Protein AF-0000000087521387 (afdb_homodimer)

Secondary structure (DSSP, 8-state):
--------------HHHHHHHHHHHHHH-HHHHHHHHHHHHHHHHHHHHHHHHHHHHHTSGGGG-TTS--TTSHHHHHHHTTTTHHHHHHHHHHHHHHHHHHHHHHTTHHHHHHHSS-HHHHHHHHHHHHHHHHHHHHHHHHHHHHHHHHHHHHHTT----TTSHHHHHHHHHHHHHHHHHHHHHHHHHHHH--HHHHHHHHHIIIIIHHHHHHHHHHH-GGGGGTGGGSHHHHHHHHH-TTTS--SS-HHHHHHHHHHHHHHHHHHHHHHHHHS--/--------------HHHHHHHHHHHHHH-HHHHHHHHHHHHHHHHHHHHHHHHHHHHHTSGGGG-TTS--TTSHHHHHHHTTTTHHHHHHHHHHHHHHHHHHHHHHTTHHHHHHHSS-HHHHHHHHHHHHHHHHHHHHHHHHHHHHHHHHHHHHHTT----TTSHHHHHHHHHHHHHHHHHHHHHHHHHHHH--HHHHHHHHHIIIIIHHHHHHHHHHH-GGGGGTGGGSHHHHHHHHH-TTTS--SS-HHHHHHHHHHHHHHHHHHHHHHHHHS--

Foldseek 3Di:
DPPPPPPPCLPQQPLVNLLVVLLCVQVVDPLNVVLLVVLLCLLLVQLQVQLLVCLVCCPPPVCPDPPPPNCQAQLNNLCSSLVSLLVSLLSLLLSLLCSQLVCLVVVVVVVSCVSNVALVSNLVSSLVNSLVSLLCSLLSSLVSSLVVCVVVCVVSVGDYDCPDPSNVQLRVLSSLLSSLSSLQSNLLSLVVSHSVRSSVVSCCLSPVVLVVLVVVVVPDVVSVVVNCLRSNLLSSCRNRCVVRPDPDDNVVSVVSSVCSNVVSSVVSSVCSVVDDD/DPPPPPPPCLPQQDLVNLLVVLLCVQVVDPLNVVLLVVLLCLLLVQLQVQLLVCLVCLPPPVCPDPPPPNCQAQLNNLCSSLVSLLVSLLSLLLSLLCSQLVCLVVVVVVVSCVSNVALVSNLVSSLVSSLVSLLCSLLSSLVSSLVVCVVVCVVSVGDYDCPDPSNVQLSVLSSLLSSLSSLQSNLLSLVVSHSVRSSVVSCCLSPVVLVVLVVVVVPDVVSVVVNCLRSNLLSSCRNRCVVRPDPDDNVVSVVSSVCSNVVSSVVSSVCSVVDDD

pLDDT: mean 85.07, std 14.29, range [33.06, 98.31]

Nearest PDB structures (foldseek):
  6oih-assembly1_D  TM=4.321E-01  e=1.575E-01  Aquifex aeolicus VF5
  8frp-assembly1_F  TM=4.699E-01  e=2.379E-01  Acinetobacter baylyi ADP1
  6oih-assembly2_C  TM=4.244E-01  e=2.018E-01  Aquifex aeolicus VF5
  7k2t-assembly1_B  TM=4.703E-01  e=4.997E-01  Aquifex aeolicus VF5
  8ufg-assembly1_G  TM=3.739E-01  e=7.546E-01  Acinetobacter baylyi ADP1

Solvent-accessible surface area (backbone atoms only — not comparable to full-atom values): 27954 Å² total; per-residue (Å²): 136,83,80,75,72,72,73,72,79,69,60,81,68,47,64,66,54,49,30,51,51,50,50,50,58,49,70,66,33,66,67,48,53,48,43,54,51,47,28,33,48,43,20,26,49,35,13,41,47,48,45,51,47,47,46,70,42,58,80,38,74,75,55,66,44,90,88,54,74,62,67,62,35,51,57,46,42,26,41,32,49,49,58,12,50,78,58,27,37,53,45,49,15,39,50,27,9,38,70,41,3,46,29,50,50,60,54,46,40,58,60,56,46,65,63,40,80,44,62,61,50,54,51,50,28,48,50,50,49,50,41,53,52,35,44,51,46,32,48,49,23,44,53,49,24,48,63,64,32,45,64,55,27,57,75,54,73,35,51,77,54,79,83,35,66,48,30,45,38,23,42,54,34,40,21,48,34,44,35,29,39,24,33,37,19,32,17,34,2,54,65,60,44,28,46,69,62,22,41,51,50,49,47,38,57,63,50,49,46,52,53,52,47,53,51,45,30,75,69,33,70,74,44,51,70,53,50,58,72,36,68,57,47,21,28,41,26,62,18,28,42,87,83,32,72,66,94,64,52,71,70,57,33,48,50,52,41,48,46,51,27,47,50,45,36,51,51,24,48,54,47,55,69,68,46,83,129,135,81,81,74,73,72,73,74,78,69,62,80,70,48,63,64,53,50,30,52,53,51,50,50,57,47,69,65,33,64,68,47,53,49,46,53,50,46,28,33,48,43,20,26,49,36,14,41,49,49,47,52,46,46,47,68,42,58,79,38,72,74,55,65,45,89,88,54,73,65,69,62,34,50,58,44,42,27,39,33,49,51,58,12,49,78,58,26,38,53,45,49,16,38,51,25,10,37,69,42,4,45,30,50,48,59,55,46,41,59,62,56,45,65,63,40,79,44,62,60,52,55,52,50,26,48,51,50,49,51,41,52,53,35,45,50,48,34,48,49,22,45,52,51,25,47,63,65,32,45,65,55,28,57,74,54,72,35,50,79,53,81,82,35,65,49,31,44,37,24,42,53,34,39,22,48,34,43,35,29,42,25,32,37,20,32,17,34,2,54,66,60,45,26,45,66,62,22,42,50,50,48,48,38,58,63,49,50,46,51,53,53,47,54,52,44,30,75,70,34,70,74,44,51,71,52,49,58,72,35,68,58,48,20,27,41,25,61,18,28,44,87,84,31,72,66,93,64,52,70,70,57,33,49,50,52,39,48,46,52,27,46,50,45,35,52,52,23,46,54,48,55,69,68,46,83,130

Radius of gyration: 25.5 Å; Cα contacts (8 Å, |Δi|>4): 808; chains: 2; bounding box: 60×92×63 Å

Organism: NCBI:txid162496

Sequence (554 aa):
MSKHAVPVLGGNVSLWGVLRGEAIKFFALTSTRILVAVSILVMVGFAALVLWSVGMVAGTPAAGTPGMPDMASEGFVAEMIGSGLSFAQLIIGALAVLLMSGEFTTGSAVSTFLASPQRLRVLTAKALLMTGVTVVVGLASFALSYLVCKPLAQMYSMPLNFTSEPFQRAMWFGTLYLVMVTMIGLALGTMLRNSAGGITVLVALFFVVPIATSIIASLVDWFQKVAPFLPDQAGMSLALPLSYPSDWETWQQLLVVGGWMLIPLVLAGILLKARDIMSKHAVPVLGGNVSLWGVLRGEAIKFFALTSTRILVAVSILVMVGFAALVLWSVGMVAGTPAAGTPGMPDMASEGFVAEMIGSGLSFAQLIIGALAVLLMSGEFTTGSAVSTFLASPQRLRVLTAKALLMTGVTVVVGLASFALSYLVCKPLAQMYSMPLNFTSEPFQRAMWFGTLYLVMVTMIGLALGTMLRNSAGGITVLVALFFVVPIATSIIASLVDWFQKVAPFLPDQAGMSLALPLSYPSDWETWQQLLVVGGWMLIPLVLAGILLKARDI

Structure (mmCIF, N/CA/C/O backbone):
data_AF-0000000087521387-model_v1
#
loop_
_entity.id
_entity.type
_entity.pdbx_description
1 polymer 'ABC-2 family transporter protein'
#
loop_
_atom_site.group_PDB
_atom_site.id
_atom_site.type_symbol
_atom_site.label_atom_id
_atom_site.label_alt_id
_atom_site.label_comp_id
_atom_site.label_asym_id
_atom_site.label_entity_id
_atom_site.label_seq_id
_atom_site.pdbx_PDB_ins_code
_atom_site.Cartn_x
_atom_site.Cartn_y
_atom_site.Cartn_z
_atom_site.occupancy
_atom_site.B_iso_or_equiv
_atom_site.auth_seq_id
_atom_site.auth_comp_id
_atom_site.auth_asym_id
_atom_site.auth_atom_id
_atom_site.pdbx_PDB_model_num
ATOM 1 N N . MET A 1 1 ? 22.938 58.219 13.836 1 33.06 1 MET A N 1
ATOM 2 C CA . MET A 1 1 ? 22.422 56.906 14.211 1 33.06 1 MET A CA 1
ATOM 3 C C . MET A 1 1 ? 22.703 55.875 13.125 1 33.06 1 MET A C 1
ATOM 5 O O . MET A 1 1 ? 22.047 55.875 12.078 1 33.06 1 MET A O 1
ATOM 9 N N . SER A 1 2 ? 23.953 55.344 12.914 1 37.84 2 SER A N 1
ATOM 10 C CA . SER A 1 2 ? 24.516 54.5 11.883 1 37.84 2 SER A CA 1
ATOM 11 C C . SER A 1 2 ? 23.859 53.125 11.898 1 37.84 2 SER A C 1
ATOM 13 O O . SER A 1 2 ? 23.781 52.469 12.945 1 37.84 2 SER A O 1
ATOM 15 N N . LYS A 1 3 ? 22.875 52.844 11.086 1 43.69 3 LYS A N 1
ATOM 16 C CA . LYS A 1 3 ? 22.172 51.594 10.82 1 43.69 3 LYS A CA 1
ATOM 17 C C . LYS A 1 3 ? 23.156 50.438 10.609 1 43.69 3 LYS A C 1
ATOM 19 O O . LYS A 1 3 ? 23.906 50.438 9.633 1 43.69 3 LYS A O 1
ATOM 24 N N . HIS A 1 4 ? 23.844 49.906 11.617 1 43 4 HIS A N 1
ATOM 25 C CA . HIS A 1 4 ? 24.641 48.719 11.477 1 43 4 HIS A CA 1
ATOM 26 C C . HIS A 1 4 ? 23.828 47.594 10.836 1 43 4 HIS A C 1
ATOM 28 O O . HIS A 1 4 ? 22.812 47.156 11.391 1 43 4 HIS A O 1
ATOM 34 N N . ALA A 1 5 ? 23.812 47.594 9.531 1 45.34 5 ALA A N 1
ATOM 35 C CA . ALA A 1 5 ? 23.234 46.469 8.797 1 45.34 5 ALA A CA 1
ATOM 36 C C . ALA A 1 5 ? 23.703 45.125 9.375 1 45.34 5 ALA A C 1
ATOM 38 O O . ALA A 1 5 ? 24.906 44.875 9.516 1 45.34 5 ALA A O 1
ATOM 39 N N . VAL A 1 6 ? 23 44.531 10.289 1 45.44 6 VAL A N 1
ATOM 40 C CA . VAL A 1 6 ? 23.297 43.156 10.711 1 45.44 6 VAL A CA 1
ATOM 41 C C . VAL A 1 6 ? 23.578 42.281 9.484 1 45.44 6 VAL A C 1
ATOM 43 O O . VAL A 1 6 ? 22.812 42.312 8.523 1 45.44 6 VAL A O 1
ATOM 46 N N . PRO A 1 7 ? 24.812 41.969 9.148 1 40.81 7 PRO A N 1
ATOM 47 C CA . PRO A 1 7 ? 25.062 41.094 8.008 1 40.81 7 PRO A CA 1
ATOM 48 C C . PRO A 1 7 ? 24.109 39.906 7.961 1 40.81 7 PRO A C 1
ATOM 50 O O . PRO A 1 7 ? 23.828 39.281 8.992 1 40.81 7 PRO A O 1
ATOM 53 N N . VAL A 1 8 ? 23 40 7.336 1 42.59 8 VAL A N 1
ATOM 54 C CA . VAL A 1 8 ? 22.25 38.781 7.02 1 42.59 8 VAL A CA 1
ATOM 55 C C . VAL A 1 8 ? 23.234 37.625 6.785 1 42.59 8 VAL A C 1
ATOM 57 O O . VAL A 1 8 ? 24.125 37.719 5.949 1 42.59 8 VAL A O 1
ATOM 60 N N . LEU A 1 9 ? 23.859 37.094 7.758 1 39.31 9 LEU A N 1
ATOM 61 C CA . LEU A 1 9 ? 24.656 35.906 7.582 1 39.31 9 LEU A CA 1
ATOM 62 C C . LEU A 1 9 ? 24.031 34.969 6.543 1 39.31 9 LEU A C 1
ATOM 64 O O . LEU A 1 9 ? 23.109 34.219 6.855 1 39.31 9 LEU A O 1
ATOM 68 N N . GLY A 1 10 ? 23.438 35.438 5.539 1 44.22 10 GLY A N 1
ATOM 69 C CA . GLY A 1 10 ? 23.109 34.656 4.359 1 44.22 10 GLY A CA 1
ATOM 70 C C . GLY A 1 10 ? 24.188 33.656 3.998 1 44.22 10 GLY A C 1
ATOM 71 O O . GLY A 1 10 ? 24.875 33.781 2.984 1 44.22 10 GLY A O 1
ATOM 72 N N . GLY A 1 11 ? 25.062 33.219 4.852 1 47.41 11 GLY A N 1
ATOM 73 C CA . GLY A 1 11 ? 26.219 32.406 4.543 1 47.41 11 GLY A CA 1
ATOM 74 C C . GLY A 1 11 ? 25.891 31.234 3.631 1 47.41 11 GLY A C 1
ATOM 75 O O . GLY A 1 11 ? 24.781 30.688 3.682 1 47.41 11 GLY A O 1
ATOM 76 N N . ASN A 1 12 ? 26.312 31.156 2.371 1 54.62 12 ASN A N 1
ATOM 77 C CA . ASN A 1 12 ? 26.375 30.109 1.358 1 54.62 12 ASN A CA 1
ATOM 78 C C . ASN A 1 12 ? 26.531 28.734 1.989 1 54.62 12 ASN A C 1
ATOM 80 O O . ASN A 1 12 ? 27.641 28.328 2.354 1 54.62 12 ASN A O 1
ATOM 84 N N . VAL A 1 13 ? 25.578 28.312 2.748 1 68 13 VAL A N 1
ATOM 85 C CA . VAL A 1 13 ? 25.734 26.969 3.309 1 68 13 VAL A CA 1
ATOM 86 C C . VAL A 1 13 ? 26.047 25.984 2.195 1 68 13 VAL A C 1
ATOM 88 O O . VAL A 1 13 ? 25.422 26.016 1.132 1 68 13 VAL A O 1
ATOM 91 N N . SER A 1 14 ? 27.234 25.422 2.197 1 82.19 14 SER A N 1
ATOM 92 C CA . SER A 1 14 ? 27.688 24.391 1.27 1 82.19 14 SER A CA 1
ATOM 93 C C . SER A 1 14 ? 26.734 23.188 1.251 1 82.19 14 SER A C 1
ATOM 95 O O . SER A 1 14 ? 25.906 23.047 2.146 1 82.19 14 SER A O 1
ATOM 97 N N . LEU A 1 15 ? 26.703 22.531 0.144 1 86.19 15 LEU A N 1
ATOM 98 C CA . LEU A 1 15 ? 25.906 21.312 -0.002 1 86.19 15 LEU A CA 1
ATOM 99 C C . LEU A 1 15 ? 26.141 20.375 1.176 1 86.19 15 LEU A C 1
ATOM 101 O O . LEU A 1 15 ? 25.203 19.734 1.652 1 86.19 15 LEU A O 1
ATOM 105 N N . TRP A 1 16 ? 27.344 20.406 1.638 1 87.62 16 TRP A N 1
ATOM 106 C CA . TRP A 1 16 ? 27.672 19.531 2.75 1 87.62 16 TRP A CA 1
ATOM 107 C C . TRP A 1 16 ? 27.031 20 4.043 1 87.62 16 TRP A C 1
ATOM 109 O O . TRP A 1 16 ? 26.594 19.188 4.863 1 87.62 16 TRP A O 1
ATOM 119 N N . GLY A 1 17 ? 26.969 21.312 4.191 1 84.75 17 GLY A N 1
ATOM 120 C CA . GLY A 1 17 ? 26.297 21.859 5.359 1 84.75 17 GLY A CA 1
ATOM 121 C C . GLY A 1 17 ? 24.812 21.562 5.379 1 84.75 17 GLY A C 1
ATOM 122 O O . GLY A 1 17 ? 24.266 21.156 6.414 1 84.75 17 GLY A O 1
ATOM 123 N N . VAL A 1 18 ? 24.281 21.688 4.215 1 85.69 18 VAL A N 1
ATOM 124 C CA . VAL A 1 18 ? 22.844 21.406 4.094 1 85.69 18 VAL A CA 1
ATOM 125 C C . VAL A 1 18 ? 22.594 19.922 4.324 1 85.69 18 VAL A C 1
ATOM 127 O O . VAL A 1 18 ? 21.641 19.547 5.02 1 85.69 18 VAL A O 1
ATOM 130 N N . LEU A 1 19 ? 23.453 19.172 3.801 1 90.62 19 LEU A N 1
ATOM 131 C CA . LEU A 1 19 ? 23.312 17.719 3.955 1 90.62 19 LEU A CA 1
ATOM 132 C C . LEU A 1 19 ? 23.406 17.312 5.426 1 90.62 19 LEU A C 1
ATOM 134 O O . LEU A 1 19 ? 22.625 16.5 5.898 1 90.62 19 LEU A O 1
ATOM 138 N N . ARG A 1 20 ? 24.281 17.859 6.109 1 89.94 20 ARG A N 1
ATOM 139 C CA . ARG A 1 20 ? 24.453 17.562 7.523 1 89.94 20 ARG A CA 1
ATOM 140 C C . ARG A 1 20 ? 23.219 17.969 8.328 1 89.94 20 ARG A C 1
ATOM 142 O O . ARG A 1 20 ? 22.781 17.25 9.219 1 89.94 20 ARG A O 1
ATOM 149 N N . GLY A 1 21 ? 22.75 19.156 7.953 1 86.75 21 GLY A N 1
ATOM 150 C CA . GLY A 1 21 ? 21.547 19.625 8.617 1 86.75 21 GLY A CA 1
ATOM 151 C C . GLY A 1 21 ? 20.344 18.734 8.383 1 86.75 21 GLY A C 1
ATOM 152 O O . GLY A 1 21 ? 19.625 18.406 9.328 1 86.75 21 GLY A O 1
ATOM 153 N N . GLU A 1 22 ? 20.234 18.328 7.195 1 88.5 22 GLU A N 1
ATOM 154 C CA . GLU A 1 22 ? 19.125 17.453 6.844 1 88.5 22 GLU A CA 1
ATOM 155 C C . GLU A 1 22 ? 19.281 16.078 7.492 1 88.5 22 GLU A C 1
ATOM 157 O O . GLU A 1 22 ? 18.281 15.469 7.914 1 88.5 22 GLU A O 1
ATOM 162 N N . ALA A 1 23 ? 20.484 15.602 7.539 1 91.5 23 ALA A N 1
ATOM 163 C CA . ALA A 1 23 ? 20.734 14.297 8.141 1 91.5 23 ALA A CA 1
ATOM 164 C C . ALA A 1 23 ? 20.406 14.305 9.633 1 91.5 23 ALA A C 1
ATOM 166 O O . ALA A 1 23 ? 19.812 13.352 10.148 1 91.5 23 ALA A O 1
ATOM 167 N N . ILE A 1 24 ? 20.656 15.359 10.258 1 88.06 24 ILE A N 1
ATOM 168 C CA . ILE A 1 24 ? 20.375 15.492 11.688 1 88.06 24 ILE A CA 1
ATOM 169 C C . ILE A 1 24 ? 18.875 15.516 11.922 1 88.06 24 ILE A C 1
ATOM 171 O O . ILE A 1 24 ? 18.359 14.797 12.789 1 88.06 24 ILE A O 1
ATOM 175 N N . LYS A 1 25 ? 18.266 16.25 11.125 1 83.81 25 LYS A N 1
ATOM 176 C CA . LYS A 1 25 ? 16.812 16.328 11.227 1 83.81 25 LYS A CA 1
ATOM 177 C C . LYS A 1 25 ? 16.156 14.977 10.945 1 83.81 25 LYS A C 1
ATOM 179 O O . LYS A 1 25 ? 15.211 14.586 11.633 1 83.81 25 LYS A O 1
ATOM 184 N N . PHE A 1 26 ? 16.703 14.414 10.055 1 87.56 26 PHE A N 1
ATOM 185 C CA . PHE A 1 26 ? 16.172 13.133 9.594 1 87.56 26 PHE A CA 1
ATOM 186 C C . PHE A 1 26 ? 16.297 12.078 10.688 1 87.56 26 PHE A C 1
ATOM 188 O O . PHE A 1 26 ? 15.328 11.391 11.008 1 87.56 26 PHE A O 1
ATOM 195 N N . PHE A 1 27 ? 17.359 11.945 11.32 1 88.94 27 PHE A N 1
ATOM 196 C CA . PHE A 1 27 ? 17.625 10.875 12.273 1 88.94 27 PHE A CA 1
ATOM 197 C C . PHE A 1 27 ? 17.141 11.258 13.672 1 88.94 27 PHE A C 1
ATOM 199 O O . PHE A 1 27 ? 17.109 10.422 14.578 1 88.94 27 PHE A O 1
ATOM 206 N N . ALA A 1 28 ? 16.688 12.469 13.773 1 82.06 28 ALA A N 1
ATOM 207 C CA . ALA A 1 28 ? 16.188 12.93 15.062 1 82.06 28 ALA A CA 1
ATOM 208 C C . ALA A 1 28 ? 14.742 12.477 15.289 1 82.06 28 ALA A C 1
ATOM 210 O O . ALA A 1 28 ? 14.273 12.43 16.438 1 82.06 28 ALA A O 1
ATOM 211 N N . LEU A 1 29 ? 14.203 12.156 14.25 1 76.12 29 LEU A N 1
ATOM 212 C CA . LEU A 1 29 ? 12.797 11.773 14.359 1 76.12 29 LEU A CA 1
ATOM 213 C C . LEU A 1 29 ? 12.664 10.289 14.695 1 76.12 29 LEU A C 1
ATOM 215 O O . LEU A 1 29 ? 13.258 9.445 14.023 1 76.12 29 LEU A O 1
ATOM 219 N N . THR A 1 30 ? 12 10.039 15.719 1 79.31 30 THR A N 1
ATOM 220 C CA . THR A 1 30 ? 11.734 8.664 16.125 1 79.31 30 THR A CA 1
ATOM 221 C C . THR A 1 30 ? 10.992 7.906 15.031 1 79.31 30 THR A C 1
ATOM 223 O O . THR A 1 30 ? 11.25 6.723 14.805 1 79.31 30 THR A O 1
ATOM 226 N N . SER A 1 31 ? 10.141 8.625 14.359 1 74.12 31 SER A N 1
ATOM 227 C CA . SER A 1 31 ? 9.375 7.996 13.289 1 74.12 31 SER A CA 1
ATOM 228 C C . SER A 1 31 ? 10.289 7.477 12.18 1 74.12 31 SER A C 1
ATOM 230 O O . SER A 1 31 ? 10.055 6.398 11.633 1 74.12 31 SER A O 1
ATOM 232 N N . THR A 1 32 ? 11.297 8.172 11.891 1 83.81 32 THR A N 1
ATOM 233 C CA . THR A 1 32 ? 12.266 7.773 10.875 1 83.81 32 THR A CA 1
ATOM 234 C C . THR A 1 32 ? 13 6.508 11.305 1 83.81 32 THR A C 1
ATOM 236 O O . THR A 1 32 ? 13.109 5.555 10.531 1 83.81 32 THR A O 1
ATOM 239 N N . ARG A 1 33 ? 13.406 6.48 12.492 1 87.81 33 ARG A N 1
ATOM 240 C CA . ARG A 1 33 ? 14.141 5.328 12.992 1 87.81 33 ARG A CA 1
ATOM 241 C C . ARG A 1 33 ? 13.266 4.078 13 1 87.81 33 ARG A C 1
ATOM 243 O O . ARG A 1 33 ? 13.734 2.986 12.664 1 87.81 33 ARG A O 1
ATOM 250 N N . ILE A 1 34 ? 12.102 4.262 13.273 1 83.12 34 ILE A N 1
ATOM 251 C CA . ILE A 1 34 ? 11.172 3.143 13.328 1 83.12 34 ILE A CA 1
ATOM 252 C C . ILE A 1 34 ? 10.914 2.619 11.922 1 83.12 34 ILE A C 1
ATOM 254 O O . ILE A 1 34 ? 10.93 1.408 11.688 1 83.12 34 ILE A O 1
ATOM 258 N N . LEU A 1 35 ? 10.727 3.5 11 1 84.81 35 LEU A N 1
ATOM 259 C CA . LEU A 1 35 ? 10.43 3.088 9.633 1 84.81 35 LEU A CA 1
ATOM 260 C C . LEU A 1 35 ? 11.633 2.387 9.008 1 84.81 35 LEU A C 1
ATOM 262 O O . LEU A 1 35 ? 11.469 1.417 8.266 1 84.81 35 LEU A O 1
ATOM 266 N N . VAL A 1 36 ? 12.781 2.904 9.352 1 91.56 36 VAL A N 1
ATOM 267 C CA . VAL A 1 36 ? 14 2.266 8.859 1 91.56 36 VAL A CA 1
ATOM 268 C C . VAL A 1 36 ? 14.109 0.859 9.445 1 91.56 36 VAL A C 1
ATOM 270 O O . VAL A 1 36 ? 14.336 -0.106 8.711 1 91.56 36 VAL A O 1
ATOM 273 N N . ALA A 1 37 ? 13.883 0.745 10.703 1 92.44 37 ALA A N 1
ATOM 274 C CA . ALA A 1 37 ? 13.969 -0.548 11.383 1 92.44 37 ALA A CA 1
ATOM 275 C C . ALA A 1 37 ? 12.914 -1.514 10.852 1 92.44 37 ALA A C 1
ATOM 277 O O . ALA A 1 37 ? 13.195 -2.695 10.633 1 92.44 37 ALA A O 1
ATOM 278 N N . VAL A 1 38 ? 11.805 -0.988 10.609 1 89.19 38 VAL A N 1
ATOM 279 C CA . VAL A 1 38 ? 10.703 -1.822 10.141 1 89.19 38 VAL A CA 1
ATOM 280 C C . VAL A 1 38 ? 10.992 -2.307 8.719 1 89.19 38 VAL A C 1
ATOM 282 O O . VAL A 1 38 ? 10.648 -3.434 8.359 1 89.19 38 VAL A O 1
ATOM 285 N N . SER A 1 39 ? 11.555 -1.464 7.93 1 92.88 39 SER A N 1
ATOM 286 C CA . SER A 1 39 ? 11.914 -1.877 6.578 1 92.88 39 SER A CA 1
ATOM 287 C C . SER A 1 39 ? 12.891 -3.041 6.598 1 92.88 39 SER A C 1
ATOM 289 O O . SER A 1 39 ? 12.734 -4.012 5.855 1 92.88 39 SER A O 1
ATOM 291 N N . ILE A 1 40 ? 13.852 -2.963 7.473 1 96 40 ILE A N 1
ATOM 292 C CA . ILE A 1 40 ? 14.844 -4.023 7.598 1 96 40 ILE A CA 1
ATOM 293 C C . ILE A 1 40 ? 14.18 -5.297 8.109 1 96 40 ILE A C 1
ATOM 295 O O . ILE A 1 40 ? 14.398 -6.383 7.57 1 96 40 ILE A O 1
ATOM 299 N N . LEU A 1 41 ? 13.344 -5.137 9.055 1 94.5 41 LEU A N 1
ATOM 300 C CA . LEU A 1 41 ? 12.656 -6.273 9.656 1 94.5 41 LEU A CA 1
ATOM 301 C C . LEU A 1 41 ? 11.773 -6.98 8.633 1 94.5 41 LEU A C 1
ATOM 303 O O . LEU A 1 41 ? 11.719 -8.211 8.594 1 94.5 41 LEU A O 1
ATOM 307 N N . VAL A 1 42 ? 11.172 -6.223 7.836 1 92.56 42 VAL A N 1
ATOM 308 C CA . VAL A 1 42 ? 10.266 -6.785 6.84 1 92.56 42 VAL A CA 1
ATOM 309 C C . VAL A 1 42 ? 11.07 -7.539 5.781 1 92.56 42 VAL A C 1
ATOM 311 O O . VAL A 1 42 ? 10.68 -8.633 5.367 1 92.56 42 VAL A O 1
ATOM 314 N N . MET A 1 43 ? 12.133 -7.008 5.367 1 95.56 43 MET A N 1
ATOM 315 C CA . MET A 1 43 ? 12.977 -7.664 4.371 1 95.56 43 MET A CA 1
ATOM 316 C C . MET A 1 43 ? 13.539 -8.977 4.914 1 95.56 43 MET A C 1
ATOM 318 O O . MET A 1 43 ? 13.43 -10.016 4.27 1 95.56 43 MET A O 1
ATOM 322 N N . VAL A 1 44 ? 14.039 -8.914 6.07 1 96.62 44 VAL A N 1
ATOM 323 C CA . VAL A 1 44 ? 14.648 -10.094 6.684 1 96.62 44 VAL A CA 1
ATOM 324 C C . VAL A 1 44 ? 13.562 -11.109 7.027 1 96.62 44 VAL A C 1
ATOM 326 O O . VAL A 1 44 ? 13.727 -12.305 6.77 1 96.62 44 VAL A O 1
ATOM 329 N N . GLY A 1 45 ? 12.531 -10.672 7.59 1 94.94 45 GLY A N 1
ATOM 330 C CA . GLY A 1 45 ? 11.438 -11.547 7.984 1 94.94 45 GLY A CA 1
ATOM 331 C C . GLY A 1 45 ? 10.812 -12.289 6.82 1 94.94 45 GLY A C 1
ATOM 332 O O . GLY A 1 45 ? 10.57 -13.492 6.906 1 94.94 45 GLY A O 1
ATOM 333 N N . PHE A 1 46 ? 10.594 -11.625 5.738 1 93.81 46 PHE A N 1
ATOM 334 C CA . PHE A 1 46 ? 9.969 -12.266 4.586 1 93.81 46 PHE A CA 1
ATOM 335 C C . PHE A 1 46 ? 10.945 -13.211 3.896 1 93.81 46 PHE A C 1
ATOM 337 O O . PHE A 1 46 ? 10.547 -14.25 3.363 1 93.81 46 PHE A O 1
ATOM 344 N N . ALA A 1 47 ? 12.203 -12.781 3.861 1 95.31 47 ALA A N 1
ATOM 345 C CA . ALA A 1 47 ? 13.203 -13.711 3.334 1 95.31 47 ALA A CA 1
ATOM 346 C C . ALA A 1 47 ? 13.172 -15.031 4.09 1 95.31 47 ALA A C 1
ATOM 348 O O . ALA A 1 47 ? 13.117 -16.109 3.479 1 95.31 47 ALA A O 1
ATOM 349 N N . ALA A 1 48 ? 13.125 -14.953 5.375 1 94.06 48 ALA A N 1
ATOM 350 C CA . ALA A 1 48 ? 13.109 -16.141 6.219 1 94.06 48 ALA A CA 1
ATOM 351 C C . ALA A 1 48 ? 11.805 -16.906 6.055 1 94.06 48 ALA A C 1
ATOM 353 O O . ALA A 1 48 ? 11.805 -18.141 5.965 1 94.06 48 ALA A O 1
ATOM 354 N N . LEU A 1 49 ? 10.805 -16.203 6 1 91.06 49 LEU A N 1
ATOM 355 C CA . LEU A 1 49 ? 9.484 -16.828 5.914 1 91.06 49 LEU A CA 1
ATOM 356 C C . LEU A 1 49 ? 9.32 -17.578 4.598 1 91.06 49 LEU A C 1
ATOM 358 O O . LEU A 1 49 ? 8.828 -18.703 4.582 1 91.06 49 LEU A O 1
ATOM 362 N N . VAL A 1 50 ? 9.672 -16.953 3.551 1 89.62 50 VAL A N 1
ATOM 363 C CA . VAL A 1 50 ? 9.516 -17.562 2.234 1 89.62 50 VAL A CA 1
ATOM 364 C C . VAL A 1 50 ? 10.438 -18.766 2.113 1 89.62 50 VAL A C 1
ATOM 366 O O . VAL A 1 50 ? 10.023 -19.828 1.634 1 89.62 50 VAL A O 1
ATOM 369 N N . LEU A 1 51 ? 11.648 -18.594 2.559 1 90.5 51 LEU A N 1
ATOM 370 C CA . LEU A 1 51 ? 12.57 -19.719 2.514 1 90.5 51 LEU A CA 1
ATOM 371 C C . LEU A 1 51 ? 12.062 -20.875 3.365 1 90.5 51 LEU A C 1
ATOM 373 O O . LEU A 1 51 ? 12.133 -22.031 2.953 1 90.5 51 LEU A O 1
ATOM 377 N N . TRP A 1 52 ? 11.594 -20.547 4.512 1 88.5 52 TRP A N 1
ATOM 378 C CA . TRP A 1 52 ? 11.023 -21.562 5.395 1 88.5 52 TRP A CA 1
ATOM 379 C C . TRP A 1 52 ? 9.844 -22.25 4.734 1 88.5 52 TRP A C 1
ATOM 381 O O . TRP A 1 52 ? 9.719 -23.484 4.797 1 88.5 52 TRP A O 1
ATOM 391 N N . SER A 1 53 ? 9.039 -21.547 4.102 1 85.25 53 SER A N 1
ATOM 392 C CA . SER A 1 53 ? 7.848 -22.078 3.455 1 85.25 53 SER A CA 1
ATOM 393 C C . SER A 1 53 ? 8.211 -23.016 2.309 1 85.25 53 SER A C 1
ATOM 395 O O . SER A 1 53 ? 7.66 -24.109 2.193 1 85.25 53 SER A O 1
ATOM 397 N N . VAL A 1 54 ? 9.094 -22.609 1.528 1 82.5 54 VAL A N 1
ATOM 398 C CA . VAL A 1 54 ? 9.508 -23.406 0.376 1 82.5 54 VAL A CA 1
ATOM 399 C C . VAL A 1 54 ? 10.289 -24.625 0.847 1 82.5 54 VAL A C 1
ATOM 401 O O . VAL A 1 54 ? 10.148 -25.719 0.293 1 82.5 54 VAL A O 1
ATOM 404 N N . GLY A 1 55 ? 11.125 -24.422 1.812 1 83.06 55 GLY A N 1
ATOM 405 C CA . GLY A 1 55 ? 11.891 -25.531 2.365 1 83.06 55 GLY A CA 1
ATOM 406 C C . GLY A 1 55 ? 11.008 -26.641 2.908 1 83.06 55 GLY A C 1
ATOM 407 O O . GLY A 1 55 ? 11.32 -27.812 2.738 1 83.06 55 GLY A O 1
ATOM 408 N N . MET A 1 56 ? 9.969 -26.297 3.457 1 79.44 56 MET A N 1
ATOM 409 C CA . MET A 1 56 ? 9.055 -27.281 4.043 1 79.44 56 MET A CA 1
ATOM 410 C C . MET A 1 56 ? 8.352 -28.094 2.959 1 79.44 56 MET A C 1
ATOM 412 O O . MET A 1 56 ? 8 -29.25 3.176 1 79.44 56 MET A O 1
ATOM 416 N N . VAL A 1 57 ? 8.156 -27.469 1.807 1 72.69 57 VAL A N 1
ATOM 417 C CA . VAL A 1 57 ? 7.395 -28.156 0.766 1 72.69 57 VAL A CA 1
ATOM 418 C C . VAL A 1 57 ? 8.352 -28.781 -0.244 1 72.69 57 VAL A C 1
ATOM 420 O O . VAL A 1 57 ? 7.973 -29.688 -0.997 1 72.69 57 VAL A O 1
ATOM 423 N N . ALA A 1 58 ? 9.43 -28.234 -0.54 1 66.25 58 ALA A N 1
ATOM 424 C CA . ALA A 1 58 ? 10.383 -28.734 -1.518 1 66.25 58 ALA A CA 1
ATOM 425 C C . ALA A 1 58 ? 10.562 -30.25 -1.367 1 66.25 58 ALA A C 1
ATOM 427 O O . ALA A 1 58 ? 10.734 -30.969 -2.359 1 66.25 58 ALA A O 1
ATOM 428 N N . GLY A 1 59 ? 10.562 -30.781 -0.232 1 58.03 59 GLY A N 1
ATOM 429 C CA . GLY A 1 59 ? 10.742 -32.219 -0.082 1 58.03 59 GLY A CA 1
ATOM 430 C C . GLY A 1 59 ? 9.484 -33 -0.376 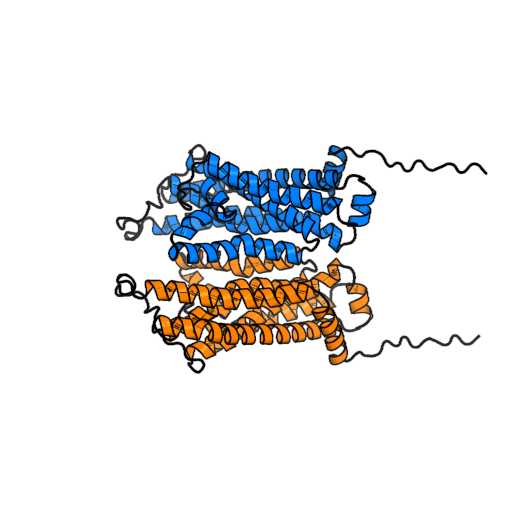1 58.03 59 GLY A C 1
ATOM 431 O O . GLY A 1 59 ? 9.5 -34.25 -0.344 1 58.03 59 GLY A O 1
ATOM 432 N N . THR A 1 60 ? 8.43 -32.25 -0.554 1 56.03 60 THR A N 1
ATOM 433 C CA . THR A 1 60 ? 7.215 -33 -0.8 1 56.03 60 THR A CA 1
ATOM 434 C C . THR A 1 60 ? 7.082 -33.344 -2.281 1 56.03 60 THR A C 1
ATOM 436 O O . THR A 1 60 ? 7.613 -32.625 -3.139 1 56.03 60 THR A O 1
ATOM 439 N N . PRO A 1 61 ? 6.617 -34.5 -2.646 1 49.84 61 PRO A N 1
ATOM 440 C CA . PRO A 1 61 ? 6.512 -35 -4.016 1 49.84 61 PRO A CA 1
ATOM 441 C C . PRO A 1 61 ? 5.961 -33.969 -4.992 1 49.84 61 PRO A C 1
ATOM 443 O O . PRO A 1 61 ? 6.277 -34 -6.184 1 49.84 61 PRO A O 1
ATOM 446 N N . ALA A 1 62 ? 5.078 -33.281 -4.715 1 48.62 62 ALA A N 1
ATOM 447 C CA . ALA A 1 62 ? 4.41 -32.344 -5.613 1 48.62 62 ALA A CA 1
ATOM 448 C C . ALA A 1 62 ? 5.387 -31.297 -6.148 1 48.62 62 ALA A C 1
ATOM 450 O O . ALA A 1 62 ? 5.152 -30.688 -7.195 1 48.62 62 ALA A O 1
ATOM 451 N N . ALA A 1 63 ? 6.449 -30.922 -5.469 1 51.06 63 ALA A N 1
ATOM 452 C CA . ALA A 1 63 ? 7.539 -30.031 -5.871 1 51.06 63 ALA A CA 1
ATOM 453 C C . ALA A 1 63 ? 8.219 -30.531 -7.137 1 51.06 63 ALA A C 1
ATOM 455 O O . ALA A 1 63 ? 8.836 -29.766 -7.871 1 51.06 63 ALA A O 1
ATOM 456 N N . GLY A 1 64 ? 8.133 -31.734 -7.344 1 45.34 64 GLY A N 1
ATOM 457 C CA . GLY A 1 64 ? 8.789 -32.438 -8.438 1 45.34 64 GLY A CA 1
ATOM 458 C C . GLY A 1 64 ? 7.926 -32.531 -9.68 1 45.34 64 GLY A C 1
ATOM 459 O O . GLY A 1 64 ? 8.141 -33.406 -10.523 1 45.34 64 GLY A O 1
ATOM 460 N N . THR A 1 65 ? 6.789 -31.906 -9.586 1 45.69 65 THR A N 1
ATOM 461 C CA . THR A 1 65 ? 6.027 -32.125 -10.82 1 45.69 65 THR A CA 1
ATOM 462 C C . THR A 1 65 ? 6.793 -31.578 -12.023 1 45.69 65 THR A C 1
ATOM 464 O O . THR A 1 65 ? 7.391 -30.5 -11.953 1 45.69 65 THR A O 1
ATOM 467 N N . PRO A 1 66 ? 6.996 -32.219 -13.07 1 45.78 66 PRO A N 1
ATOM 468 C CA . PRO A 1 66 ? 7.645 -31.844 -14.328 1 45.78 66 PRO A CA 1
ATOM 469 C C . PRO A 1 66 ? 7.125 -30.516 -14.891 1 45.78 66 PRO A C 1
ATOM 471 O O . PRO A 1 66 ? 5.914 -30.297 -14.938 1 45.78 66 PRO A O 1
ATOM 474 N N . GLY A 1 67 ? 8 -29.375 -15.039 1 49.22 67 GLY A N 1
ATOM 475 C CA . GLY A 1 67 ? 7.656 -28.062 -15.586 1 49.22 67 GLY A CA 1
ATOM 476 C C . GLY A 1 67 ? 7.719 -26.953 -14.562 1 49.22 67 GLY A C 1
ATOM 477 O O . GLY A 1 67 ? 7.645 -25.766 -14.914 1 49.22 67 GLY A O 1
ATOM 478 N N . MET A 1 68 ? 7.559 -27.391 -13.297 1 53.69 68 MET A N 1
ATOM 479 C CA . MET A 1 68 ? 7.652 -26.328 -12.289 1 53.69 68 MET A CA 1
ATOM 480 C C . MET A 1 68 ? 9.109 -25.969 -12.008 1 53.69 68 MET A C 1
ATOM 482 O O . MET A 1 68 ? 9.969 -26.844 -11.961 1 53.69 68 MET A O 1
ATOM 486 N N . PRO A 1 69 ? 9.461 -24.719 -12.156 1 59.16 69 PRO A N 1
ATOM 487 C CA . PRO A 1 69 ? 10.844 -24.312 -11.883 1 59.16 69 PRO A CA 1
ATOM 488 C C . PRO A 1 69 ? 11.375 -24.875 -10.57 1 59.16 69 PRO A C 1
ATOM 490 O O . PRO A 1 69 ? 10.602 -25.094 -9.633 1 59.16 69 PRO A O 1
ATOM 493 N N . ASP A 1 70 ? 12.523 -25.484 -10.641 1 66.81 70 ASP A N 1
ATOM 494 C CA . ASP A 1 70 ? 13.203 -26.031 -9.469 1 66.81 70 ASP A CA 1
ATOM 495 C C . ASP A 1 70 ? 13.359 -24.969 -8.383 1 66.81 70 ASP A C 1
ATOM 497 O O . ASP A 1 70 ? 14.281 -24.156 -8.43 1 66.81 70 ASP A O 1
ATOM 501 N N . MET A 1 71 ? 12.43 -24.828 -7.48 1 70.31 71 MET A N 1
ATOM 502 C CA . MET A 1 71 ? 12.414 -23.844 -6.402 1 70.31 71 MET A CA 1
ATOM 503 C C . MET A 1 71 ? 13.594 -24.047 -5.457 1 70.31 71 MET A C 1
ATOM 505 O O . MET A 1 71 ? 13.93 -23.156 -4.672 1 70.31 71 MET A O 1
ATOM 509 N N . ALA A 1 72 ? 14.305 -25.141 -5.723 1 76.44 72 ALA A N 1
ATOM 510 C CA . ALA A 1 72 ? 15.43 -25.422 -4.836 1 76.44 72 ALA A CA 1
ATOM 511 C C . ALA A 1 72 ? 16.766 -25.109 -5.52 1 76.44 72 ALA A C 1
ATOM 513 O O . ALA A 1 72 ? 17.828 -25.312 -4.934 1 76.44 72 ALA A O 1
ATOM 514 N N . SER A 1 73 ? 16.672 -24.594 -6.68 1 84.62 73 SER A N 1
ATOM 515 C CA . SER A 1 73 ? 17.891 -24.188 -7.363 1 84.62 73 SER A CA 1
ATOM 516 C C . SER A 1 73 ? 18.547 -23 -6.676 1 84.62 73 SER A C 1
ATOM 518 O O . SER A 1 73 ? 17.906 -22.266 -5.926 1 84.62 73 SER A O 1
ATOM 520 N N . GLU A 1 74 ? 19.828 -22.812 -6.891 1 88.62 74 GLU A N 1
ATOM 521 C CA . GLU A 1 74 ? 20.578 -21.734 -6.277 1 88.62 74 GLU A CA 1
ATOM 522 C C . GLU A 1 74 ? 20.016 -20.375 -6.676 1 88.62 74 GLU A C 1
ATOM 524 O O . GLU A 1 74 ? 19.938 -19.453 -5.852 1 88.62 74 GLU A O 1
ATOM 529 N N . GLY A 1 75 ? 19.578 -20.312 -7.941 1 90.06 75 GLY A N 1
ATOM 530 C CA . GLY A 1 75 ? 19.016 -19.062 -8.438 1 90.06 75 GLY A CA 1
ATOM 531 C C . GLY A 1 75 ? 17.734 -18.672 -7.73 1 90.06 75 GLY A C 1
ATOM 532 O O . GLY A 1 75 ? 17.609 -17.531 -7.273 1 90.06 75 GLY A O 1
ATOM 533 N N . PHE A 1 76 ? 16.875 -19.594 -7.535 1 88.56 76 PHE A N 1
ATOM 534 C CA . PHE A 1 76 ? 15.586 -19.281 -6.926 1 88.56 76 PHE A CA 1
ATOM 535 C C . PHE A 1 76 ? 15.734 -19.047 -5.43 1 88.56 76 PHE A C 1
ATOM 537 O O . PHE A 1 76 ? 15.078 -18.172 -4.863 1 88.56 76 PHE A O 1
ATOM 544 N N . VAL A 1 77 ? 16.625 -19.781 -4.828 1 90.62 77 VAL A N 1
ATOM 545 C CA . VAL A 1 77 ? 16.859 -19.609 -3.398 1 90.62 77 VAL A CA 1
ATOM 546 C C . VAL A 1 77 ? 17.406 -18.219 -3.129 1 90.62 77 VAL A C 1
ATOM 548 O O . VAL A 1 77 ? 16.969 -17.531 -2.195 1 90.62 77 VAL A O 1
ATOM 551 N N . ALA A 1 78 ? 18.281 -17.859 -4 1 92.56 78 ALA A N 1
ATOM 552 C CA . ALA A 1 78 ? 18.844 -16.516 -3.885 1 92.56 78 ALA A CA 1
ATOM 553 C C . ALA A 1 78 ? 17.75 -15.445 -4.047 1 92.56 78 ALA A C 1
ATOM 555 O O . ALA A 1 78 ? 17.75 -14.445 -3.334 1 92.56 78 ALA A O 1
ATOM 556 N N . GLU A 1 79 ? 16.797 -15.664 -4.898 1 92.19 79 GLU A N 1
ATOM 557 C CA . GLU A 1 79 ? 15.766 -14.672 -5.176 1 92.19 79 GLU A CA 1
ATOM 558 C C . GLU A 1 79 ? 14.719 -14.633 -4.062 1 92.19 79 GLU A C 1
ATOM 560 O O . GLU A 1 79 ? 14.039 -13.625 -3.875 1 92.19 79 GLU A O 1
ATOM 565 N N . MET A 1 80 ? 14.664 -15.734 -3.336 1 91.62 80 MET A N 1
ATOM 566 C CA . MET A 1 80 ? 13.75 -15.75 -2.195 1 91.62 80 MET A CA 1
ATOM 567 C C . MET A 1 80 ? 14.188 -14.742 -1.137 1 91.62 80 MET A C 1
ATOM 569 O O . MET A 1 80 ? 13.352 -14.195 -0.414 1 91.62 80 MET A O 1
ATOM 573 N N . ILE A 1 81 ? 15.469 -14.469 -1.107 1 93.94 81 ILE A N 1
ATOM 574 C CA . ILE A 1 81 ? 16.016 -13.523 -0.136 1 93.94 81 ILE A CA 1
ATOM 575 C C . ILE A 1 81 ? 15.508 -12.117 -0.439 1 93.94 81 ILE A C 1
ATOM 577 O O . ILE A 1 81 ? 15.414 -11.281 0.459 1 93.94 81 ILE A O 1
ATOM 581 N N . GLY A 1 82 ? 15.094 -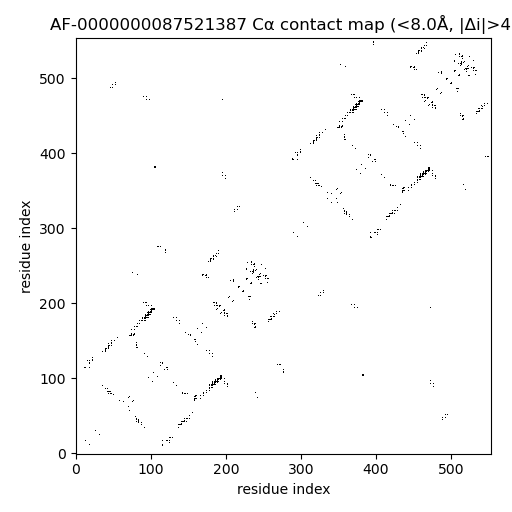11.93 -1.716 1 94.25 82 GLY A N 1
ATOM 582 C CA . GLY A 1 82 ? 14.586 -10.625 -2.129 1 94.25 82 GLY A CA 1
ATOM 583 C C . GLY A 1 82 ? 13.078 -10.516 -2.029 1 94.25 82 GLY A C 1
ATOM 584 O O . GLY A 1 82 ? 12.492 -9.531 -2.482 1 94.25 82 GLY A O 1
ATOM 585 N N . SER A 1 83 ? 12.414 -11.445 -1.375 1 91.31 83 SER A N 1
ATOM 586 C CA . SER A 1 83 ? 10.953 -11.5 -1.329 1 91.31 83 SER A CA 1
ATOM 587 C C . SER A 1 83 ? 10.383 -10.312 -0.568 1 91.31 83 SER A C 1
ATOM 589 O O . SER A 1 83 ? 9.242 -9.906 -0.809 1 91.31 83 SER A O 1
ATOM 591 N N . GLY A 1 84 ? 11.125 -9.727 0.295 1 92.5 84 GLY A N 1
ATOM 592 C CA . GLY A 1 84 ? 10.648 -8.617 1.104 1 92.5 84 GLY A CA 1
ATOM 593 C C . GLY A 1 84 ? 10.75 -7.277 0.402 1 92.5 84 GLY A C 1
ATOM 594 O O . GLY A 1 84 ? 10.266 -6.266 0.913 1 92.5 84 GLY A O 1
ATOM 595 N N . LEU A 1 85 ? 11.305 -7.262 -0.783 1 93.69 85 LEU A N 1
ATOM 596 C CA . LEU A 1 85 ? 11.547 -6.02 -1.513 1 93.69 85 LEU A CA 1
ATOM 597 C C . LEU A 1 85 ? 10.234 -5.289 -1.786 1 93.69 85 LEU A C 1
ATOM 599 O O . LEU A 1 85 ? 10.148 -4.07 -1.612 1 93.69 85 LEU A O 1
ATOM 603 N N . SER A 1 86 ? 9.203 -6.012 -2.109 1 89 86 SER A N 1
ATOM 604 C CA . SER A 1 86 ? 7.938 -5.418 -2.518 1 89 86 SER A CA 1
ATOM 605 C C . SER A 1 86 ? 7.277 -4.68 -1.361 1 89 86 SER A C 1
ATOM 607 O O . SER A 1 86 ? 6.535 -3.717 -1.576 1 89 86 SER A O 1
ATOM 609 N N . PHE A 1 87 ? 7.598 -5.043 -0.201 1 87.44 87 PHE A N 1
ATOM 610 C CA . PHE A 1 87 ? 6.977 -4.41 0.956 1 87.44 87 PHE A CA 1
ATOM 611 C C . PHE A 1 87 ? 7.863 -3.301 1.51 1 87.44 87 PHE A C 1
ATOM 613 O O . PHE A 1 87 ? 7.375 -2.236 1.89 1 87.44 87 PHE A O 1
ATOM 620 N N . ALA A 1 88 ? 9.109 -3.633 1.52 1 91.12 88 ALA A N 1
ATOM 621 C CA . ALA A 1 88 ? 10.055 -2.635 2.01 1 91.12 88 ALA A CA 1
ATOM 622 C C . ALA A 1 88 ? 10.023 -1.378 1.146 1 91.12 88 ALA A C 1
ATOM 624 O O . ALA A 1 88 ? 10.242 -0.27 1.643 1 91.12 88 ALA A O 1
ATOM 625 N N . GLN A 1 89 ? 9.688 -1.567 -0.113 1 92.31 89 GLN A N 1
ATOM 626 C CA . GLN A 1 89 ? 9.68 -0.43 -1.026 1 92.31 89 GLN A CA 1
ATOM 627 C C . GLN A 1 89 ? 8.641 0.604 -0.605 1 92.31 89 GLN A C 1
ATOM 629 O O . GLN A 1 89 ? 8.859 1.809 -0.752 1 92.31 89 GLN A O 1
ATOM 634 N N . LEU A 1 90 ? 7.582 0.153 -0.083 1 88.19 90 LEU A N 1
ATOM 635 C CA . LEU A 1 90 ? 6.531 1.074 0.327 1 88.19 90 LEU A CA 1
ATOM 636 C C . LEU A 1 90 ? 6.941 1.848 1.576 1 88.19 90 LEU A C 1
ATOM 638 O O . LEU A 1 90 ? 6.66 3.043 1.691 1 88.19 90 LEU A O 1
ATOM 642 N N . ILE A 1 91 ? 7.621 1.169 2.473 1 88.88 91 ILE A N 1
ATOM 643 C CA . ILE A 1 91 ? 8.008 1.772 3.742 1 88.88 91 ILE A CA 1
ATOM 644 C C . ILE A 1 91 ? 9.078 2.836 3.502 1 88.88 91 ILE A C 1
ATOM 646 O O . ILE A 1 91 ? 8.922 3.988 3.916 1 88.88 91 ILE A O 1
ATOM 650 N N . ILE A 1 92 ? 10.047 2.402 2.781 1 92.56 92 ILE A N 1
ATOM 651 C CA . ILE A 1 92 ? 11.156 3.326 2.564 1 92.56 92 ILE A CA 1
ATOM 652 C C . ILE A 1 92 ? 10.727 4.422 1.59 1 92.56 92 ILE A C 1
ATOM 654 O O . ILE A 1 92 ? 11.172 5.566 1.703 1 92.56 92 ILE A O 1
ATOM 658 N N . GLY A 1 93 ? 9.906 4.066 0.591 1 93.5 93 GLY A N 1
ATOM 659 C CA . GLY A 1 93 ? 9.344 5.082 -0.285 1 93.5 93 GLY A CA 1
ATOM 660 C C . GLY A 1 93 ? 8.516 6.117 0.454 1 93.5 93 GLY A C 1
ATOM 661 O O . GLY A 1 93 ? 8.602 7.309 0.159 1 93.5 93 GLY A O 1
ATOM 662 N N . ALA A 1 94 ? 7.762 5.641 1.41 1 89.31 94 ALA A N 1
ATOM 663 C CA . ALA A 1 94 ? 6.957 6.547 2.227 1 89.31 94 ALA A CA 1
ATOM 664 C C . ALA A 1 94 ? 7.848 7.48 3.047 1 89.31 94 ALA A C 1
ATOM 666 O O . ALA A 1 94 ? 7.523 8.656 3.225 1 89.31 94 ALA A O 1
ATOM 667 N N . LEU A 1 95 ? 8.875 6.949 3.518 1 90 95 LEU A N 1
ATOM 668 C CA . LEU A 1 95 ? 9.836 7.762 4.254 1 90 95 LEU A CA 1
ATOM 669 C C . LEU A 1 95 ? 10.391 8.883 3.375 1 90 95 LEU A C 1
ATOM 671 O O . LEU A 1 95 ? 10.555 10.016 3.836 1 90 95 LEU A O 1
ATOM 675 N N . ALA A 1 96 ? 10.625 8.508 2.121 1 94.12 96 ALA A N 1
ATOM 676 C CA . ALA A 1 96 ? 11.141 9.508 1.188 1 94.12 96 ALA A CA 1
ATOM 677 C C . ALA A 1 96 ? 10.094 10.578 0.895 1 94.12 96 ALA A C 1
ATOM 679 O O . ALA A 1 96 ? 10.414 11.766 0.825 1 94.12 96 ALA A O 1
ATOM 680 N N . VAL A 1 97 ? 8.898 10.188 0.754 1 90.5 97 VAL A N 1
ATOM 681 C CA . VAL A 1 97 ? 7.816 11.141 0.55 1 90.5 97 VAL A CA 1
ATOM 682 C C . VAL A 1 97 ? 7.73 12.094 1.743 1 90.5 97 VAL A C 1
ATOM 684 O O . VAL A 1 97 ? 7.621 13.312 1.569 1 90.5 97 VAL A O 1
ATOM 687 N N . LEU A 1 98 ? 7.879 11.594 2.896 1 85.31 98 LEU A N 1
ATOM 688 C CA . LEU A 1 98 ? 7.73 12.359 4.129 1 85.31 98 LEU A CA 1
ATOM 689 C C . LEU A 1 98 ? 8.883 13.336 4.309 1 85.31 98 LEU A C 1
ATOM 691 O O . LEU A 1 98 ? 8.703 14.422 4.859 1 85.31 98 LEU A O 1
ATOM 695 N N . LEU A 1 99 ? 9.961 12.898 3.855 1 88.44 99 LEU A N 1
ATOM 696 C CA . LEU A 1 99 ? 11.141 13.742 4.016 1 88.44 99 LEU A CA 1
ATOM 697 C C . LEU A 1 99 ? 10.914 15.109 3.373 1 88.44 99 LEU A C 1
ATOM 699 O O . LEU A 1 99 ? 11.336 16.125 3.918 1 88.44 99 LEU A O 1
ATOM 703 N N . MET A 1 100 ? 10.172 15.055 2.305 1 87.38 100 MET A N 1
ATOM 704 C CA . MET A 1 100 ? 9.969 16.328 1.617 1 87.38 100 MET A CA 1
ATOM 705 C C . MET A 1 100 ? 8.586 16.906 1.938 1 87.38 100 MET A C 1
ATOM 707 O O . MET A 1 100 ? 8.461 18.094 2.223 1 87.38 100 MET A O 1
ATOM 711 N N . SER A 1 101 ? 7.629 16.109 1.91 1 82.5 101 SER A N 1
ATOM 712 C CA . SER A 1 101 ? 6.27 16.609 2.084 1 82.5 101 SER A CA 1
ATOM 713 C C . SER A 1 101 ? 6.043 17.109 3.508 1 82.5 101 SER A C 1
ATOM 715 O O . SER A 1 101 ? 5.223 18 3.736 1 82.5 101 SER A O 1
ATOM 717 N N . GLY A 1 102 ? 6.773 16.609 4.434 1 77.81 102 GLY A N 1
ATOM 718 C CA . GLY A 1 102 ? 6.641 17.016 5.824 1 77.81 102 GLY A CA 1
ATOM 719 C C . GLY A 1 102 ? 6.965 18.484 6.043 1 77.81 102 GLY A C 1
ATOM 720 O O . GLY A 1 102 ? 6.379 19.125 6.914 1 77.81 102 GLY A O 1
ATOM 721 N N . GLU A 1 103 ? 7.809 18.984 5.238 1 79 103 GLU A N 1
ATOM 722 C CA . GLU A 1 103 ? 8.172 20.406 5.328 1 79 103 GLU A CA 1
ATOM 723 C C . GLU A 1 103 ? 7 21.297 4.93 1 79 103 GLU A C 1
ATOM 725 O O . GLU A 1 103 ? 6.816 22.375 5.496 1 79 103 GLU A O 1
ATOM 730 N N . PHE A 1 104 ? 6.305 20.797 4.051 1 74.06 104 PHE A N 1
ATOM 731 C CA . PHE A 1 104 ? 5.191 21.609 3.559 1 74.06 104 PHE A CA 1
ATOM 732 C C . PHE A 1 104 ? 3.98 21.469 4.473 1 74.06 104 PHE A C 1
ATOM 734 O O . PHE A 1 104 ? 3.254 22.438 4.695 1 74.06 104 PHE A O 1
ATOM 741 N N . THR A 1 105 ? 3.863 20.375 4.988 1 68.75 105 THR A N 1
ATOM 742 C CA . THR A 1 105 ? 2.705 20.125 5.844 1 68.75 105 THR A CA 1
ATOM 743 C C . THR A 1 105 ? 2.879 20.797 7.199 1 68.75 105 THR A C 1
ATOM 745 O O . THR A 1 105 ? 1.909 21.297 7.781 1 68.75 105 THR A O 1
ATOM 748 N N . THR A 1 106 ? 4.098 20.891 7.672 1 66.56 106 THR A N 1
ATOM 749 C CA . THR A 1 106 ? 4.375 21.516 8.953 1 66.56 106 THR A CA 1
ATOM 750 C C . THR A 1 106 ? 4.602 23.016 8.789 1 66.56 106 THR A C 1
ATOM 752 O O . THR A 1 106 ? 4.641 23.766 9.766 1 66.56 106 THR A O 1
ATOM 755 N N . GLY A 1 107 ? 4.742 23.453 7.57 1 70.69 107 GLY A N 1
ATOM 756 C CA . GLY A 1 107 ? 4.996 24.859 7.293 1 70.69 107 GLY A CA 1
ATOM 757 C C . GLY A 1 107 ? 6.461 25.234 7.41 1 70.69 107 GLY A C 1
ATOM 758 O O . GLY A 1 107 ? 6.82 26.406 7.293 1 70.69 107 GLY A O 1
ATOM 759 N N . SER A 1 108 ? 7.238 24.281 7.68 1 67.88 108 SER A N 1
ATOM 760 C CA . SER A 1 108 ? 8.656 24.562 7.879 1 67.88 108 SER A CA 1
ATOM 761 C C . SER A 1 108 ? 9.367 24.797 6.547 1 67.88 108 SER A C 1
ATOM 763 O O . SER A 1 108 ? 10.539 25.172 6.523 1 67.88 108 SER A O 1
ATOM 765 N N . ALA A 1 109 ? 8.625 24.656 5.52 1 75 109 ALA A N 1
ATOM 766 C CA . ALA A 1 109 ? 9.211 24.859 4.199 1 75 109 ALA A CA 1
ATOM 767 C C . ALA A 1 109 ? 9.727 26.281 4.039 1 75 109 ALA A C 1
ATOM 769 O O . ALA A 1 109 ? 10.742 26.5 3.371 1 75 109 ALA A O 1
ATOM 770 N N . VAL A 1 110 ? 9.047 27.172 4.648 1 70.31 110 VAL A N 1
ATOM 771 C CA . VAL A 1 110 ? 9.43 28.562 4.543 1 70.31 110 VAL A CA 1
ATOM 772 C C . VAL A 1 110 ? 10.789 28.781 5.199 1 70.31 110 VAL A C 1
ATOM 774 O O . VAL A 1 110 ? 11.68 29.406 4.613 1 70.31 110 VAL A O 1
ATOM 777 N N . SER A 1 111 ? 10.984 28.203 6.328 1 69.94 111 SER A N 1
ATOM 778 C CA . SER A 1 111 ? 12.25 28.375 7.039 1 69.94 111 SER A CA 1
ATOM 779 C C . SER A 1 111 ? 13.375 27.609 6.355 1 69.94 111 SER A C 1
ATOM 781 O O . SER A 1 111 ? 14.516 28.078 6.324 1 69.94 111 SER A O 1
ATOM 783 N N . THR A 1 112 ? 13.055 26.469 5.742 1 67.88 112 THR A N 1
ATOM 784 C CA . THR A 1 112 ? 14.047 25.641 5.078 1 67.88 112 THR A CA 1
ATOM 785 C C . THR A 1 112 ? 14.555 26.297 3.803 1 67.88 112 THR A C 1
ATOM 787 O O . THR A 1 112 ? 15.742 26.25 3.494 1 67.88 112 THR A O 1
ATOM 790 N N . PHE A 1 113 ? 13.695 27 3.186 1 71.44 113 PHE A N 1
ATOM 791 C CA . PHE A 1 113 ? 14.07 27.531 1.879 1 71.44 113 PHE A CA 1
ATOM 792 C C . PHE A 1 113 ? 14.492 28.984 1.99 1 71.44 113 PHE A C 1
ATOM 794 O O . PHE A 1 113 ? 15.086 29.531 1.062 1 71.44 113 PHE A O 1
ATOM 801 N N . LEU A 1 114 ? 14.125 29.578 3.115 1 65.75 114 LEU A N 1
ATOM 802 C CA . LEU A 1 114 ? 14.664 30.906 3.393 1 65.75 114 LEU A CA 1
ATOM 803 C C . LEU A 1 114 ? 16.141 30.828 3.781 1 65.75 114 LEU A C 1
ATOM 805 O O . LEU A 1 114 ? 16.922 31.719 3.457 1 65.75 114 LEU A O 1
ATOM 809 N N . ALA A 1 115 ? 16.516 29.844 4.445 1 60.81 115 ALA A N 1
ATOM 810 C CA . ALA A 1 115 ? 17.875 29.688 4.945 1 60.81 115 ALA A CA 1
ATOM 811 C C . ALA A 1 115 ? 18.828 29.266 3.832 1 60.81 115 ALA A C 1
ATOM 813 O O . ALA A 1 115 ? 20 29.672 3.814 1 60.81 115 ALA A O 1
ATOM 814 N N . SER A 1 116 ? 18.359 28.203 3.066 1 59.19 116 SER A N 1
ATOM 815 C CA . SER A 1 116 ? 19.234 27.734 2.006 1 59.19 116 SER A CA 1
ATOM 816 C C . SER A 1 116 ? 18.781 28.234 0.641 1 59.19 116 SER A C 1
ATOM 818 O O . SER A 1 116 ? 17.812 27.734 0.078 1 59.19 116 SER A O 1
ATOM 820 N N . PRO A 1 117 ? 19.281 29.391 0.228 1 64.19 117 PRO A N 1
ATOM 821 C CA . PRO A 1 117 ? 18.688 30.094 -0.914 1 64.19 117 PRO A CA 1
ATOM 822 C C . PRO A 1 117 ? 18.547 29.203 -2.148 1 64.19 117 PRO A C 1
ATOM 824 O O . PRO A 1 117 ? 17.891 29.594 -3.121 1 64.19 117 PRO A O 1
ATOM 827 N N . GLN A 1 118 ? 19.203 28.016 -2.041 1 77.94 118 GLN A N 1
ATOM 828 C CA . GLN A 1 118 ? 18.938 27.359 -3.322 1 77.94 118 GLN A CA 1
ATOM 829 C C . GLN A 1 118 ? 18.062 26.125 -3.148 1 77.94 118 GLN A C 1
ATOM 831 O O . GLN A 1 118 ? 18.469 25.156 -2.52 1 77.94 118 GLN A O 1
ATOM 836 N N . ARG A 1 119 ? 16.844 26.188 -3.559 1 83.38 119 ARG A N 1
ATOM 837 C CA . ARG A 1 119 ? 15.82 25.141 -3.539 1 83.38 119 ARG A CA 1
ATOM 838 C C . ARG A 1 119 ? 16.375 23.828 -4.09 1 83.38 119 ARG A C 1
ATOM 840 O O . ARG A 1 119 ? 16.125 22.75 -3.537 1 83.38 119 ARG A O 1
ATOM 847 N N . LEU A 1 120 ? 17.266 24 -4.98 1 87.44 120 LEU A N 1
ATOM 848 C CA . LEU A 1 120 ? 17.812 22.812 -5.617 1 87.44 120 LEU A CA 1
ATOM 849 C C . LEU A 1 120 ? 18.859 22.141 -4.734 1 87.44 120 LEU A C 1
ATOM 851 O O . LEU A 1 120 ? 19.047 20.922 -4.781 1 87.44 120 LEU A O 1
ATOM 855 N N . ARG A 1 121 ? 19.516 22.938 -3.941 1 87.19 121 ARG A N 1
ATOM 856 C CA . ARG A 1 121 ? 20.516 22.359 -3.033 1 87.19 121 ARG A CA 1
ATOM 857 C C . ARG A 1 121 ? 19.844 21.5 -1.962 1 87.19 121 ARG A C 1
ATOM 859 O O . ARG A 1 121 ? 20.359 20.453 -1.602 1 87.19 121 ARG A O 1
ATOM 866 N N . VAL A 1 122 ? 18.766 21.953 -1.576 1 88.5 122 VAL A N 1
ATOM 867 C CA . VAL A 1 122 ? 18.047 21.203 -0.549 1 88.5 122 VAL A CA 1
ATOM 868 C C . VAL A 1 122 ? 17.531 19.891 -1.128 1 88.5 122 VAL A C 1
ATOM 870 O O . VAL A 1 122 ? 17.656 18.844 -0.498 1 88.5 122 VAL A O 1
ATOM 873 N N . LEU A 1 123 ? 17 19.984 -2.301 1 92.25 123 LEU A N 1
ATOM 874 C CA . LEU A 1 123 ? 16.516 18.781 -2.953 1 92.25 123 LEU A CA 1
ATOM 875 C C . LEU A 1 123 ? 17.656 17.797 -3.201 1 92.25 123 LEU A C 1
ATOM 877 O O . LEU A 1 123 ? 17.5 16.594 -2.975 1 92.25 123 LEU A O 1
ATOM 881 N N . THR A 1 124 ? 18.766 18.312 -3.639 1 93.81 124 THR A N 1
ATOM 882 C CA . THR A 1 124 ? 19.922 17.469 -3.896 1 93.81 124 THR A CA 1
ATOM 883 C C . THR A 1 124 ? 20.438 16.859 -2.598 1 93.81 124 THR A C 1
ATOM 885 O O . THR A 1 124 ? 20.812 15.68 -2.564 1 93.81 124 THR A O 1
ATOM 888 N N . ALA A 1 125 ? 20.453 17.625 -1.591 1 93.56 125 ALA A N 1
ATOM 889 C CA . ALA A 1 125 ? 20.891 17.125 -0.29 1 93.56 125 ALA A CA 1
ATOM 890 C C . ALA A 1 125 ? 19.984 15.992 0.196 1 93.56 125 ALA A C 1
ATOM 892 O O . ALA A 1 125 ? 20.469 14.977 0.691 1 93.56 125 ALA A O 1
ATOM 893 N N . LYS A 1 126 ? 18.75 16.141 -0.037 1 93.94 126 LYS A N 1
ATOM 894 C CA . LYS A 1 126 ? 17.797 15.125 0.401 1 93.94 126 LYS A CA 1
ATOM 895 C C . LYS A 1 126 ? 17.891 13.875 -0.465 1 93.94 126 LYS A C 1
ATOM 897 O O . LYS A 1 126 ? 17.75 12.758 0.034 1 93.94 126 LYS A O 1
ATOM 902 N N . ALA A 1 127 ? 18.094 14.148 -1.661 1 96.88 127 ALA A N 1
ATOM 903 C CA . ALA A 1 127 ? 18.266 13.008 -2.559 1 96.88 127 ALA A CA 1
ATOM 904 C C . ALA A 1 127 ? 19.5 12.195 -2.174 1 96.88 127 ALA A C 1
ATOM 906 O O . ALA A 1 127 ? 19.453 10.961 -2.135 1 96.88 127 ALA A O 1
ATOM 907 N N . LEU A 1 128 ? 20.547 12.867 -1.871 1 97 128 LEU A N 1
ATOM 908 C CA . LEU A 1 128 ? 21.766 12.195 -1.473 1 97 128 LEU A CA 1
ATOM 909 C C . LEU A 1 128 ? 21.594 11.492 -0.131 1 97 128 LEU A C 1
ATOM 911 O O . LEU A 1 128 ? 22.062 10.367 0.049 1 97 128 LEU A O 1
ATOM 915 N N . LEU A 1 129 ? 20.984 12.172 0.722 1 96.31 129 LEU A N 1
ATOM 916 C CA . LEU A 1 129 ? 20.719 11.586 2.035 1 96.31 129 LEU A CA 1
ATOM 917 C C . LEU A 1 129 ? 19.891 10.32 1.915 1 96.31 129 LEU A C 1
ATOM 919 O O . LEU A 1 129 ? 20.266 9.273 2.461 1 96.31 129 LEU A O 1
ATOM 923 N N . MET A 1 130 ? 18.844 10.445 1.187 1 96.31 130 MET A N 1
ATOM 924 C CA . MET A 1 130 ? 17.938 9.305 1.058 1 96.31 130 MET A CA 1
ATOM 925 C C . MET A 1 130 ? 18.594 8.156 0.311 1 96.31 130 MET A C 1
ATOM 927 O O . MET A 1 130 ? 18.359 6.988 0.614 1 96.31 130 MET A O 1
ATOM 931 N N . THR A 1 131 ? 19.391 8.516 -0.694 1 97.62 131 THR A N 1
ATOM 932 C CA . THR A 1 131 ? 20.125 7.484 -1.405 1 97.62 131 THR A CA 1
ATOM 933 C C . THR A 1 131 ? 21.078 6.754 -0.458 1 97.62 131 THR A C 1
ATOM 935 O O . THR A 1 131 ? 21.109 5.52 -0.43 1 97.62 131 THR A O 1
ATOM 938 N N . GLY A 1 132 ? 21.797 7.48 0.291 1 97.62 132 GLY A N 1
ATOM 939 C CA . GLY A 1 132 ? 22.703 6.883 1.252 1 97.62 132 GLY A CA 1
ATOM 940 C C . GLY A 1 132 ? 22.016 5.992 2.262 1 97.62 132 GLY A C 1
ATOM 941 O O . GLY A 1 132 ? 22.438 4.859 2.496 1 97.62 132 GLY A O 1
ATOM 942 N N . VAL A 1 133 ? 20.953 6.5 2.818 1 96.75 133 VAL A N 1
ATOM 943 C CA . VAL A 1 133 ? 20.203 5.746 3.809 1 96.75 133 VAL A CA 1
ATOM 944 C C . VAL A 1 133 ? 19.641 4.477 3.174 1 96.75 133 VAL A C 1
ATOM 946 O O . VAL A 1 133 ? 19.703 3.398 3.766 1 96.75 133 VAL A O 1
ATOM 949 N N . THR A 1 134 ? 19.125 4.566 1.992 1 97.81 134 THR A N 1
ATOM 950 C CA . THR A 1 134 ? 18.484 3.441 1.314 1 97.81 134 THR A CA 1
ATOM 951 C C . THR A 1 134 ? 19.531 2.375 0.962 1 97.81 134 THR A C 1
ATOM 953 O O . THR A 1 134 ? 19.25 1.178 1.079 1 97.81 134 THR A O 1
ATOM 956 N N . VAL A 1 135 ? 20.703 2.809 0.548 1 98.31 135 VAL A N 1
ATOM 957 C CA . VAL A 1 135 ? 21.766 1.863 0.225 1 98.31 135 VAL A CA 1
ATOM 958 C C . VAL A 1 135 ? 22.172 1.087 1.478 1 98.31 135 VAL A C 1
ATOM 960 O O . VAL A 1 135 ? 22.312 -0.138 1.438 1 98.31 135 VAL A O 1
ATOM 963 N N . VAL A 1 136 ? 22.266 1.787 2.553 1 98 136 VAL A N 1
ATOM 964 C CA . VAL A 1 136 ? 22.656 1.145 3.805 1 98 136 VAL A CA 1
ATOM 965 C C . VAL A 1 136 ? 21.547 0.184 4.25 1 98 136 VAL A C 1
ATOM 967 O O . VAL A 1 136 ? 21.828 -0.95 4.645 1 98 136 VAL A O 1
ATOM 970 N N . VAL A 1 137 ? 20.344 0.618 4.16 1 97.31 137 VAL A N 1
ATOM 971 C CA . VAL A 1 137 ? 19.219 -0.201 4.582 1 97.31 137 VAL A CA 1
ATOM 972 C C . VAL A 1 137 ? 19.109 -1.434 3.688 1 97.31 137 VAL A C 1
ATOM 974 O O . VAL A 1 137 ? 18.906 -2.547 4.176 1 97.31 137 VAL A O 1
ATOM 977 N N . GLY A 1 138 ? 19.234 -1.237 2.377 1 98.06 138 GLY A N 1
ATOM 978 C CA . GLY A 1 138 ? 19.156 -2.348 1.442 1 98.06 138 GLY A CA 1
ATOM 979 C C . GLY A 1 138 ? 20.25 -3.383 1.647 1 98.06 138 GLY A C 1
ATOM 980 O O . GLY A 1 138 ? 19.953 -4.574 1.789 1 98.06 138 GLY A O 1
ATOM 981 N N . LEU A 1 139 ? 21.484 -2.904 1.688 1 98.19 139 LEU A N 1
ATOM 982 C CA . LEU A 1 139 ? 22.609 -3.816 1.833 1 98.19 139 LEU A CA 1
ATOM 983 C C . LEU A 1 139 ? 22.578 -4.508 3.191 1 98.19 139 LEU A C 1
ATOM 985 O O . LEU A 1 139 ? 22.859 -5.703 3.291 1 98.19 139 LEU A O 1
ATOM 989 N N . ALA A 1 140 ? 22.234 -3.754 4.203 1 98.19 140 ALA A N 1
ATOM 990 C CA . ALA A 1 140 ? 22.125 -4.348 5.535 1 98.19 140 ALA A CA 1
ATOM 991 C C . ALA A 1 140 ? 21.016 -5.395 5.582 1 98.19 140 ALA A C 1
ATOM 993 O O . ALA A 1 140 ? 21.188 -6.449 6.199 1 98.19 140 ALA A O 1
ATOM 994 N N . SER A 1 141 ? 19.938 -5.102 4.945 1 98.06 141 SER A N 1
ATOM 995 C CA . SER A 1 141 ? 18.797 -6.027 4.938 1 98.06 141 SER A CA 1
ATOM 996 C C . SER A 1 141 ? 19.156 -7.328 4.227 1 98.06 141 SER A C 1
ATOM 998 O O . SER A 1 141 ? 18.828 -8.414 4.707 1 98.06 141 SER A O 1
ATOM 1000 N N . PHE A 1 142 ? 19.859 -7.242 3.082 1 98 142 PHE A N 1
ATOM 1001 C CA . PHE A 1 142 ? 20.234 -8.438 2.348 1 98 142 PHE A CA 1
ATOM 1002 C C . PHE A 1 142 ? 21.297 -9.234 3.115 1 98 142 PHE A C 1
ATOM 1004 O O . PHE A 1 142 ? 21.234 -10.461 3.164 1 98 142 PHE A O 1
ATOM 1011 N N . ALA A 1 143 ? 22.234 -8.523 3.725 1 97.75 143 ALA A N 1
ATOM 1012 C CA . ALA A 1 143 ? 23.266 -9.195 4.516 1 97.75 143 ALA A CA 1
ATOM 1013 C C . ALA A 1 143 ? 22.656 -9.914 5.715 1 97.75 143 ALA A C 1
ATOM 1015 O O . ALA A 1 143 ? 22.984 -11.078 5.984 1 97.75 143 ALA A O 1
ATOM 1016 N N . LEU A 1 144 ? 21.766 -9.234 6.371 1 98.12 144 LEU A N 1
ATOM 1017 C CA . LEU A 1 144 ? 21.109 -9.844 7.527 1 98.12 144 LEU A CA 1
ATOM 1018 C C . LEU A 1 144 ? 20.219 -11 7.098 1 98.12 144 LEU A C 1
ATOM 1020 O O . LEU A 1 144 ? 20.125 -12.008 7.809 1 98.12 144 LEU A O 1
ATOM 1024 N N . SER A 1 145 ? 19.562 -10.812 5.965 1 97.81 145 SER A N 1
ATOM 1025 C CA . SER A 1 145 ? 18.75 -11.898 5.441 1 97.81 145 SER A CA 1
ATOM 1026 C C . SER A 1 145 ? 19.578 -13.133 5.129 1 97.81 145 SER A C 1
ATOM 1028 O O . SER A 1 145 ? 19.156 -14.258 5.379 1 97.81 145 SER A O 1
ATOM 1030 N N . TYR A 1 146 ? 20.766 -12.898 4.598 1 97.19 146 TYR A N 1
ATOM 1031 C CA . TYR A 1 146 ? 21.672 -14.016 4.316 1 97.19 146 TYR A CA 1
ATOM 1032 C C . TYR A 1 146 ? 22.031 -14.758 5.594 1 97.19 146 TYR A C 1
ATOM 1034 O O . TYR A 1 146 ? 21.984 -15.984 5.645 1 97.19 146 TYR A O 1
ATOM 1042 N N . LEU A 1 147 ? 22.344 -13.984 6.594 1 97.5 147 LEU A N 1
ATOM 1043 C CA . LEU A 1 147 ? 22.781 -14.562 7.859 1 97.5 147 LEU A CA 1
ATOM 1044 C C . LEU A 1 147 ? 21.641 -15.344 8.523 1 97.5 147 LEU A C 1
ATOM 1046 O O . LEU A 1 147 ? 21.875 -16.422 9.078 1 97.5 147 LEU A O 1
ATOM 1050 N N . VAL A 1 148 ? 20.5 -14.844 8.438 1 96.94 148 VAL A N 1
ATOM 1051 C CA . VAL A 1 148 ? 19.359 -15.469 9.086 1 96.94 148 VAL A CA 1
ATOM 1052 C C . VAL A 1 148 ? 18.906 -16.688 8.281 1 96.94 148 VAL A C 1
ATOM 1054 O O . VAL A 1 148 ? 18.484 -17.703 8.859 1 96.94 148 VAL A O 1
ATOM 1057 N N . CYS A 1 149 ? 19.047 -16.656 6.961 1 96.44 149 CYS A N 1
ATOM 1058 C CA . CYS A 1 149 ? 18.516 -17.688 6.098 1 96.44 149 CYS A CA 1
ATOM 1059 C C . CYS A 1 149 ? 19.531 -18.812 5.875 1 96.44 149 CYS A C 1
ATOM 1061 O O . CYS A 1 149 ? 19.172 -19.906 5.438 1 96.44 149 CYS A O 1
ATOM 1063 N N . LYS A 1 150 ? 20.766 -18.547 6.191 1 95.56 150 LYS A N 1
ATOM 1064 C CA . LYS A 1 150 ? 21.797 -19.547 5.949 1 95.56 150 LYS A CA 1
ATOM 1065 C C . LYS A 1 150 ? 21.547 -20.812 6.746 1 95.56 150 LYS A C 1
ATOM 1067 O O . LYS A 1 150 ? 21.5 -21.922 6.18 1 95.56 150 LYS A O 1
ATOM 1072 N N . PRO A 1 151 ? 21.328 -20.734 8.07 1 95.06 151 PRO A N 1
ATOM 1073 C CA . PRO A 1 151 ? 21.031 -21.953 8.805 1 95.06 151 PRO A CA 1
ATOM 1074 C C . PRO A 1 151 ? 19.75 -22.641 8.328 1 95.06 151 PRO A C 1
ATOM 1076 O O . PRO A 1 151 ? 19.672 -23.859 8.328 1 95.06 151 PRO A O 1
ATOM 1079 N N . LEU A 1 152 ? 18.828 -21.875 7.918 1 91.94 152 LEU A N 1
ATOM 1080 C CA . LEU A 1 152 ? 17.578 -22.406 7.418 1 91.94 152 LEU A CA 1
ATOM 1081 C C . LEU A 1 152 ? 17.781 -23.141 6.098 1 91.94 152 LEU A C 1
ATOM 1083 O O . LEU A 1 152 ? 17.203 -24.219 5.875 1 91.94 152 LEU A O 1
ATOM 1087 N N . ALA A 1 153 ? 18.547 -22.562 5.277 1 92.69 153 ALA A N 1
ATOM 1088 C CA . ALA A 1 153 ? 18.859 -23.172 3.988 1 92.69 153 ALA A CA 1
ATOM 1089 C C . ALA A 1 153 ? 19.594 -24.5 4.172 1 92.69 153 ALA A C 1
ATOM 1091 O O . ALA A 1 153 ? 19.344 -25.469 3.459 1 92.69 153 ALA A O 1
ATOM 1092 N N . GLN A 1 154 ? 20.453 -24.547 5.094 1 92.06 154 GLN A N 1
ATOM 1093 C CA . GLN A 1 154 ? 21.203 -25.766 5.391 1 92.06 154 GLN A CA 1
ATOM 1094 C C . GLN A 1 154 ? 20.266 -26.859 5.922 1 92.06 154 GLN A C 1
ATOM 1096 O O . GLN A 1 154 ? 20.422 -28.031 5.566 1 92.06 154 GLN A O 1
ATOM 1101 N N . MET A 1 155 ? 19.375 -26.469 6.711 1 90.56 155 MET A N 1
ATOM 1102 C CA . MET A 1 155 ? 18.422 -27.406 7.277 1 90.56 155 MET A CA 1
ATOM 1103 C C . MET A 1 155 ? 17.625 -28.109 6.172 1 90.56 155 MET A C 1
ATOM 1105 O O . MET A 1 155 ? 17.328 -29.297 6.277 1 90.56 155 MET A O 1
ATOM 1109 N N . TYR A 1 156 ? 17.391 -27.406 5.105 1 88.56 156 TYR A N 1
ATOM 1110 C CA . TYR A 1 156 ? 16.578 -27.953 4.035 1 88.56 156 TYR A CA 1
ATOM 1111 C C . TYR A 1 156 ? 17.422 -28.344 2.83 1 88.56 156 TYR A C 1
ATOM 1113 O O . TYR A 1 156 ? 16.906 -28.609 1.747 1 88.56 156 TYR A O 1
ATOM 1121 N N . SER A 1 157 ? 18.781 -28.266 2.945 1 89.31 157 SER A N 1
ATOM 1122 C CA . SER A 1 157 ? 19.734 -28.641 1.916 1 89.31 157 SER A CA 1
ATOM 1123 C C . SER A 1 157 ? 19.562 -27.781 0.666 1 89.31 157 SER A C 1
ATOM 1125 O O . SER A 1 157 ? 19.594 -28.297 -0.454 1 89.31 157 SER A O 1
ATOM 1127 N N . MET A 1 158 ? 19.25 -26.578 0.839 1 90.25 158 MET A N 1
ATOM 1128 C CA . MET A 1 158 ? 19.125 -25.609 -0.249 1 90.25 158 MET A CA 1
ATOM 1129 C C . MET A 1 158 ? 20.422 -24.797 -0.399 1 90.25 158 MET A C 1
ATOM 1131 O O . MET A 1 158 ? 21.016 -24.406 0.596 1 90.25 158 MET A O 1
ATOM 1135 N N . PRO A 1 159 ? 20.797 -24.609 -1.623 1 91.38 159 PRO A N 1
ATOM 1136 C CA . PRO A 1 159 ? 22.047 -23.875 -1.831 1 91.38 159 PRO A CA 1
ATOM 1137 C C . PRO A 1 159 ? 21.891 -22.375 -1.649 1 91.38 159 PRO A C 1
ATOM 1139 O O . PRO A 1 159 ? 21.031 -21.75 -2.293 1 91.38 159 PRO A O 1
ATOM 1142 N N . LEU A 1 160 ? 22.609 -21.828 -0.726 1 93.44 160 LEU A N 1
ATOM 1143 C CA . LEU A 1 160 ? 22.672 -20.391 -0.508 1 93.44 160 LEU A CA 1
ATOM 1144 C C . LEU A 1 160 ? 24.109 -19.938 -0.301 1 93.44 160 LEU A C 1
ATOM 1146 O O . LEU A 1 160 ? 24.703 -20.203 0.745 1 93.44 160 LEU A O 1
ATOM 1150 N N . ASN A 1 161 ? 24.641 -19.297 -1.343 1 94.94 161 ASN A N 1
ATOM 1151 C CA . ASN A 1 161 ? 26.016 -18.797 -1.313 1 94.94 161 ASN A CA 1
ATOM 1152 C C . ASN A 1 161 ? 26.078 -17.281 -1.475 1 94.94 161 ASN A C 1
ATOM 1154 O O . ASN A 1 161 ? 25.484 -16.734 -2.404 1 94.94 161 ASN A O 1
ATOM 1158 N N . PHE A 1 162 ? 26.797 -16.688 -0.609 1 95.06 162 PHE A N 1
ATOM 1159 C CA . PHE A 1 162 ? 26.891 -15.227 -0.586 1 95.06 162 PHE A CA 1
ATOM 1160 C C . PHE A 1 162 ? 27.547 -14.711 -1.859 1 95.06 162 PHE A C 1
ATOM 1162 O O . PHE A 1 162 ? 27.203 -13.633 -2.348 1 95.06 162 PHE A O 1
ATOM 1169 N N . THR A 1 163 ? 28.453 -15.477 -2.434 1 94.06 163 THR A N 1
ATOM 1170 C CA . THR A 1 163 ? 29.25 -15.008 -3.562 1 94.06 163 THR A CA 1
ATOM 1171 C C . THR A 1 163 ? 28.625 -15.461 -4.883 1 94.06 163 THR A C 1
ATOM 1173 O O . THR A 1 163 ? 29.156 -15.156 -5.957 1 94.06 163 THR A O 1
ATOM 1176 N N . SER A 1 164 ? 27.547 -16.188 -4.746 1 94.69 164 SER A N 1
ATOM 1177 C CA . SER A 1 164 ? 26.906 -16.625 -5.973 1 94.69 164 SER A CA 1
ATOM 1178 C C . SER A 1 164 ? 26.391 -15.445 -6.785 1 94.69 164 SER A C 1
ATOM 1180 O O . SER A 1 164 ? 26.016 -14.414 -6.219 1 94.69 164 SER A O 1
ATOM 1182 N N . GLU A 1 165 ? 26.406 -15.578 -8.07 1 94.19 165 GLU A N 1
ATOM 1183 C CA . GLU A 1 165 ? 25.984 -14.508 -8.969 1 94.19 165 GLU A CA 1
ATOM 1184 C C . GLU A 1 165 ? 24.516 -14.117 -8.719 1 94.19 165 GLU A C 1
ATOM 1186 O O . GLU A 1 165 ? 24.203 -12.938 -8.625 1 94.19 165 GLU A O 1
ATOM 1191 N N . PRO A 1 166 ? 23.609 -15.086 -8.539 1 94.25 166 PRO A N 1
ATOM 1192 C CA . PRO A 1 166 ? 22.219 -14.703 -8.305 1 94.25 166 PRO A CA 1
ATOM 1193 C C . PRO A 1 166 ? 22.031 -13.906 -7.016 1 94.25 166 PRO A C 1
ATOM 1195 O O . PRO A 1 166 ? 21.25 -12.953 -6.977 1 94.25 166 PRO A O 1
ATOM 1198 N N . PHE A 1 167 ? 22.75 -14.305 -5.973 1 96.44 167 PHE A N 1
ATOM 1199 C CA . PHE A 1 167 ? 22.609 -13.578 -4.715 1 96.44 167 PHE A CA 1
ATOM 1200 C C . PHE A 1 167 ? 23.172 -12.172 -4.848 1 96.44 167 PHE A C 1
ATOM 1202 O O . PHE A 1 167 ? 22.562 -11.211 -4.375 1 96.44 167 PHE A O 1
ATOM 1209 N N . GLN A 1 168 ? 24.328 -12.062 -5.445 1 97.12 168 GLN A N 1
ATOM 1210 C CA . GLN A 1 168 ? 24.953 -10.75 -5.633 1 97.12 168 GLN A CA 1
ATOM 1211 C C . GLN A 1 168 ? 24.062 -9.844 -6.48 1 97.12 168 GLN A C 1
ATOM 1213 O O . GLN A 1 168 ? 23.938 -8.648 -6.207 1 97.12 168 GLN A O 1
ATOM 1218 N N . ARG A 1 169 ? 23.5 -10.438 -7.48 1 96.5 169 ARG A N 1
ATOM 1219 C CA . ARG A 1 169 ? 22.594 -9.672 -8.328 1 96.5 169 ARG A CA 1
ATOM 1220 C C . ARG A 1 169 ? 21.391 -9.172 -7.531 1 96.5 169 ARG A C 1
ATOM 1222 O O . ARG A 1 169 ? 21.016 -8 -7.621 1 96.5 169 ARG A O 1
ATOM 1229 N N . ALA A 1 170 ? 20.781 -10.047 -6.762 1 96.94 170 ALA A N 1
ATOM 1230 C CA . ALA A 1 170 ? 19.625 -9.68 -5.938 1 96.94 170 ALA A CA 1
ATOM 1231 C C . ALA A 1 170 ? 20 -8.586 -4.941 1 96.94 170 ALA A C 1
ATOM 1233 O O . ALA A 1 170 ? 19.219 -7.648 -4.727 1 96.94 170 ALA A O 1
ATOM 1234 N N . MET A 1 171 ? 21.172 -8.688 -4.379 1 97.81 171 MET A N 1
ATOM 1235 C CA . MET A 1 171 ? 21.578 -7.746 -3.346 1 97.81 171 MET A CA 1
ATOM 1236 C C . MET A 1 171 ? 21.844 -6.363 -3.939 1 97.81 171 MET A C 1
ATOM 1238 O O . MET A 1 171 ? 21.25 -5.375 -3.486 1 97.81 171 MET A O 1
ATOM 1242 N N . TRP A 1 172 ? 22.609 -6.297 -4.996 1 97.88 172 TRP A N 1
ATOM 1243 C CA . TRP A 1 172 ? 23 -5.008 -5.559 1 97.88 172 TRP A CA 1
ATOM 1244 C C . TRP A 1 172 ? 21.844 -4.367 -6.316 1 97.88 172 TRP A C 1
ATOM 1246 O O . TRP A 1 172 ? 21.5 -3.205 -6.078 1 97.88 172 TRP A O 1
ATOM 1256 N N . PHE A 1 173 ? 21.203 -5.164 -7.145 1 97.81 173 PHE A N 1
ATOM 1257 C CA . PHE A 1 173 ? 20.141 -4.594 -7.953 1 97.81 173 PHE A CA 1
ATOM 1258 C C . PHE A 1 173 ? 18.859 -4.438 -7.129 1 97.81 173 PHE A C 1
ATOM 1260 O O . PHE A 1 173 ? 18.047 -3.557 -7.406 1 97.81 173 PHE A O 1
ATOM 1267 N N . GLY A 1 174 ? 18.719 -5.32 -6.129 1 97.88 174 GLY A N 1
ATOM 1268 C CA . GLY A 1 174 ? 17.625 -5.094 -5.199 1 97.88 174 GLY A CA 1
ATOM 1269 C C . GLY A 1 174 ? 17.75 -3.781 -4.449 1 97.88 174 GLY A C 1
ATOM 1270 O O . GLY A 1 174 ? 16.75 -3.072 -4.266 1 97.88 174 GLY A O 1
ATOM 1271 N N . THR A 1 175 ? 18.969 -3.539 -4.047 1 98.31 175 THR A N 1
ATOM 1272 C CA . THR A 1 175 ? 19.234 -2.277 -3.363 1 98.31 175 THR A CA 1
ATOM 1273 C C . THR A 1 175 ? 19.031 -1.097 -4.309 1 98.31 175 THR A C 1
ATOM 1275 O O . THR A 1 175 ? 18.453 -0.078 -3.924 1 98.31 175 THR A O 1
ATOM 1278 N N . LEU A 1 176 ? 19.453 -1.247 -5.527 1 98.25 176 LEU A N 1
ATOM 1279 C CA . LEU A 1 176 ? 19.234 -0.205 -6.527 1 98.25 176 LEU A CA 1
ATOM 1280 C C . LEU A 1 176 ? 17.75 0.048 -6.746 1 98.25 176 LEU A C 1
ATOM 1282 O O . LEU A 1 176 ? 17.328 1.193 -6.926 1 98.25 176 LEU A O 1
ATOM 1286 N N . TYR A 1 177 ? 17.016 -0.995 -6.754 1 97.88 177 TYR A N 1
ATOM 1287 C CA . TYR A 1 177 ? 15.57 -0.897 -6.883 1 97.88 177 TYR A CA 1
ATOM 1288 C C . TYR A 1 177 ? 14.984 -0.04 -5.77 1 97.88 177 TYR A C 1
ATOM 1290 O O . TYR A 1 177 ? 14.148 0.832 -6.023 1 97.88 177 TYR A O 1
ATOM 1298 N N . LEU A 1 178 ? 15.406 -0.226 -4.566 1 97.94 178 LEU A N 1
ATOM 1299 C CA . LEU A 1 178 ? 14.914 0.558 -3.439 1 97.94 178 LEU A CA 1
ATOM 1300 C C . LEU A 1 178 ? 15.297 2.025 -3.59 1 97.94 178 LEU A C 1
ATOM 1302 O O . LEU A 1 178 ? 14.523 2.914 -3.236 1 97.94 178 LEU A O 1
ATOM 1306 N N . VAL A 1 179 ? 16.469 2.207 -4.098 1 98.19 179 VAL A N 1
ATOM 1307 C CA . VAL A 1 179 ? 16.906 3.58 -4.332 1 98.19 179 VAL A CA 1
ATOM 1308 C C . VAL A 1 179 ? 15.984 4.246 -5.352 1 98.19 179 VAL A C 1
ATOM 1310 O O . VAL A 1 179 ? 15.57 5.395 -5.164 1 98.19 179 VAL A O 1
ATOM 1313 N N . MET A 1 180 ? 15.688 3.529 -6.355 1 98.31 180 MET A N 1
ATOM 1314 C CA . MET A 1 180 ? 14.773 4.066 -7.367 1 98.31 180 MET A CA 1
ATOM 1315 C C . MET A 1 180 ? 13.438 4.453 -6.742 1 98.31 180 MET A C 1
ATOM 1317 O O . MET A 1 180 ? 12.93 5.547 -6.992 1 98.31 180 MET A O 1
ATOM 1321 N N . VAL A 1 181 ? 12.945 3.613 -5.949 1 97.44 181 VAL A N 1
ATOM 1322 C CA . VAL A 1 181 ? 11.656 3.846 -5.309 1 97.44 181 VAL A CA 1
ATOM 1323 C C . VAL A 1 181 ? 11.734 5.094 -4.434 1 97.44 181 VAL A C 1
ATOM 1325 O O . VAL A 1 181 ? 10.812 5.918 -4.434 1 97.44 181 VAL A O 1
ATOM 1328 N N . THR A 1 182 ? 12.773 5.25 -3.689 1 97.19 182 THR A N 1
ATOM 1329 C CA . THR A 1 182 ? 12.898 6.395 -2.793 1 97.19 182 THR A CA 1
ATOM 1330 C C . THR A 1 182 ? 13.047 7.688 -3.586 1 97.19 182 THR A C 1
ATOM 1332 O O . THR A 1 182 ? 12.555 8.742 -3.172 1 97.19 182 THR A O 1
ATOM 1335 N N . MET A 1 183 ? 13.711 7.57 -4.707 1 97.94 183 MET A N 1
ATOM 1336 C CA . MET A 1 183 ? 13.812 8.758 -5.547 1 97.94 183 MET A CA 1
ATOM 1337 C C . MET A 1 183 ? 12.445 9.164 -6.094 1 97.94 183 MET A C 1
ATOM 1339 O O . MET A 1 183 ? 12.117 10.352 -6.148 1 97.94 183 MET A O 1
ATOM 1343 N N . ILE A 1 184 ? 11.703 8.195 -6.461 1 97.69 184 ILE A N 1
ATOM 1344 C CA . ILE A 1 184 ? 10.344 8.461 -6.91 1 97.69 184 ILE A CA 1
ATOM 1345 C C . ILE A 1 184 ? 9.523 9.039 -5.762 1 97.69 184 ILE A C 1
ATOM 1347 O O . ILE A 1 184 ? 8.781 10.008 -5.949 1 97.69 184 ILE A O 1
ATOM 1351 N N . GLY A 1 185 ? 9.711 8.469 -4.625 1 95.81 185 GLY A N 1
ATOM 1352 C CA . GLY A 1 185 ? 9.023 8.977 -3.449 1 95.81 185 GLY A CA 1
ATOM 1353 C C . GLY A 1 185 ? 9.367 10.414 -3.131 1 95.81 185 GLY A C 1
ATOM 1354 O O . GLY A 1 185 ? 8.484 11.219 -2.838 1 95.81 185 GLY A O 1
ATOM 1355 N N . LEU A 1 186 ? 10.602 10.703 -3.203 1 95.56 186 LEU A N 1
ATOM 1356 C CA . LEU A 1 186 ? 11.055 12.07 -2.955 1 95.56 186 LEU A CA 1
ATOM 1357 C C . LEU A 1 186 ? 10.445 13.031 -3.965 1 95.56 186 LEU A C 1
ATOM 1359 O O . LEU A 1 186 ? 10.023 14.133 -3.604 1 95.56 186 LEU A O 1
ATOM 1363 N N . ALA A 1 187 ? 10.438 12.594 -5.18 1 97.12 187 ALA A N 1
ATOM 1364 C CA . ALA A 1 187 ? 9.867 13.422 -6.238 1 97.12 187 ALA A CA 1
ATOM 1365 C C . ALA A 1 187 ? 8.375 13.656 -6 1 97.12 187 ALA A C 1
ATOM 1367 O O . ALA A 1 187 ? 7.895 14.781 -6.141 1 97.12 187 ALA A O 1
ATOM 1368 N N . LEU A 1 188 ? 7.711 12.68 -5.613 1 93.5 188 LEU A N 1
ATOM 1369 C CA . LEU A 1 188 ? 6.281 12.797 -5.348 1 93.5 188 LEU A CA 1
ATOM 1370 C C . LEU A 1 188 ? 6.02 13.734 -4.176 1 93.5 188 LEU A C 1
ATOM 1372 O O . LEU A 1 188 ? 5.109 14.57 -4.234 1 93.5 188 LEU A O 1
ATOM 1376 N N . GLY A 1 189 ? 6.824 13.578 -3.141 1 90.12 189 GLY A N 1
ATOM 1377 C CA . GLY A 1 189 ? 6.691 14.477 -2.006 1 90.12 189 GLY A CA 1
ATOM 1378 C C . GLY A 1 189 ? 6.934 15.93 -2.367 1 90.12 189 GLY A C 1
ATOM 1379 O O . GLY A 1 189 ? 6.281 16.828 -1.832 1 90.12 189 GLY A O 1
ATOM 1380 N N . THR A 1 190 ? 7.816 16.078 -3.281 1 90.69 190 THR A N 1
ATOM 1381 C CA . THR A 1 190 ? 8.164 17.422 -3.709 1 90.69 190 THR A CA 1
ATOM 1382 C C . THR A 1 190 ? 7.059 18.016 -4.586 1 90.69 190 THR A C 1
ATOM 1384 O O . THR A 1 190 ? 6.688 19.172 -4.426 1 90.69 190 THR A O 1
ATOM 1387 N N . MET A 1 191 ? 6.547 17.219 -5.395 1 92 191 MET A N 1
ATOM 1388 C CA . MET A 1 191 ? 5.594 17.719 -6.383 1 92 191 MET A CA 1
ATOM 1389 C C . MET A 1 191 ? 4.211 17.891 -5.762 1 92 191 MET A C 1
ATOM 1391 O O . MET A 1 191 ? 3.512 18.859 -6.07 1 92 191 MET A O 1
ATOM 1395 N N . LEU A 1 192 ? 3.852 17.047 -4.91 1 84.75 192 LEU A N 1
ATOM 1396 C CA . LEU A 1 192 ? 2.492 17.062 -4.379 1 84.75 192 LEU A CA 1
ATOM 1397 C C . LEU A 1 192 ? 2.428 17.875 -3.086 1 84.75 192 LEU A C 1
ATOM 1399 O O . LEU A 1 192 ? 1.354 18.328 -2.686 1 84.75 192 LEU A O 1
ATOM 1403 N N . ARG A 1 193 ? 3.49 17.969 -2.389 1 82.31 193 ARG A N 1
ATOM 1404 C CA . ARG A 1 193 ? 3.594 18.766 -1.167 1 82.31 193 ARG A CA 1
ATOM 1405 C C . ARG A 1 193 ? 2.576 18.297 -0.129 1 82.31 193 ARG A C 1
ATOM 1407 O O . ARG A 1 193 ? 2.074 19.109 0.657 1 82.31 193 ARG A O 1
ATOM 1414 N N . ASN A 1 194 ? 2.16 17.094 -0.33 1 76.12 194 ASN A N 1
ATOM 1415 C CA . ASN A 1 194 ? 1.215 16.422 0.559 1 76.12 194 ASN A CA 1
ATOM 1416 C C . ASN A 1 194 ? 1.594 14.969 0.789 1 76.12 194 ASN A C 1
ATOM 1418 O O . ASN A 1 194 ? 1.734 14.203 -0.166 1 76.12 194 ASN A O 1
ATOM 1422 N N . SER A 1 195 ? 1.781 14.625 2.062 1 78.38 195 SER A N 1
ATOM 1423 C CA . SER A 1 195 ? 2.258 13.289 2.396 1 78.38 195 SER A CA 1
ATOM 1424 C C . SER A 1 195 ? 1.247 12.227 1.986 1 78.38 195 SER A C 1
ATOM 1426 O O . SER A 1 195 ? 1.617 11.195 1.412 1 78.38 195 SER A O 1
ATOM 1428 N N . ALA A 1 196 ? -0.005 12.477 2.266 1 71.75 196 ALA A N 1
ATOM 1429 C CA . ALA A 1 196 ? -1.058 11.516 1.955 1 71.75 196 ALA A CA 1
ATOM 1430 C C . ALA A 1 196 ? -1.145 11.258 0.453 1 71.75 196 ALA A C 1
ATOM 1432 O O . ALA A 1 196 ? -1.187 10.109 0.012 1 71.75 196 ALA A O 1
ATOM 1433 N N . GLY A 1 197 ? -1.184 12.352 -0.239 1 76 197 GLY A N 1
ATOM 1434 C CA . GLY A 1 197 ? -1.227 12.234 -1.688 1 76 197 GLY A CA 1
ATOM 1435 C C . GLY A 1 197 ? -0.018 11.523 -2.266 1 76 197 GLY A C 1
ATOM 1436 O O . GLY A 1 197 ? -0.155 10.664 -3.141 1 76 197 GLY A O 1
ATOM 1437 N N . GLY A 1 198 ? 1.13 11.859 -1.725 1 85.56 198 GLY A N 1
ATOM 1438 C CA . GLY A 1 198 ? 2.357 11.242 -2.205 1 85.56 198 GLY A CA 1
ATOM 1439 C C . GLY A 1 198 ? 2.418 9.75 -1.948 1 85.56 198 GLY A C 1
ATOM 1440 O O . GLY A 1 198 ? 2.785 8.977 -2.836 1 85.56 198 GLY A O 1
ATOM 1441 N N . ILE A 1 199 ? 2.033 9.383 -0.771 1 84.44 199 ILE A N 1
ATOM 1442 C CA . ILE A 1 199 ? 2.09 7.977 -0.395 1 84.44 199 ILE A CA 1
ATOM 1443 C C . ILE A 1 199 ? 1.031 7.195 -1.166 1 84.44 199 ILE A C 1
ATOM 1445 O O . ILE A 1 199 ? 1.289 6.082 -1.631 1 84.44 199 ILE A O 1
ATOM 1449 N N . THR A 1 200 ? -0.121 7.773 -1.334 1 78.25 200 THR A N 1
ATOM 1450 C CA . THR A 1 200 ? -1.192 7.117 -2.076 1 78.25 200 THR A CA 1
ATOM 1451 C C . THR A 1 200 ? -0.771 6.859 -3.52 1 78.25 200 THR A C 1
ATOM 1453 O O . THR A 1 200 ? -1 5.77 -4.051 1 78.25 200 THR A O 1
ATOM 1456 N N . VAL A 1 201 ? -0.166 7.805 -4.109 1 85.12 201 VAL A N 1
ATOM 1457 C CA . VAL A 1 201 ? 0.3 7.652 -5.484 1 85.12 201 VAL A CA 1
ATOM 1458 C C . VAL A 1 201 ? 1.396 6.59 -5.543 1 85.12 201 VAL A C 1
ATOM 1460 O O . VAL A 1 201 ? 1.453 5.797 -6.488 1 85.12 201 VAL A O 1
ATOM 1463 N N . LEU A 1 202 ? 2.23 6.617 -4.535 1 89.94 202 LEU A N 1
ATOM 1464 C CA . LEU A 1 202 ? 3.301 5.629 -4.457 1 89.94 202 LEU A CA 1
ATOM 1465 C C . LEU A 1 202 ? 2.73 4.215 -4.395 1 89.94 202 LEU A C 1
ATOM 1467 O O . LEU A 1 202 ? 3.174 3.328 -5.125 1 89.94 202 LEU A O 1
ATOM 1471 N N . VAL A 1 203 ? 1.763 4.02 -3.598 1 84.06 203 VAL A N 1
ATOM 1472 C CA . VAL A 1 203 ? 1.113 2.721 -3.445 1 84.06 203 VAL A CA 1
ATOM 1473 C C . VAL A 1 203 ? 0.438 2.322 -4.758 1 84.06 203 VAL A C 1
ATOM 1475 O O . VAL A 1 203 ? 0.552 1.177 -5.195 1 84.06 203 VAL A O 1
ATOM 1478 N N . ALA A 1 204 ? -0.238 3.266 -5.336 1 83.69 204 ALA A N 1
ATOM 1479 C CA . ALA A 1 204 ? -0.898 3.014 -6.613 1 83.69 204 ALA A CA 1
ATOM 1480 C C . ALA A 1 204 ? 0.112 2.592 -7.68 1 83.69 204 ALA A C 1
ATOM 1482 O O . ALA A 1 204 ? -0.108 1.617 -8.398 1 83.69 204 ALA A O 1
ATOM 1483 N N . LEU A 1 205 ? 1.172 3.242 -7.684 1 89.94 205 LEU A N 1
ATOM 1484 C CA . LEU A 1 205 ? 2.182 3.037 -8.719 1 89.94 205 LEU A CA 1
ATOM 1485 C C . LEU A 1 205 ? 2.846 1.673 -8.562 1 89.94 205 LEU A C 1
ATOM 1487 O O . LEU A 1 205 ? 3.137 1.004 -9.562 1 89.94 205 LEU A O 1
ATOM 1491 N N . PHE A 1 206 ? 2.992 1.21 -7.344 1 91.38 206 PHE A N 1
ATOM 1492 C CA . PHE A 1 206 ? 3.826 0.028 -7.156 1 91.38 206 PHE A CA 1
ATOM 1493 C C . PHE A 1 206 ? 2.971 -1.193 -6.84 1 91.38 206 PHE A C 1
ATOM 1495 O O . PHE A 1 206 ? 3.449 -2.328 -6.914 1 91.38 206 PHE A O 1
ATOM 1502 N N . PHE A 1 207 ? 1.764 -0.975 -6.562 1 82.12 207 PHE A N 1
ATOM 1503 C CA . PHE A 1 207 ? 0.91 -2.129 -6.309 1 82.12 207 PHE A CA 1
ATOM 1504 C C . PHE A 1 207 ? -0.243 -2.18 -7.305 1 82.12 207 PHE A C 1
ATOM 1506 O O . PHE A 1 207 ? -0.458 -3.199 -7.965 1 82.12 207 PHE A O 1
ATOM 1513 N N . VAL A 1 208 ? -0.892 -1.073 -7.492 1 82.06 208 VAL A N 1
ATOM 1514 C CA . VAL A 1 208 ? -2.1 -1.062 -8.312 1 82.06 208 VAL A CA 1
ATOM 1515 C C . VAL A 1 208 ? -1.724 -1.215 -9.789 1 82.06 208 VAL A C 1
ATOM 1517 O O . VAL A 1 208 ? -2.26 -2.08 -10.484 1 82.06 208 VAL A O 1
ATOM 1520 N N . VAL A 1 209 ? -0.823 -0.448 -10.219 1 87.5 209 VAL A N 1
ATOM 1521 C CA . VAL A 1 209 ? -0.451 -0.407 -11.633 1 87.5 209 VAL A CA 1
ATOM 1522 C C . VAL A 1 209 ? 0.11 -1.762 -12.055 1 87.5 209 VAL A C 1
ATOM 1524 O O . VAL A 1 209 ? -0.312 -2.324 -13.07 1 87.5 209 VAL A O 1
ATOM 1527 N N . PRO A 1 210 ? 0.957 -2.35 -11.266 1 86.31 210 PRO A N 1
ATOM 1528 C CA . PRO A 1 210 ? 1.487 -3.648 -11.688 1 86.31 210 PRO A CA 1
ATOM 1529 C C . PRO A 1 210 ? 0.409 -4.727 -11.773 1 86.31 210 PRO A C 1
ATOM 1531 O O . PRO A 1 210 ? 0.448 -5.57 -12.68 1 86.31 210 PRO A O 1
ATOM 1534 N N . ILE A 1 211 ? -0.465 -4.688 -10.914 1 81.25 211 ILE A N 1
ATOM 1535 C CA . ILE A 1 211 ? -1.536 -5.68 -10.938 1 81.25 211 ILE A CA 1
ATOM 1536 C C . ILE A 1 211 ? -2.418 -5.457 -12.164 1 81.25 211 ILE A C 1
ATOM 1538 O O . ILE A 1 211 ? -2.719 -6.398 -12.906 1 81.25 211 ILE A O 1
ATOM 1542 N N . ALA A 1 212 ? -2.727 -4.234 -12.414 1 82.69 212 ALA A N 1
ATOM 1543 C CA . ALA A 1 212 ? -3.537 -3.898 -13.586 1 82.69 212 ALA A CA 1
ATOM 1544 C C . ALA A 1 212 ? -2.812 -4.262 -14.875 1 82.69 212 ALA A C 1
ATOM 1546 O O . ALA A 1 212 ? -3.408 -4.84 -15.789 1 82.69 212 ALA A O 1
ATOM 1547 N N . THR A 1 213 ? -1.604 -3.99 -14.938 1 85.56 213 THR A N 1
ATOM 1548 C CA . THR A 1 213 ? -0.845 -4.234 -16.156 1 85.56 213 THR A CA 1
ATOM 1549 C C . THR A 1 213 ? -0.628 -5.73 -16.375 1 85.56 213 THR A C 1
ATOM 1551 O O . THR A 1 213 ? -0.584 -6.203 -17.516 1 85.56 213 THR A O 1
ATOM 1554 N N . SER A 1 214 ? -0.439 -6.457 -15.266 1 83.06 214 SER A N 1
ATOM 1555 C CA . SER A 1 214 ? -0.302 -7.906 -15.391 1 83.06 214 SER A CA 1
ATOM 1556 C C . SER A 1 214 ? -1.562 -8.531 -15.984 1 83.06 214 SER A C 1
ATOM 1558 O O . SER A 1 214 ? -1.48 -9.445 -16.812 1 83.06 214 SER A O 1
ATOM 1560 N N . ILE A 1 215 ? -2.652 -8 -15.602 1 79.12 215 ILE A N 1
ATOM 1561 C CA . ILE A 1 215 ? -3.922 -8.5 -16.109 1 79.12 215 ILE A CA 1
ATOM 1562 C C . ILE A 1 215 ? -4.066 -8.125 -17.578 1 79.12 215 ILE A C 1
ATOM 1564 O O . ILE A 1 215 ? -4.391 -8.977 -18.422 1 79.12 215 ILE A O 1
ATOM 1568 N N . ILE A 1 216 ? -3.695 -6.93 -17.922 1 82 216 ILE A N 1
ATOM 1569 C CA . ILE A 1 216 ? -3.832 -6.449 -19.281 1 82 216 ILE A CA 1
ATOM 1570 C C . ILE A 1 216 ? -2.85 -7.184 -20.188 1 82 216 ILE A C 1
ATOM 1572 O O . ILE A 1 216 ? -3.195 -7.566 -21.312 1 82 216 ILE A O 1
ATOM 1576 N N . ALA A 1 217 ? -1.695 -7.359 -19.672 1 79.25 217 ALA A N 1
ATOM 1577 C CA . ALA A 1 217 ? -0.657 -8.023 -20.453 1 79.25 217 ALA A CA 1
ATOM 1578 C C . ALA A 1 217 ? -1.036 -9.469 -20.766 1 79.25 217 ALA A C 1
ATOM 1580 O O . ALA A 1 217 ? -0.615 -10.023 -21.781 1 79.25 217 ALA A O 1
ATOM 1581 N N . SER A 1 218 ? -1.743 -10.062 -19.891 1 76.88 218 SER A N 1
ATOM 1582 C CA . SER A 1 218 ? -2.178 -11.438 -20.109 1 76.88 218 SER A CA 1
ATOM 1583 C C . SER A 1 218 ? -3.256 -11.516 -21.188 1 76.88 218 SER A C 1
ATOM 1585 O O . SER A 1 218 ? -3.488 -12.578 -21.766 1 76.88 218 SER A O 1
ATOM 1587 N N . LEU A 1 219 ? -3.781 -10.344 -21.531 1 73.81 219 LEU A N 1
ATOM 1588 C CA . LEU A 1 219 ? -4.914 -10.32 -22.453 1 73.81 219 LEU A CA 1
ATOM 1589 C C . LEU A 1 219 ? -4.496 -9.766 -23.812 1 73.81 219 LEU A C 1
ATOM 1591 O O . LEU A 1 219 ? -5.059 -10.148 -24.844 1 73.81 219 LEU A O 1
ATOM 1595 N N . VAL A 1 220 ? -3.637 -8.734 -23.625 1 76.12 220 VAL A N 1
ATOM 1596 C CA . VAL A 1 220 ? -3.295 -7.992 -24.828 1 76.12 220 VAL A CA 1
ATOM 1597 C C . VAL A 1 220 ? -1.804 -8.141 -25.125 1 76.12 220 VAL A C 1
ATOM 1599 O O . VAL A 1 220 ? -0.963 -7.672 -24.359 1 76.12 220 VAL A O 1
ATOM 1602 N N . ASP A 1 221 ? -1.466 -8.68 -26.172 1 78.62 221 ASP A N 1
ATOM 1603 C CA . ASP A 1 221 ? -0.086 -8.984 -26.531 1 78.62 221 ASP A CA 1
ATOM 1604 C C . ASP A 1 221 ? 0.759 -7.719 -26.609 1 78.62 221 ASP A C 1
ATOM 1606 O O . ASP A 1 221 ? 1.879 -7.684 -26.094 1 78.62 221 ASP A O 1
ATOM 1610 N N . TRP A 1 222 ? 0.134 -6.672 -27.25 1 78.12 222 TRP A N 1
ATOM 1611 C CA . TRP A 1 222 ? 0.958 -5.484 -27.438 1 78.12 222 TRP A CA 1
ATOM 1612 C C . TRP A 1 222 ? 1.331 -4.855 -26.109 1 78.12 222 TRP A C 1
ATOM 1614 O O . TRP A 1 222 ? 2.344 -4.156 -26 1 78.12 222 TRP A O 1
ATOM 1624 N N . PHE A 1 223 ? 0.544 -5.105 -25.109 1 78.31 223 PHE A N 1
ATOM 1625 C CA . PHE A 1 223 ? 0.824 -4.5 -23.812 1 78.31 223 PHE A CA 1
ATOM 1626 C C . PHE A 1 223 ? 1.997 -5.195 -23.141 1 78.31 223 PHE A C 1
ATOM 1628 O O . PHE A 1 223 ? 2.613 -4.637 -22.219 1 78.31 223 PHE A O 1
ATOM 1635 N N . GLN A 1 224 ? 2.266 -6.34 -23.578 1 79.25 224 GLN A N 1
ATOM 1636 C CA . GLN A 1 224 ? 3.434 -7.039 -23.047 1 79.25 224 GLN A CA 1
ATOM 1637 C C . GLN A 1 224 ? 4.715 -6.27 -23.344 1 79.25 224 GLN A C 1
ATOM 1639 O O . GLN A 1 224 ? 5.707 -6.398 -22.625 1 79.25 224 GLN A O 1
ATOM 1644 N N . LYS A 1 225 ? 4.578 -5.414 -24.328 1 80.75 225 LYS A N 1
ATOM 1645 C CA . LYS A 1 225 ? 5.742 -4.617 -24.719 1 80.75 225 LYS A CA 1
ATOM 1646 C C . LYS A 1 225 ? 5.887 -3.391 -23.828 1 80.75 225 LYS A C 1
ATOM 1648 O O . LYS A 1 225 ? 6.969 -2.801 -23.734 1 80.75 225 LYS A O 1
ATOM 1653 N N . VAL A 1 226 ? 4.895 -3.055 -23.141 1 83.94 226 VAL A N 1
ATOM 1654 C CA . VAL A 1 226 ? 4.887 -1.837 -22.328 1 83.94 226 VAL A CA 1
ATOM 1655 C C . VAL A 1 226 ? 5.191 -2.178 -20.875 1 83.94 226 VAL A C 1
ATOM 1657 O O . VAL A 1 226 ? 5.766 -1.363 -20.141 1 83.94 226 VAL A O 1
ATOM 1660 N N . ALA A 1 227 ? 4.965 -3.396 -20.484 1 83.75 227 ALA A N 1
ATOM 1661 C CA . ALA A 1 227 ? 5.051 -3.826 -19.094 1 83.75 227 ALA A CA 1
ATOM 1662 C C . ALA A 1 227 ? 6.473 -3.682 -18.562 1 83.75 227 ALA A C 1
ATOM 1664 O O . ALA A 1 227 ? 6.676 -3.207 -17.438 1 83.75 227 ALA A O 1
ATOM 1665 N N . PRO A 1 228 ? 7.426 -3.869 -19.484 1 85.31 228 PRO A N 1
ATOM 1666 C CA . PRO A 1 228 ? 8.797 -3.803 -18.969 1 85.31 228 PRO A CA 1
ATOM 1667 C C . PRO A 1 228 ? 9.234 -2.377 -18.641 1 85.31 228 PRO A C 1
ATOM 1669 O O . PRO A 1 228 ? 10.234 -2.18 -17.938 1 85.31 228 PRO A O 1
ATOM 1672 N N . PHE A 1 229 ? 8.484 -1.387 -19.031 1 90.56 229 PHE A N 1
ATOM 1673 C CA . PHE A 1 229 ? 8.844 0.005 -18.766 1 90.56 229 PHE A CA 1
ATOM 1674 C C . PHE A 1 229 ? 8.32 0.46 -17.422 1 90.56 229 PHE A C 1
ATOM 1676 O O . PHE A 1 229 ? 8.703 1.526 -16.922 1 90.56 229 PHE A O 1
ATOM 1683 N N . LEU A 1 230 ? 7.586 -0.338 -16.828 1 92.5 230 LEU A N 1
ATOM 1684 C CA . LEU A 1 230 ? 7.051 0.038 -15.516 1 92.5 230 LEU A CA 1
ATOM 1685 C C . LEU A 1 230 ? 8.125 -0.077 -14.438 1 92.5 230 LEU A C 1
ATOM 1687 O O . LEU A 1 230 ? 8.922 -1.013 -14.453 1 92.5 230 LEU A O 1
ATOM 1691 N N . PRO A 1 231 ? 8.141 0.876 -13.539 1 93.81 231 PRO A N 1
ATOM 1692 C CA . PRO A 1 231 ? 9.242 0.907 -12.562 1 93.81 231 PRO A CA 1
ATOM 1693 C C . PRO A 1 231 ? 9.312 -0.362 -11.719 1 93.81 231 PRO A C 1
ATOM 1695 O O . PRO A 1 231 ? 10.406 -0.856 -11.438 1 93.81 231 PRO A O 1
ATOM 1698 N N . ASP A 1 232 ? 8.195 -0.852 -11.375 1 91.94 232 ASP A N 1
ATOM 1699 C CA . ASP A 1 232 ? 8.203 -2.076 -10.578 1 91.94 232 ASP A CA 1
ATOM 1700 C C . ASP A 1 232 ? 8.789 -3.242 -11.367 1 91.94 232 ASP A C 1
ATOM 1702 O O . ASP A 1 232 ? 9.719 -3.908 -10.914 1 91.94 232 ASP A O 1
ATOM 1706 N N . GLN A 1 233 ? 8.328 -3.406 -12.609 1 91.44 233 GLN A N 1
ATOM 1707 C CA . GLN A 1 233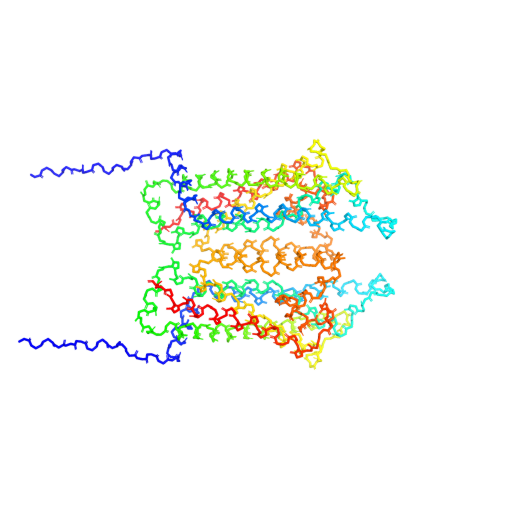 ? 8.797 -4.504 -13.445 1 91.44 233 GLN A CA 1
ATOM 1708 C C . GLN A 1 233 ? 10.266 -4.324 -13.82 1 91.44 233 GLN A C 1
ATOM 1710 O O . GLN A 1 233 ? 11.039 -5.281 -13.773 1 91.44 233 GLN A O 1
ATOM 1715 N N . ALA A 1 234 ? 10.602 -3.141 -14.203 1 93.44 234 ALA A N 1
ATOM 1716 C CA . ALA A 1 234 ? 11.977 -2.875 -14.602 1 93.44 234 ALA A CA 1
ATOM 1717 C C . ALA A 1 234 ? 12.938 -3.139 -13.445 1 93.44 234 ALA A C 1
ATOM 1719 O O . ALA A 1 234 ? 13.977 -3.787 -13.625 1 93.44 234 ALA A O 1
ATOM 1720 N N . GLY A 1 235 ? 12.609 -2.697 -12.281 1 94.88 235 GLY A N 1
ATOM 1721 C CA . GLY A 1 235 ? 13.469 -2.861 -11.125 1 94.88 235 GLY A CA 1
ATOM 1722 C C . GLY A 1 235 ? 13.531 -4.293 -10.625 1 94.88 235 GLY A C 1
ATOM 1723 O O . GLY A 1 235 ? 14.617 -4.805 -10.328 1 94.88 235 GLY A O 1
ATOM 1724 N N . MET A 1 236 ? 12.406 -4.918 -10.633 1 94.06 236 MET A N 1
ATOM 1725 C CA . MET A 1 236 ? 12.344 -6.273 -10.094 1 94.06 236 MET A CA 1
ATOM 1726 C C . MET A 1 236 ? 12.969 -7.27 -11.062 1 94.06 236 MET A C 1
ATOM 1728 O O . MET A 1 236 ? 13.594 -8.25 -10.648 1 94.06 236 MET A O 1
ATOM 1732 N N . SER A 1 237 ? 12.789 -6.992 -12.352 1 94.69 237 SER A N 1
ATOM 1733 C CA . SER A 1 237 ? 13.398 -7.883 -13.336 1 94.69 237 SER A CA 1
ATOM 1734 C C . SER A 1 237 ? 14.914 -7.82 -13.281 1 94.69 237 SER A C 1
ATOM 1736 O O . SER A 1 237 ? 15.594 -8.82 -13.523 1 94.69 237 SER A O 1
ATOM 1738 N N . LEU A 1 238 ? 15.445 -6.68 -12.945 1 95.38 238 LEU A N 1
ATOM 1739 C CA . LEU A 1 238 ? 16.891 -6.516 -12.781 1 95.38 238 LEU A CA 1
ATOM 1740 C C . LEU A 1 238 ? 17.375 -7.277 -11.555 1 95.38 238 LEU A C 1
ATOM 1742 O O . LEU A 1 238 ? 18.406 -7.969 -11.625 1 95.38 238 LEU A O 1
ATOM 1746 N N . ALA A 1 239 ? 16.641 -7.262 -10.477 1 95.31 239 ALA A N 1
ATOM 1747 C CA . ALA A 1 239 ? 17.062 -7.82 -9.195 1 95.31 239 ALA A CA 1
ATOM 1748 C C . ALA A 1 239 ? 16.75 -9.312 -9.117 1 95.31 239 ALA A C 1
ATOM 1750 O O . ALA A 1 239 ? 17.531 -10.086 -8.547 1 95.31 239 ALA A O 1
ATOM 1751 N N . LEU A 1 240 ? 15.617 -9.656 -9.688 1 94.94 240 LEU A N 1
ATOM 1752 C CA . LEU A 1 240 ? 15.102 -11.016 -9.578 1 94.94 240 LEU A CA 1
ATOM 1753 C C . LEU A 1 240 ? 14.648 -11.531 -10.938 1 94.94 240 LEU A C 1
ATOM 1755 O O . LEU A 1 240 ? 13.461 -11.781 -11.148 1 94.94 240 LEU A O 1
ATOM 1759 N N . PRO A 1 241 ? 15.562 -11.883 -11.805 1 92.88 241 PRO A N 1
ATOM 1760 C CA . PRO A 1 241 ? 15.227 -12.195 -13.195 1 92.88 241 PRO A CA 1
ATOM 1761 C C . PRO A 1 241 ? 14.477 -13.523 -13.336 1 92.88 241 PRO A C 1
ATOM 1763 O O . PRO A 1 241 ? 13.734 -13.711 -14.297 1 92.88 241 PRO A O 1
ATOM 1766 N N . LEU A 1 242 ? 14.672 -14.461 -12.438 1 89.75 242 LEU A N 1
ATOM 1767 C CA . LEU A 1 242 ? 13.961 -15.734 -12.523 1 89.75 242 LEU A CA 1
ATOM 1768 C C . LEU A 1 242 ? 12.492 -15.562 -12.156 1 89.75 242 LEU A C 1
ATOM 1770 O O . LEU A 1 242 ? 11.617 -16.188 -12.766 1 89.75 242 LEU A O 1
ATOM 1774 N N . SER A 1 243 ? 12.273 -14.695 -11.242 1 87.31 243 SER A N 1
ATOM 1775 C CA . SER A 1 243 ? 10.906 -14.453 -10.781 1 87.31 243 SER A CA 1
ATOM 1776 C C . SER A 1 243 ? 10.203 -13.43 -11.656 1 87.31 243 SER A C 1
ATOM 1778 O O . SER A 1 243 ? 8.977 -13.469 -11.805 1 87.31 243 SER A O 1
ATOM 1780 N N . TYR A 1 244 ? 10.953 -12.516 -12.156 1 88.44 244 TYR A N 1
ATOM 1781 C CA . TYR A 1 244 ? 10.438 -11.469 -13.031 1 88.44 244 TYR A CA 1
ATOM 1782 C C . TYR A 1 244 ? 11.164 -11.477 -14.367 1 88.44 244 TYR A C 1
ATOM 1784 O O . TYR A 1 244 ? 11.961 -10.586 -14.656 1 88.44 244 TYR A O 1
ATOM 1792 N N . PRO A 1 245 ? 10.75 -12.422 -15.211 1 87 245 PRO A N 1
ATOM 1793 C CA . PRO A 1 245 ? 11.469 -12.562 -16.484 1 87 245 PRO A CA 1
ATOM 1794 C C . PRO A 1 245 ? 11.242 -11.391 -17.422 1 87 245 PRO A C 1
ATOM 1796 O O . PRO A 1 245 ? 10.172 -10.773 -17.406 1 87 245 PRO A O 1
ATOM 1799 N N . SER A 1 246 ? 12.32 -11.055 -18.062 1 88.38 246 SER A N 1
ATOM 1800 C CA . SER A 1 246 ? 12.281 -9.984 -19.047 1 88.38 246 SER A CA 1
ATOM 1801 C C . SER A 1 246 ? 13.133 -10.32 -20.266 1 88.38 246 SER A C 1
ATOM 1803 O O . SER A 1 246 ? 14.164 -10.984 -20.141 1 88.38 246 SER A O 1
ATOM 1805 N N . ASP A 1 247 ? 12.633 -9.859 -21.406 1 88.88 247 ASP A N 1
ATOM 1806 C CA . ASP A 1 247 ? 13.375 -10.07 -22.641 1 88.88 247 ASP A CA 1
ATOM 1807 C C . ASP A 1 247 ? 14.445 -9 -22.828 1 88.88 247 ASP A C 1
ATOM 1809 O O . ASP A 1 247 ? 15.258 -9.086 -23.75 1 88.88 247 ASP A O 1
ATOM 1813 N N . TRP A 1 248 ? 14.492 -8.102 -21.938 1 91.56 248 TRP A N 1
ATOM 1814 C CA . TRP A 1 248 ? 15.445 -7.004 -22.047 1 91.56 248 TRP A CA 1
ATOM 1815 C C . TRP A 1 248 ? 16.781 -7.371 -21.422 1 91.56 248 TRP A C 1
ATOM 1817 O O . TRP A 1 248 ? 16.828 -8.102 -20.422 1 91.56 248 TRP A O 1
ATOM 1827 N N . GLU A 1 249 ? 17.766 -6.781 -22.047 1 93.56 249 GLU A N 1
ATOM 1828 C CA . GLU A 1 249 ? 19.109 -6.98 -21.5 1 93.56 249 GLU A CA 1
ATOM 1829 C C . GLU A 1 249 ? 19.312 -6.156 -20.219 1 93.56 249 GLU A C 1
ATOM 1831 O O . GLU A 1 249 ? 18.562 -5.219 -19.953 1 93.56 249 GLU A O 1
ATOM 1836 N N . THR A 1 250 ? 20.344 -6.496 -19.516 1 94.19 250 THR A N 1
ATOM 1837 C CA . THR A 1 250 ? 20.609 -5.855 -18.234 1 94.19 250 THR A CA 1
ATOM 1838 C C . THR A 1 250 ? 20.828 -4.352 -18.406 1 94.19 250 THR A C 1
ATOM 1840 O O . THR A 1 250 ? 20.297 -3.551 -17.625 1 94.19 250 THR A O 1
ATOM 1843 N N . TRP A 1 251 ? 21.531 -3.984 -19.5 1 94.62 251 TRP A N 1
ATOM 1844 C CA . TRP A 1 251 ? 21.828 -2.568 -19.688 1 94.62 251 TRP A CA 1
ATOM 1845 C C . TRP A 1 251 ? 20.578 -1.791 -20.047 1 94.62 251 TRP A C 1
ATOM 1847 O O . TRP A 1 251 ? 20.422 -0.624 -19.688 1 94.62 251 TRP A O 1
ATOM 1857 N N . GLN A 1 252 ? 19.656 -2.396 -20.734 1 95.19 252 GLN A N 1
ATOM 1858 C CA . GLN A 1 252 ? 18.375 -1.757 -21.062 1 95.19 252 GLN A CA 1
ATOM 1859 C C . GLN A 1 252 ? 17.547 -1.528 -19.812 1 95.19 252 GLN A C 1
ATOM 1861 O O . GLN A 1 252 ? 16.953 -0.461 -19.641 1 95.19 252 GLN A O 1
ATOM 1866 N N . GLN A 1 253 ? 17.578 -2.525 -18.984 1 95.75 253 GLN A N 1
ATOM 1867 C CA . GLN A 1 253 ? 16.828 -2.412 -17.734 1 95.75 253 GLN A CA 1
ATOM 1868 C C . GLN A 1 253 ? 17.422 -1.34 -16.828 1 95.75 253 GLN A C 1
ATOM 1870 O O . GLN A 1 253 ? 16.688 -0.592 -16.172 1 95.75 253 GLN A O 1
ATOM 1875 N N . LEU A 1 254 ? 18.703 -1.226 -16.844 1 97.06 254 LEU A N 1
ATOM 1876 C CA . LEU A 1 254 ? 19.391 -0.206 -16.047 1 97.06 254 LEU A CA 1
ATOM 1877 C C . LEU A 1 254 ? 19.031 1.192 -16.547 1 97.06 254 LEU A C 1
ATOM 1879 O O . LEU A 1 254 ? 18.875 2.117 -15.734 1 97.06 254 LEU A O 1
ATOM 1883 N N . LEU A 1 255 ? 18.828 1.315 -17.828 1 96.69 255 LEU A N 1
ATOM 1884 C CA . LEU A 1 255 ? 18.438 2.604 -18.391 1 96.69 255 LEU A CA 1
ATOM 1885 C C . LEU A 1 255 ? 17.031 2.994 -17.938 1 96.69 255 LEU A C 1
ATOM 1887 O O . LEU A 1 255 ? 16.781 4.156 -17.625 1 96.69 255 LEU A O 1
ATOM 1891 N N . VAL A 1 256 ? 16.188 2.012 -17.938 1 96.56 256 VAL A N 1
ATOM 1892 C CA . VAL A 1 256 ? 14.812 2.279 -17.531 1 96.56 256 VAL A CA 1
ATOM 1893 C C . VAL A 1 256 ? 14.773 2.646 -16.047 1 96.56 256 VAL A C 1
ATOM 1895 O O . VAL A 1 256 ? 14.133 3.625 -15.656 1 96.56 256 VAL A O 1
ATOM 1898 N N . VAL A 1 257 ? 15.508 1.909 -15.273 1 97.25 257 VAL A N 1
ATOM 1899 C CA . VAL A 1 257 ? 15.57 2.182 -13.836 1 97.25 257 VAL A CA 1
ATOM 1900 C C . VAL A 1 257 ? 16.203 3.555 -13.602 1 97.25 257 VAL A C 1
ATOM 1902 O O . VAL A 1 257 ? 15.703 4.336 -12.781 1 97.25 257 VAL A O 1
ATOM 1905 N N . GLY A 1 258 ? 17.219 3.775 -14.328 1 97.44 258 GLY A N 1
ATOM 1906 C CA . GLY A 1 258 ? 17.844 5.086 -14.227 1 97.44 258 GLY A CA 1
ATOM 1907 C C . GLY A 1 258 ? 16.906 6.219 -14.625 1 97.44 258 GLY A C 1
ATOM 1908 O O . GLY A 1 258 ? 16.891 7.27 -13.984 1 97.44 258 GLY A O 1
ATOM 1909 N N . GLY A 1 259 ? 16.156 6.027 -15.664 1 97.56 259 GLY A N 1
ATOM 1910 C CA . GLY A 1 259 ? 15.18 7.012 -16.094 1 97.56 259 GLY A CA 1
ATOM 1911 C C . GLY A 1 259 ? 14.117 7.285 -15.039 1 97.56 259 GLY A C 1
ATOM 1912 O O . GLY A 1 259 ? 13.758 8.438 -14.805 1 97.56 259 GLY A O 1
ATOM 1913 N N . TRP A 1 260 ? 13.727 6.254 -14.352 1 97.31 260 TRP A N 1
ATOM 1914 C CA . TRP A 1 260 ? 12.688 6.395 -13.336 1 97.31 260 TRP A CA 1
ATOM 1915 C C . TRP A 1 260 ? 13.234 7.047 -12.078 1 97.31 260 TRP A C 1
ATOM 1917 O O . TRP A 1 260 ? 12.477 7.586 -11.266 1 97.31 260 TRP A O 1
ATOM 1927 N N . MET A 1 261 ? 14.484 6.984 -11.891 1 96.56 261 MET A N 1
ATOM 1928 C CA . MET A 1 261 ? 15.109 7.66 -10.766 1 96.56 261 MET A CA 1
ATOM 1929 C C . MET A 1 261 ? 15.305 9.148 -11.055 1 96.56 261 MET A C 1
ATOM 1931 O O . MET A 1 261 ? 14.93 9.992 -10.242 1 96.56 261 MET A O 1
ATOM 1935 N N . LEU A 1 262 ? 15.711 9.414 -12.281 1 97 262 LEU A N 1
ATOM 1936 C CA . LEU A 1 262 ? 16.203 10.766 -12.578 1 97 262 LEU A CA 1
ATOM 1937 C C . LEU A 1 262 ? 15.062 11.641 -13.102 1 97 262 LEU A C 1
ATOM 1939 O O . LEU A 1 262 ? 14.953 12.812 -12.719 1 97 262 LEU A O 1
ATOM 1943 N N . ILE A 1 263 ? 14.203 11.117 -13.883 1 97.25 263 ILE A N 1
ATOM 1944 C CA . ILE A 1 263 ? 13.203 11.938 -14.562 1 97.25 263 ILE A CA 1
ATOM 1945 C C . ILE A 1 263 ? 12.258 12.547 -13.531 1 97.25 263 ILE A C 1
ATOM 1947 O O . ILE A 1 263 ? 12.062 13.766 -13.5 1 97.25 263 ILE A O 1
ATOM 1951 N N . PRO A 1 264 ? 11.711 11.75 -12.656 1 96.69 264 PRO A N 1
ATOM 1952 C CA . PRO A 1 264 ? 10.828 12.367 -11.664 1 96.69 264 PRO A CA 1
ATOM 1953 C C . PRO A 1 264 ? 11.555 13.367 -10.766 1 96.69 264 PRO A C 1
ATOM 1955 O O . PRO A 1 264 ? 10.992 14.391 -10.391 1 96.69 264 PRO A O 1
ATOM 1958 N N . LEU A 1 265 ? 12.742 13.109 -10.492 1 96 265 LEU A N 1
ATOM 1959 C CA . LEU A 1 265 ? 13.516 14 -9.625 1 96 265 LEU A CA 1
ATOM 1960 C C . LEU A 1 265 ? 13.781 15.336 -10.32 1 96 265 LEU A C 1
ATOM 1962 O O . LEU A 1 265 ? 13.664 16.391 -9.703 1 96 265 LEU A O 1
ATOM 1966 N N . VAL A 1 266 ? 14.148 15.258 -11.57 1 95.69 266 VAL A N 1
ATOM 1967 C CA . VAL A 1 266 ? 14.398 16.469 -12.344 1 95.69 266 VAL A CA 1
ATOM 1968 C C . VAL A 1 266 ? 13.109 17.281 -12.469 1 95.69 266 VAL A C 1
ATOM 1970 O O . VAL A 1 266 ? 13.117 18.5 -12.297 1 95.69 266 VAL A O 1
ATOM 1973 N N . LEU A 1 267 ? 12.062 16.562 -12.695 1 95.69 267 LEU A N 1
ATOM 1974 C CA . LEU A 1 267 ? 10.773 17.25 -12.789 1 95.69 267 LEU A CA 1
ATOM 1975 C C . LEU A 1 267 ? 10.414 17.906 -11.461 1 95.69 267 LEU A C 1
ATOM 1977 O O . LEU A 1 267 ? 9.898 19.031 -11.438 1 95.69 267 LEU A O 1
ATOM 1981 N N . ALA A 1 268 ? 10.688 17.234 -10.445 1 94.5 268 ALA A N 1
ATOM 1982 C CA . ALA A 1 268 ? 10.438 17.781 -9.109 1 94.5 268 ALA A CA 1
ATOM 1983 C C . ALA A 1 268 ? 11.289 19.031 -8.859 1 94.5 268 ALA A C 1
ATOM 1985 O O . ALA A 1 268 ? 10.812 20 -8.281 1 94.5 268 ALA A O 1
ATOM 1986 N N . GLY A 1 269 ? 12.469 19.016 -9.32 1 92.44 269 GLY A N 1
ATOM 1987 C CA . GLY A 1 269 ? 13.344 20.172 -9.18 1 92.44 269 GLY A CA 1
ATOM 1988 C C . GLY A 1 269 ? 12.859 21.375 -9.961 1 92.44 269 GLY A C 1
ATOM 1989 O O . GLY A 1 269 ? 12.891 22.5 -9.461 1 92.44 269 GLY A O 1
ATOM 1990 N N . ILE A 1 270 ? 12.391 21.109 -11.125 1 92.62 270 ILE A N 1
ATOM 1991 C CA . ILE A 1 270 ? 11.891 22.188 -11.977 1 92.62 270 ILE A CA 1
ATOM 1992 C C . ILE A 1 270 ? 10.656 22.828 -11.328 1 92.62 270 ILE A C 1
ATOM 1994 O O . ILE A 1 270 ? 10.547 24.047 -11.266 1 92.62 270 ILE A O 1
ATOM 1998 N N . LEU A 1 271 ? 9.891 22 -10.773 1 90.12 271 LEU A N 1
ATOM 1999 C CA . LEU A 1 271 ? 8.672 22.5 -10.156 1 90.12 271 LEU A CA 1
ATOM 2000 C C . LEU A 1 271 ? 8.977 23.234 -8.852 1 90.12 271 LEU A C 1
ATOM 2002 O O . LEU A 1 271 ? 8.305 24.203 -8.508 1 90.12 271 LEU A O 1
ATOM 2006 N N . LEU A 1 272 ? 9.914 22.75 -8.203 1 86.69 272 LEU A N 1
ATOM 2007 C CA . LEU A 1 272 ? 10.32 23.375 -6.949 1 86.69 272 LEU A CA 1
ATOM 2008 C C . LEU A 1 272 ? 10.867 24.781 -7.191 1 86.69 272 LEU A C 1
ATOM 2010 O O . LEU A 1 272 ? 10.633 25.688 -6.391 1 86.69 272 LEU A O 1
ATOM 2014 N N . LYS A 1 273 ? 11.484 24.984 -8.25 1 85.19 273 LYS A N 1
ATOM 2015 C CA . LYS A 1 273 ? 12.031 26.281 -8.609 1 85.19 273 LYS A CA 1
ATOM 2016 C C . LYS A 1 273 ? 10.93 27.234 -9.094 1 85.19 273 LYS A C 1
ATOM 2018 O O . LYS A 1 273 ? 10.992 28.438 -8.844 1 85.19 273 LYS A O 1
ATOM 2023 N N . ALA A 1 274 ? 10.016 26.609 -9.695 1 85 274 ALA A N 1
ATOM 2024 C CA . ALA A 1 274 ? 9 27.422 -10.352 1 85 274 ALA A CA 1
ATOM 2025 C C . ALA A 1 274 ? 7.918 27.859 -9.359 1 85 274 ALA A C 1
ATOM 2027 O O . ALA A 1 274 ? 7.297 28.906 -9.531 1 85 274 ALA A O 1
ATOM 2028 N N . ARG A 1 275 ? 7.715 27.047 -8.508 1 78.88 275 ARG A N 1
ATOM 2029 C CA . ARG A 1 275 ? 6.574 27.297 -7.629 1 78.88 275 ARG A CA 1
ATOM 2030 C C . ARG A 1 275 ? 6.996 28.094 -6.398 1 78.88 275 ARG A C 1
ATOM 2032 O O . ARG A 1 275 ? 8.117 27.938 -5.902 1 78.88 275 ARG A O 1
ATOM 2039 N N . ASP A 1 276 ? 6.141 29.094 -6.09 1 67.5 276 ASP A N 1
ATOM 2040 C CA . ASP A 1 276 ? 6.379 29.875 -4.879 1 67.5 276 ASP A CA 1
ATOM 2041 C C . ASP A 1 276 ? 6.141 29.031 -3.629 1 67.5 276 ASP A C 1
ATOM 2043 O O . ASP A 1 276 ? 5.32 28.109 -3.641 1 67.5 276 ASP A O 1
ATOM 2047 N N . ILE A 1 277 ? 7.09 29.141 -2.76 1 65.19 277 ILE A N 1
ATOM 2048 C CA . ILE A 1 277 ? 6.902 28.469 -1.477 1 65.19 277 ILE A CA 1
ATOM 2049 C C . ILE A 1 277 ? 5.891 29.25 -0.635 1 65.19 277 ILE A C 1
ATOM 2051 O O . ILE A 1 277 ? 5.852 30.484 -0.68 1 65.19 277 ILE A O 1
ATOM 2055 N N . MET B 1 1 ? -15.852 50.719 36.469 1 33.97 1 MET B N 1
ATOM 2056 C CA . MET B 1 1 ? -15.484 50.125 35.188 1 33.97 1 MET B CA 1
ATOM 2057 C C . MET B 1 1 ? -15.828 48.625 35.188 1 33.97 1 MET B C 1
ATOM 2059 O O . MET B 1 1 ? -15.133 47.844 35.781 1 33.97 1 MET B O 1
ATOM 2063 N N . SER B 1 2 ? -17.094 48.219 35.062 1 39.59 2 SER B N 1
ATOM 2064 C CA . SER B 1 2 ? -17.719 46.906 35.125 1 39.59 2 SER B CA 1
ATOM 2065 C C . SER B 1 2 ? -17.203 45.969 34.031 1 39.59 2 SER B C 1
ATOM 2067 O O . SER B 1 2 ? -17.203 46.344 32.844 1 39.59 2 SER B O 1
ATOM 2069 N N . LYS B 1 3 ? -16.219 45.188 34.312 1 44.75 3 LYS B N 1
ATOM 2070 C CA . LYS B 1 3 ? -15.625 44.125 33.469 1 44.75 3 LYS B CA 1
ATOM 2071 C C . LYS B 1 3 ? -16.703 43.281 32.812 1 44.75 3 LYS B C 1
ATOM 2073 O O . LYS B 1 3 ? -17.422 42.562 33.5 1 44.75 3 LYS B O 1
ATOM 2078 N N . HIS B 1 4 ? -17.438 43.688 31.766 1 44.19 4 HIS B N 1
ATOM 2079 C CA . HIS B 1 4 ? -18.359 42.844 31.016 1 44.19 4 HIS B CA 1
ATOM 2080 C C . HIS B 1 4 ? -17.672 41.562 30.516 1 44.19 4 HIS B C 1
ATOM 2082 O O . HIS B 1 4 ? -16.688 41.656 29.781 1 44.19 4 HIS B O 1
ATOM 2088 N N . ALA B 1 5 ? -17.688 40.562 31.328 1 46.5 5 ALA B N 1
ATOM 2089 C CA . ALA B 1 5 ? -17.234 39.25 30.922 1 46.5 5 ALA B CA 1
ATOM 2090 C C . ALA B 1 5 ? -17.797 38.875 29.547 1 46.5 5 ALA B C 1
ATOM 2092 O O . ALA B 1 5 ? -19.016 38.906 29.344 1 46.5 5 ALA B O 1
ATOM 2093 N N . VAL B 1 6 ? -17.141 39.125 28.469 1 45.94 6 VAL B N 1
ATOM 2094 C CA . VAL B 1 6 ? -17.547 38.594 27.172 1 45.94 6 VAL B CA 1
ATOM 2095 C C . VAL B 1 6 ? -17.938 37.125 27.312 1 45.94 6 VAL B C 1
ATOM 2097 O O . VAL B 1 6 ? -17.203 36.344 27.891 1 45.94 6 VAL B O 1
ATOM 2100 N N . PRO B 1 7 ? -19.203 36.75 27.359 1 41.16 7 PRO B N 1
ATOM 2101 C CA . PRO B 1 7 ? -19.578 35.312 27.422 1 41.16 7 PRO B CA 1
ATOM 2102 C C . PRO B 1 7 ? -18.75 34.469 26.469 1 41.16 7 PRO B C 1
ATOM 2104 O O . PRO B 1 7 ? -18.5 34.844 25.328 1 41.16 7 PRO B O 1
ATOM 2107 N N . VAL B 1 8 ? -17.656 33.938 26.891 1 42.84 8 VAL B N 1
ATOM 2108 C CA . VAL B 1 8 ? -17.047 32.875 26.094 1 42.84 8 VAL B CA 1
ATOM 2109 C C . VAL B 1 8 ? -18.125 32.031 25.422 1 42.84 8 VAL B C 1
ATOM 2111 O O . VAL B 1 8 ? -19.031 31.531 26.094 1 42.84 8 VAL B O 1
ATOM 2114 N N . LEU B 1 9 ? -18.797 32.5 24.438 1 39.12 9 LEU B N 1
ATOM 2115 C CA . LEU B 1 9 ? -19.734 31.672 23.688 1 39.12 9 LEU B CA 1
ATOM 2116 C C . LEU B 1 9 ? -19.219 30.234 23.562 1 39.12 9 LEU B C 1
ATOM 2118 O O . LEU B 1 9 ? -18.391 29.938 22.703 1 39.12 9 LEU B O 1
ATOM 2122 N N . GLY B 1 10 ? -18.578 29.672 24.5 1 44.41 10 GLY B N 1
ATOM 2123 C CA . GLY B 1 10 ? -18.391 28.234 24.594 1 44.41 10 GLY B CA 1
ATOM 2124 C C . GLY B 1 10 ? -19.594 27.438 24.125 1 44.41 10 GLY B C 1
ATOM 2125 O O . GLY B 1 10 ? -20.312 26.859 24.938 1 44.41 10 GLY B O 1
ATOM 2126 N N . GLY B 1 11 ? -20.453 27.922 23.312 1 47.66 11 GLY B N 1
ATOM 2127 C CA . GLY B 1 11 ? -21.719 27.312 22.953 1 47.66 11 GLY B CA 1
ATOM 2128 C C . GLY B 1 11 ? -21.594 25.828 22.625 1 47.66 11 GLY B C 1
ATOM 2129 O O . GLY B 1 11 ? -20.547 25.391 22.109 1 47.66 11 GLY B O 1
ATOM 2130 N N . ASN B 1 12 ? -22.078 24.859 23.375 1 54.88 12 ASN B N 1
ATOM 2131 C CA . ASN B 1 12 ? -22.328 23.422 23.234 1 54.88 12 ASN B CA 1
ATOM 2132 C C . ASN B 1 12 ? -22.625 23.047 21.781 1 54.88 12 ASN B C 1
ATOM 2134 O O . ASN B 1 12 ? -23.75 23.219 21.312 1 54.88 12 ASN B O 1
ATOM 2138 N N . VAL B 1 13 ? -21.688 23.266 20.938 1 68 13 VAL B N 1
ATOM 2139 C CA . VAL B 1 13 ? -21.969 22.844 19.562 1 68 13 VAL B CA 1
ATOM 2140 C C . VAL B 1 13 ? -22.453 21.406 19.547 1 68 13 VAL B C 1
ATOM 2142 O O . VAL B 1 13 ? -21.875 20.547 20.219 1 68 13 VAL B O 1
ATOM 2145 N N . SER B 1 14 ? -23.688 21.172 19.188 1 82 14 SER B N 1
ATOM 2146 C CA . SER B 1 14 ? -24.312 19.875 19.031 1 82 14 SER B CA 1
ATOM 2147 C C . SER B 1 14 ? -23.5 18.984 18.094 1 82 14 SER B C 1
ATOM 2149 O O . SER B 1 14 ? -22.641 19.469 17.344 1 82 14 SER B O 1
ATOM 2151 N N . LEU B 1 15 ? -23.594 17.719 18.297 1 86.06 15 LEU B N 1
ATOM 2152 C CA . LEU B 1 15 ? -22.969 16.734 17.422 1 86.06 15 LEU B CA 1
ATOM 2153 C C . LEU B 1 15 ? -23.234 17.047 15.961 1 86.06 15 LEU B C 1
ATOM 2155 O O . LEU B 1 15 ? -22.359 16.891 15.109 1 86.06 15 LEU B O 1
ATOM 2159 N N . TRP B 1 16 ? -24.391 17.547 15.734 1 87.44 16 TRP B N 1
ATOM 2160 C CA . TRP B 1 16 ? -24.766 17.859 14.367 1 87.44 16 TRP B CA 1
ATOM 2161 C C . TRP B 1 16 ? -24 19.078 13.844 1 87.44 16 TRP B C 1
ATOM 2163 O O . TRP B 1 16 ? -23.609 19.125 12.672 1 87.44 16 TRP B O 1
ATOM 2173 N N . GLY B 1 17 ? -23.781 20.016 14.742 1 84.62 17 GLY B N 1
ATOM 2174 C CA . GLY B 1 17 ? -22.984 21.172 14.359 1 84.62 17 GLY B CA 1
ATOM 2175 C C . GLY B 1 17 ? -21.547 20.828 14.031 1 84.62 17 GLY B C 1
ATOM 2176 O O . GLY B 1 17 ? -21 21.297 13.031 1 84.62 17 GLY B O 1
ATOM 2177 N N . VAL B 1 18 ? -21.062 19.969 14.859 1 85.62 18 VAL B N 1
ATOM 2178 C CA . VAL B 1 18 ? -19.672 19.531 14.656 1 85.62 18 VAL B CA 1
ATOM 2179 C C . VAL B 1 18 ? -19.578 18.719 13.367 1 85.62 18 VAL B C 1
ATOM 2181 O O . VAL B 1 18 ? -18.641 18.891 12.586 1 85.62 18 VAL B O 1
ATOM 2184 N N . LEU B 1 19 ? -20.547 17.938 13.18 1 90.5 19 LEU B N 1
ATOM 2185 C CA . LEU B 1 19 ? -20.578 17.109 11.984 1 90.5 19 LEU B CA 1
ATOM 2186 C C . LEU B 1 19 ? -20.641 17.969 10.727 1 90.5 19 LEU B C 1
ATOM 2188 O O . LEU B 1 19 ? -19.922 17.719 9.758 1 90.5 19 LEU B O 1
ATOM 2192 N N . ARG B 1 20 ? -21.422 18.938 10.734 1 89.75 20 ARG B N 1
ATOM 2193 C CA . ARG B 1 20 ? -21.547 19.844 9.586 1 89.75 20 ARG B CA 1
ATOM 2194 C C . ARG B 1 20 ? -20.234 20.578 9.32 1 89.75 20 ARG B C 1
ATOM 2196 O O . ARG B 1 20 ? -19.828 20.719 8.164 1 89.75 20 ARG B O 1
ATOM 2203 N N . GLY B 1 21 ? -19.656 21 10.43 1 86.56 21 GLY B N 1
ATOM 2204 C CA . GLY B 1 21 ? -18.359 21.672 10.281 1 86.56 21 GLY B CA 1
ATOM 2205 C C . GLY B 1 21 ? -17.281 20.781 9.695 1 86.56 21 GLY B C 1
ATOM 2206 O O . GLY B 1 21 ? -16.562 21.188 8.797 1 86.56 21 GLY B O 1
ATOM 2207 N N . GLU B 1 22 ? -17.281 19.609 10.164 1 88.38 22 GLU B N 1
ATOM 2208 C CA . GLU B 1 22 ? -16.297 18.641 9.672 1 88.38 22 GLU B CA 1
ATOM 2209 C C . GLU B 1 22 ? -16.578 18.266 8.219 1 88.38 22 GLU B C 1
ATOM 2211 O O . GLU B 1 22 ? -15.641 18.078 7.434 1 88.38 22 GLU B O 1
ATOM 2216 N N . ALA B 1 23 ? -17.828 18.141 7.895 1 91.5 23 ALA B N 1
ATOM 2217 C CA . ALA B 1 23 ? -18.203 17.781 6.527 1 91.5 23 ALA B CA 1
ATOM 2218 C C . ALA B 1 23 ? -17.781 18.859 5.543 1 91.5 23 ALA B C 1
ATOM 2220 O O . ALA B 1 23 ? -17.281 18.578 4.453 1 91.5 23 ALA B O 1
ATOM 2221 N N . ILE B 1 24 ? -17.875 20.047 5.941 1 87.81 24 ILE B N 1
ATOM 2222 C CA . ILE B 1 24 ? -17.516 21.172 5.09 1 87.81 24 ILE B CA 1
ATOM 2223 C C . ILE B 1 24 ? -16 21.203 4.871 1 87.81 24 ILE B C 1
ATOM 2225 O O . ILE B 1 24 ? -15.539 21.328 3.738 1 87.81 24 ILE B O 1
ATOM 2229 N N . LYS B 1 25 ? -15.359 21 5.914 1 83.56 25 LYS B N 1
ATOM 2230 C CA . LYS B 1 25 ? -13.906 20.969 5.836 1 83.56 25 LYS B CA 1
ATOM 2231 C C . LYS B 1 25 ? -13.43 19.812 4.961 1 83.56 25 LYS B C 1
ATOM 2233 O O . LYS B 1 25 ? -12.5 19.969 4.164 1 83.56 25 LYS B O 1
ATOM 2238 N N . PHE B 1 26 ? -14.078 18.844 5.145 1 87.38 26 PHE B N 1
ATOM 2239 C CA . PHE B 1 26 ? -13.727 17.609 4.449 1 87.38 26 PHE B CA 1
ATOM 2240 C C . PHE B 1 26 ? -13.914 17.766 2.945 1 87.38 26 PHE B C 1
ATOM 2242 O O . PHE B 1 26 ? -13.016 17.453 2.166 1 87.38 26 PHE B O 1
ATOM 2249 N N . PHE B 1 27 ? -14.953 18.281 2.482 1 88.81 27 PHE B N 1
ATOM 2250 C CA . PHE B 1 27 ? -15.289 18.344 1.064 1 88.81 27 PHE B CA 1
ATOM 2251 C C . PHE B 1 27 ? -14.688 19.594 0.42 1 88.81 27 PHE B C 1
ATOM 2253 O O . PHE B 1 27 ? -14.703 19.719 -0.805 1 88.81 27 PHE B O 1
ATOM 2260 N N . ALA B 1 28 ? -14.086 20.406 1.238 1 82 28 ALA B N 1
ATOM 2261 C CA . ALA B 1 28 ? -13.477 21.609 0.717 1 82 28 ALA B CA 1
ATOM 2262 C C . ALA B 1 28 ? -12.086 21.328 0.152 1 82 28 ALA B C 1
ATOM 2264 O O . ALA B 1 28 ? -11.562 22.109 -0.653 1 82 28 ALA B O 1
ATOM 2265 N N . LEU B 1 29 ? -11.633 20.266 0.56 1 75.94 29 LEU B N 1
ATOM 2266 C CA . LEU B 1 29 ? -10.273 19.938 0.13 1 75.94 29 LEU B CA 1
ATOM 2267 C C . LEU B 1 29 ? -10.289 19.219 -1.214 1 75.94 29 LEU B C 1
ATOM 2269 O O . LEU B 1 29 ? -11.016 18.234 -1.387 1 75.94 29 LEU B O 1
ATOM 2273 N N . THR B 1 30 ? -9.602 19.766 -2.102 1 79.38 30 THR B N 1
ATOM 2274 C CA . THR B 1 30 ? -9.477 19.156 -3.422 1 79.38 30 THR B CA 1
ATOM 2275 C C . THR B 1 30 ? -8.883 17.75 -3.318 1 79.38 30 THR B C 1
ATOM 2277 O O . THR B 1 30 ? -9.289 16.844 -4.051 1 79.38 30 THR B O 1
ATOM 2280 N N . SER B 1 31 ? -7.992 17.594 -2.387 1 74.19 31 SER B N 1
ATOM 2281 C CA . SER B 1 31 ? -7.359 16.297 -2.205 1 74.19 31 SER B CA 1
ATOM 2282 C C . SER B 1 31 ? -8.383 15.234 -1.827 1 74.19 31 SER B C 1
ATOM 2284 O O . SER B 1 31 ? -8.312 14.094 -2.295 1 74.19 31 SER B O 1
ATOM 2286 N N . THR B 1 32 ? -9.32 15.586 -1.044 1 84 32 THR B N 1
ATOM 2287 C CA . THR B 1 32 ? -10.383 14.672 -0.632 1 84 32 THR B CA 1
ATOM 2288 C C . THR B 1 32 ? -11.234 14.258 -1.828 1 84 32 THR B C 1
ATOM 2290 O O . THR B 1 32 ? -11.492 13.07 -2.035 1 84 32 THR B O 1
ATOM 2293 N N . ARG B 1 33 ? -11.578 15.18 -2.611 1 88 33 ARG B N 1
ATOM 2294 C CA . ARG B 1 33 ? -12.414 14.906 -3.775 1 88 33 ARG B CA 1
ATOM 2295 C C . ARG B 1 33 ? -11.688 14 -4.766 1 88 33 ARG B C 1
ATOM 2297 O O . ARG B 1 33 ? -12.297 13.094 -5.348 1 88 33 ARG B O 1
ATOM 2304 N N . ILE B 1 34 ? -10.5 14.195 -4.871 1 83.25 34 ILE B N 1
ATOM 2305 C CA . ILE B 1 34 ? -9.703 13.406 -5.805 1 83.25 34 ILE B CA 1
ATOM 2306 C C . ILE B 1 34 ? -9.578 11.969 -5.293 1 83.25 34 ILE B C 1
ATOM 2308 O O . ILE B 1 34 ? -9.742 11.016 -6.055 1 83.25 34 ILE B O 1
ATOM 2312 N N . LEU B 1 35 ? -9.336 11.828 -4.031 1 84.94 35 LEU B N 1
ATOM 2313 C CA . LEU B 1 35 ? -9.156 10.5 -3.469 1 84.94 35 LEU B CA 1
ATOM 2314 C C . LEU B 1 35 ? -10.469 9.711 -3.525 1 84.94 35 LEU B C 1
ATOM 2316 O O . LEU B 1 35 ? -10.461 8.508 -3.787 1 84.94 35 LEU B O 1
ATOM 2320 N N . VAL B 1 36 ? -11.523 10.43 -3.301 1 91.75 36 VAL B N 1
ATOM 2321 C CA . VAL B 1 36 ? -12.828 9.789 -3.402 1 91.75 36 VAL B CA 1
ATOM 2322 C C . VAL B 1 36 ? -13.07 9.336 -4.84 1 91.75 36 VAL B C 1
ATOM 2324 O O . VAL B 1 36 ? -13.445 8.188 -5.082 1 91.75 36 VAL B O 1
ATOM 2327 N N . ALA B 1 37 ? -12.797 10.195 -5.762 1 92.44 37 ALA B N 1
ATOM 2328 C CA . ALA B 1 37 ? -12.992 9.875 -7.176 1 92.44 37 ALA B CA 1
ATOM 2329 C C . ALA B 1 37 ? -12.086 8.734 -7.617 1 92.44 37 ALA B C 1
ATOM 2331 O O . ALA B 1 37 ? -12.516 7.844 -8.359 1 92.44 37 ALA B O 1
ATOM 2332 N N . VAL B 1 38 ? -10.938 8.758 -7.113 1 89.25 38 VAL B N 1
ATOM 2333 C CA . VAL B 1 38 ? -9.969 7.738 -7.496 1 89.25 38 VAL B CA 1
ATOM 2334 C C . VAL B 1 38 ? -10.383 6.383 -6.922 1 89.25 38 VAL B C 1
ATOM 2336 O O . VAL B 1 38 ? -10.195 5.348 -7.562 1 89.25 38 VAL B O 1
ATOM 2339 N N . SER B 1 39 ? -10.883 6.406 -5.738 1 92.94 39 SER B N 1
ATOM 2340 C CA . SER B 1 39 ? -11.359 5.156 -5.148 1 92.94 39 SER B CA 1
ATOM 2341 C C . SER B 1 39 ? -12.469 4.535 -5.988 1 92.94 39 SER B C 1
ATOM 2343 O O . SER B 1 39 ? -12.461 3.33 -6.246 1 92.94 39 SER B O 1
ATOM 2345 N N . ILE B 1 40 ? -13.367 5.355 -6.453 1 96.06 40 ILE B N 1
ATOM 2346 C CA . ILE B 1 40 ? -14.461 4.883 -7.285 1 96.06 40 ILE B CA 1
ATOM 2347 C C . ILE B 1 40 ? -13.922 4.367 -8.617 1 96.06 40 ILE B C 1
ATOM 2349 O O . ILE B 1 40 ? -14.297 3.287 -9.07 1 96.06 40 ILE B O 1
ATOM 2353 N N . LEU B 1 41 ? -13.023 5.09 -9.164 1 94.5 41 LEU B N 1
ATOM 2354 C CA . LEU B 1 41 ? -12.438 4.734 -10.453 1 94.5 41 LEU B CA 1
ATOM 2355 C C . LEU B 1 41 ? -11.703 3.4 -10.367 1 94.5 41 LEU B C 1
ATOM 2357 O O . LEU B 1 41 ? -11.797 2.576 -11.273 1 94.5 41 LEU B O 1
ATOM 2361 N N . VAL B 1 42 ? -11.062 3.227 -9.297 1 92.56 42 VAL B N 1
ATOM 2362 C CA . VAL B 1 42 ? -10.281 2.006 -9.125 1 92.56 42 VAL B CA 1
ATOM 2363 C C . VAL B 1 42 ? -11.219 0.812 -8.961 1 92.56 42 VAL B C 1
ATOM 2365 O O . VAL B 1 42 ? -10.984 -0.252 -9.539 1 92.56 42 VAL B O 1
ATOM 2368 N N . MET B 1 43 ? -12.234 0.967 -8.234 1 95.62 43 MET B N 1
ATOM 2369 C CA . MET B 1 43 ? -13.203 -0.112 -8.039 1 95.62 43 MET B CA 1
ATOM 2370 C C . MET B 1 43 ? -13.883 -0.478 -9.352 1 95.62 43 MET B C 1
ATOM 2372 O O . MET B 1 43 ? -13.93 -1.65 -9.727 1 95.62 43 MET B O 1
ATOM 2376 N N . VAL B 1 44 ? -14.312 0.481 -10.039 1 96.62 44 VAL B N 1
ATOM 2377 C CA . VAL B 1 44 ? -15.016 0.258 -11.297 1 96.62 44 VAL B CA 1
ATOM 2378 C C . VAL B 1 44 ? -14.039 -0.265 -12.352 1 96.62 44 VAL B C 1
ATOM 2380 O O . VAL B 1 44 ? -14.352 -1.215 -13.07 1 96.62 44 VAL B O 1
ATOM 2383 N N . GLY B 1 45 ? -12.93 0.318 -12.438 1 94.88 45 GLY B N 1
ATOM 2384 C CA . GLY B 1 45 ? -11.93 -0.072 -13.414 1 94.88 45 GLY B CA 1
ATOM 2385 C C . GLY B 1 45 ? -11.461 -1.504 -13.242 1 94.88 45 GLY B C 1
ATOM 2386 O O . GLY B 1 45 ? -11.352 -2.246 -14.227 1 94.88 45 GLY B O 1
ATOM 2387 N N . PHE B 1 46 ? -11.219 -1.914 -12.039 1 93.88 46 PHE B N 1
ATOM 2388 C CA . PHE B 1 46 ? -10.734 -3.27 -11.805 1 93.88 46 PHE B CA 1
ATOM 2389 C C . PHE B 1 46 ? -11.852 -4.285 -12.023 1 93.88 46 PHE B C 1
ATOM 2391 O O . PHE B 1 46 ? -11.602 -5.402 -12.477 1 93.88 46 PHE B O 1
ATOM 2398 N N . ALA B 1 47 ? -13.047 -3.895 -11.609 1 95.31 47 ALA B N 1
ATOM 2399 C CA . ALA B 1 47 ? -14.172 -4.773 -11.906 1 95.31 47 ALA B CA 1
ATOM 2400 C C . ALA B 1 47 ? -14.258 -5.062 -13.406 1 95.31 47 ALA B C 1
ATOM 2402 O O . ALA B 1 47 ? -14.359 -6.219 -13.812 1 95.31 47 ALA B O 1
ATOM 2403 N N . ALA B 1 48 ? -14.133 -4.047 -14.195 1 94 48 ALA B N 1
ATOM 2404 C CA . ALA B 1 48 ? -14.211 -4.184 -15.641 1 94 48 ALA B CA 1
ATOM 2405 C C . ALA B 1 48 ? -13.008 -4.953 -16.188 1 94 48 ALA B C 1
ATOM 2407 O O . ALA B 1 48 ? -13.156 -5.812 -17.047 1 94 48 ALA B O 1
ATO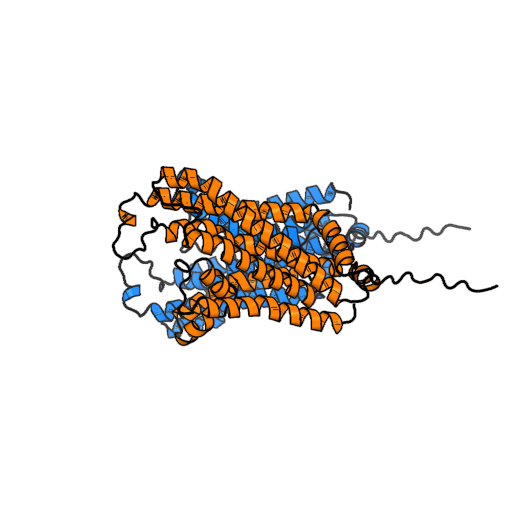M 2408 N N . LEU B 1 49 ? -11.938 -4.656 -15.672 1 91.06 49 LEU B N 1
ATOM 2409 C CA . LEU B 1 49 ? -10.703 -5.266 -16.156 1 91.06 49 LEU B CA 1
ATOM 2410 C C . LEU B 1 49 ? -10.695 -6.766 -15.867 1 91.06 49 LEU B C 1
ATOM 2412 O O . LEU B 1 49 ? -10.336 -7.562 -16.734 1 91.06 49 LEU B O 1
ATOM 2416 N N . VAL B 1 50 ? -11.023 -7.109 -14.688 1 89.69 50 VAL B N 1
ATOM 2417 C CA . VAL B 1 50 ? -11.008 -8.516 -14.297 1 89.69 50 VAL B CA 1
ATOM 2418 C C . VAL B 1 50 ? -12.07 -9.281 -15.086 1 89.69 50 VAL B C 1
ATOM 2420 O O . VAL B 1 50 ? -11.805 -10.375 -15.586 1 89.69 50 VAL B O 1
ATOM 2423 N N . LEU B 1 51 ? -13.219 -8.688 -15.164 1 90.44 51 LEU B N 1
ATOM 2424 C CA . LEU B 1 51 ? -14.273 -9.344 -15.938 1 90.44 51 LEU B CA 1
ATOM 2425 C C . LEU B 1 51 ? -13.852 -9.508 -17.391 1 90.44 51 LEU B C 1
ATOM 2427 O O . LEU B 1 51 ? -14.078 -10.562 -18 1 90.44 51 LEU B O 1
ATOM 2431 N N . TRP B 1 52 ? -13.289 -8.492 -17.922 1 88.5 52 TRP B N 1
ATOM 2432 C CA . TRP B 1 52 ? -12.797 -8.547 -19.297 1 88.5 52 TRP B CA 1
ATOM 2433 C C . TRP B 1 52 ? -11.734 -9.625 -19.453 1 88.5 52 TRP B C 1
ATOM 2435 O O . TRP B 1 52 ? -11.75 -10.383 -20.422 1 88.5 52 TRP B O 1
ATOM 2445 N N . SER B 1 53 ? -10.891 -9.734 -18.547 1 85.25 53 SER B N 1
ATOM 2446 C CA . SER B 1 53 ? -9.805 -10.703 -18.594 1 85.25 53 SER B CA 1
ATOM 2447 C C . SER B 1 53 ? -10.328 -12.133 -18.531 1 85.25 53 SER B C 1
ATOM 2449 O O . SER B 1 53 ? -9.914 -12.984 -19.312 1 85.25 53 SER B O 1
ATOM 2451 N N . VAL B 1 54 ? -11.195 -12.359 -17.656 1 82.56 54 VAL B N 1
ATOM 2452 C CA . VAL B 1 54 ? -11.758 -13.695 -17.484 1 82.56 54 VAL B CA 1
ATOM 2453 C C . VAL B 1 54 ? -12.648 -14.039 -18.672 1 82.56 54 VAL B C 1
ATOM 2455 O O . VAL B 1 54 ? -12.656 -15.18 -19.141 1 82.56 54 VAL B O 1
ATOM 2458 N N . GLY B 1 55 ? -13.414 -13.078 -19.109 1 83.12 55 GLY B N 1
ATOM 2459 C CA . GLY B 1 55 ? -14.266 -13.297 -20.266 1 83.12 55 GLY B CA 1
ATOM 2460 C C . GLY B 1 55 ? -13.492 -13.703 -21.516 1 83.12 55 GLY B C 1
ATOM 2461 O O . GLY B 1 55 ? -13.938 -14.555 -22.281 1 83.12 55 GLY B O 1
ATOM 2462 N N . MET B 1 56 ? -12.383 -13.188 -21.688 1 79.44 56 MET B N 1
ATOM 2463 C CA . MET B 1 56 ? -11.562 -13.477 -22.859 1 79.44 56 MET B CA 1
ATOM 2464 C C . MET B 1 56 ? -11.016 -14.898 -22.797 1 79.44 56 MET B C 1
ATOM 2466 O O . MET B 1 56 ? -10.781 -15.523 -23.828 1 79.44 56 MET B O 1
ATOM 2470 N N . VAL B 1 57 ? -10.797 -15.398 -21.578 1 72.62 57 VAL B N 1
ATOM 2471 C CA . VAL B 1 57 ? -10.172 -16.703 -21.453 1 72.62 57 VAL B CA 1
ATOM 2472 C C . VAL B 1 57 ? -11.25 -17.766 -21.219 1 72.62 57 VAL B C 1
ATOM 2474 O O . VAL B 1 57 ? -11.008 -18.969 -21.422 1 72.62 57 VAL B O 1
ATOM 2477 N N . ALA B 1 58 ? -12.266 -17.516 -20.531 1 66.12 58 ALA B N 1
ATOM 2478 C CA . ALA B 1 58 ? -13.32 -18.469 -20.234 1 66.12 58 ALA B CA 1
ATOM 2479 C C . ALA B 1 58 ? -13.664 -19.312 -21.469 1 66.12 58 ALA B C 1
ATOM 2481 O O . ALA B 1 58 ? -13.969 -20.5 -21.359 1 66.12 58 ALA B O 1
ATOM 2482 N N . GLY B 1 59 ? -13.664 -18.781 -22.625 1 57.94 59 GLY B N 1
ATOM 2483 C CA . GLY B 1 59 ? -13.992 -19.562 -23.797 1 57.94 59 GLY B CA 1
ATOM 2484 C C . GLY B 1 59 ? -12.852 -20.453 -24.266 1 57.94 59 GLY B C 1
ATOM 2485 O O . GLY B 1 59 ? -13 -21.219 -25.219 1 57.94 59 GLY B O 1
ATOM 2486 N N . THR B 1 60 ? -11.711 -20.219 -23.625 1 55.97 60 THR B N 1
ATOM 2487 C CA . THR B 1 60 ? -10.602 -21.047 -24.094 1 55.97 60 THR B CA 1
ATOM 2488 C C . THR B 1 60 ? -10.594 -22.391 -23.406 1 55.97 60 THR B C 1
ATOM 2490 O O . THR B 1 60 ? -11.094 -22.531 -22.281 1 55.97 60 THR B O 1
ATOM 2493 N N . PRO B 1 61 ? -10.32 -23.453 -24.047 1 49.94 61 PRO B N 1
ATOM 2494 C CA . PRO B 1 61 ? -10.344 -24.828 -23.562 1 49.94 61 PRO B CA 1
ATOM 2495 C C . PRO B 1 61 ? -9.727 -24.969 -22.172 1 49.94 61 PRO B C 1
ATOM 2497 O O . PRO B 1 61 ? -10.117 -25.844 -21.406 1 49.94 61 PRO B O 1
ATOM 2500 N N . ALA B 1 62 ? -8.758 -24.391 -21.891 1 48 62 ALA B N 1
ATOM 2501 C CA . ALA B 1 62 ? -8.031 -24.562 -20.641 1 48 62 ALA B CA 1
ATOM 2502 C C . ALA B 1 62 ? -8.891 -24.156 -19.438 1 48 62 ALA B C 1
ATOM 2504 O O . ALA B 1 62 ? -8.641 -24.594 -18.312 1 48 62 ALA B O 1
ATOM 2505 N N . ALA B 1 63 ? -9.82 -23.297 -19.531 1 50.78 63 ALA B N 1
ATOM 2506 C CA . ALA B 1 63 ? -10.797 -22.875 -18.531 1 50.78 63 ALA B CA 1
ATOM 2507 C C . ALA B 1 63 ? -11.617 -24.078 -18.047 1 50.78 63 ALA B C 1
ATOM 2509 O O . ALA B 1 63 ? -12.148 -24.062 -16.938 1 50.78 63 ALA B O 1
ATOM 2510 N N . GLY B 1 64 ? -11.695 -25 -18.828 1 45.53 64 GLY B N 1
ATOM 2511 C CA . GLY B 1 64 ? -12.492 -26.203 -18.609 1 45.53 64 GLY B CA 1
ATOM 2512 C C . GLY B 1 64 ? -11.727 -27.312 -17.922 1 45.53 64 GLY B C 1
ATOM 2513 O O . GLY B 1 64 ? -12.094 -28.484 -18.016 1 45.53 64 GLY B O 1
ATOM 2514 N N . THR B 1 65 ? -10.508 -26.969 -17.547 1 45.69 65 THR B N 1
ATOM 2515 C CA . THR B 1 65 ? -9.859 -28.125 -16.938 1 45.69 65 THR B CA 1
ATOM 2516 C C . THR B 1 65 ? -10.641 -28.609 -15.719 1 45.69 65 THR B C 1
ATOM 2518 O O . THR B 1 65 ? -11.102 -27.797 -14.914 1 45.69 65 THR B O 1
ATOM 2521 N N . PRO B 1 66 ? -10.984 -29.781 -15.523 1 45.91 66 PRO B N 1
ATOM 2522 C CA . PRO B 1 66 ? -11.664 -30.422 -14.398 1 45.91 66 PRO B CA 1
ATOM 2523 C C . PRO B 1 66 ? -11.047 -30.062 -13.055 1 45.91 66 PRO B C 1
ATOM 2525 O O . PRO B 1 66 ? -9.82 -30.094 -12.906 1 45.91 66 PRO B O 1
ATOM 2528 N N . GLY B 1 67 ? -11.797 -29.344 -12.039 1 49.22 67 GLY B N 1
ATOM 2529 C CA . GLY B 1 67 ? -11.352 -28.969 -10.711 1 49.22 67 GLY B CA 1
ATOM 2530 C C . GLY B 1 67 ? -11.227 -27.469 -10.523 1 49.22 67 GLY B C 1
ATOM 2531 O O . GLY B 1 67 ? -11.047 -27 -9.398 1 49.22 67 GLY B O 1
ATOM 2532 N N . MET B 1 68 ? -11.039 -26.812 -11.695 1 53.44 68 MET B N 1
ATOM 2533 C CA . MET B 1 68 ? -10.953 -25.375 -11.539 1 53.44 68 MET B CA 1
ATOM 2534 C C . MET B 1 68 ? -12.344 -24.766 -11.375 1 53.44 68 MET B C 1
ATOM 2536 O O . MET B 1 68 ? -13.297 -25.188 -12.031 1 53.44 68 MET B O 1
ATOM 2540 N N . PRO B 1 69 ? -12.57 -24.031 -10.312 1 58.81 69 PRO B N 1
ATOM 2541 C CA . PRO B 1 69 ? -13.883 -23.406 -10.117 1 58.81 69 PRO B CA 1
ATOM 2542 C C . PRO B 1 69 ? -14.398 -22.703 -11.375 1 58.81 69 PRO B C 1
ATOM 2544 O O . PRO B 1 69 ? -13.609 -22.219 -12.18 1 58.81 69 PRO B O 1
ATOM 2547 N N . ASP B 1 70 ? -15.602 -23.016 -11.742 1 66.5 70 ASP B N 1
ATOM 2548 C CA . ASP B 1 70 ? -16.281 -22.406 -12.883 1 66.5 70 ASP B CA 1
ATOM 2549 C C . ASP B 1 70 ? -16.25 -20.875 -12.773 1 66.5 70 ASP B C 1
ATOM 2551 O O . ASP B 1 70 ? -17.078 -20.281 -12.078 1 66.5 70 ASP B O 1
ATOM 2555 N N . MET B 1 71 ? -15.242 -20.219 -13.297 1 69.88 71 MET B N 1
ATOM 2556 C CA . MET B 1 71 ? -15.055 -18.766 -13.266 1 69.88 71 MET B CA 1
ATOM 2557 C C . MET B 1 71 ? -16.203 -18.047 -13.969 1 69.88 71 MET B C 1
ATOM 2559 O O . MET B 1 71 ? -16.391 -16.844 -13.789 1 69.88 71 MET B O 1
ATOM 2563 N N . ALA B 1 72 ? -17.047 -18.875 -14.578 1 75.88 72 ALA B N 1
ATOM 2564 C CA . ALA B 1 72 ? -18.141 -18.25 -15.312 1 75.88 72 ALA B CA 1
ATOM 2565 C C . ALA B 1 72 ? -19.469 -18.422 -14.562 1 75.88 72 ALA B C 1
ATOM 2567 O O . ALA B 1 72 ? -20.516 -17.984 -15.039 1 75.88 72 ALA B O 1
ATOM 2568 N N . SER B 1 73 ? -19.375 -18.969 -13.414 1 84.44 73 SER B N 1
ATOM 2569 C CA . SER B 1 73 ? -20.578 -19.078 -12.602 1 84.44 73 SER B CA 1
ATOM 2570 C C . SER B 1 73 ? -21.062 -17.719 -12.125 1 84.44 73 SER B C 1
ATOM 2572 O O . SER B 1 73 ? -20.297 -16.766 -12.094 1 84.44 73 SER B O 1
ATOM 2574 N N . GLU B 1 74 ? -22.328 -17.625 -11.773 1 88.56 74 GLU B N 1
ATOM 2575 C CA . GLU B 1 74 ? -22.922 -16.375 -11.32 1 88.56 74 GLU B CA 1
ATOM 2576 C C . GLU B 1 74 ? -22.234 -15.852 -10.062 1 88.56 74 GLU B C 1
ATOM 2578 O O . GLU B 1 74 ? -22 -14.648 -9.914 1 88.56 74 GLU B O 1
ATOM 2583 N N . GLY B 1 75 ? -21.859 -16.828 -9.211 1 90 75 GLY B N 1
ATOM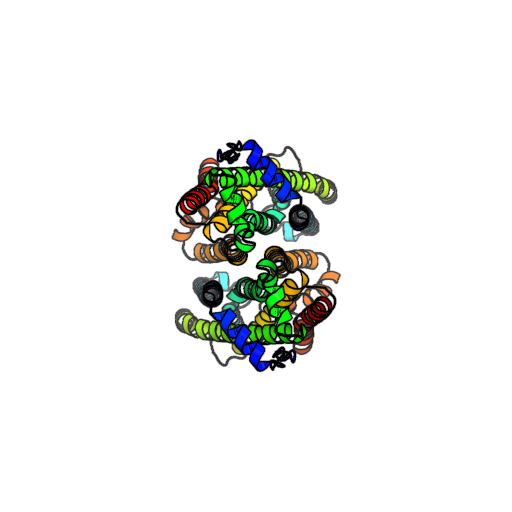 2584 C CA . GLY B 1 75 ? -21.188 -16.453 -7.973 1 90 75 GLY B CA 1
ATOM 2585 C C . GLY B 1 75 ? -19.828 -15.812 -8.195 1 90 75 GLY B C 1
ATOM 2586 O O . GLY B 1 75 ? -19.547 -14.75 -7.641 1 90 75 GLY B O 1
ATOM 2587 N N . PHE B 1 76 ? -19.062 -16.359 -9.07 1 88.56 76 PHE B N 1
ATOM 2588 C CA . PHE B 1 76 ? -17.719 -15.859 -9.312 1 88.56 76 PHE B CA 1
ATOM 2589 C C . PHE B 1 76 ? -17.766 -14.555 -10.102 1 88.56 76 PHE B C 1
ATOM 2591 O O . PHE B 1 76 ? -16.984 -13.633 -9.836 1 88.56 76 PHE B O 1
ATOM 2598 N N . VAL B 1 77 ? -18.703 -14.469 -11.008 1 90.62 77 VAL B N 1
ATOM 2599 C CA . VAL B 1 77 ? -18.828 -13.25 -11.797 1 90.62 77 VAL B CA 1
ATOM 2600 C C . VAL B 1 77 ? -19.203 -12.078 -10.883 1 90.62 77 VAL B C 1
ATOM 2602 O O . VAL B 1 77 ? -18.641 -10.984 -11.008 1 90.62 77 VAL B O 1
ATOM 2605 N N . ALA B 1 78 ? -20.094 -12.406 -10 1 92.56 78 ALA B N 1
ATOM 2606 C CA . ALA B 1 78 ? -20.484 -11.383 -9.031 1 92.56 78 ALA B CA 1
ATOM 2607 C C . ALA B 1 78 ? -19.297 -10.953 -8.18 1 92.56 78 ALA B C 1
ATOM 2609 O O . ALA B 1 78 ? -19.141 -9.766 -7.879 1 92.56 78 ALA B O 1
ATOM 2610 N N . GLU B 1 79 ? -18.406 -11.844 -7.836 1 92.19 79 GLU B N 1
ATOM 2611 C CA . GLU B 1 79 ? -17.281 -11.531 -6.957 1 92.19 79 GLU B CA 1
ATOM 2612 C C . GLU B 1 79 ? -16.188 -10.789 -7.711 1 92.19 79 GLU B C 1
ATOM 2614 O O . GLU B 1 79 ? -15.391 -10.07 -7.105 1 92.19 79 GLU B O 1
ATOM 2619 N N . MET B 1 80 ? -16.219 -10.953 -9.016 1 91.62 80 MET B N 1
ATOM 2620 C CA . MET B 1 80 ? -15.25 -10.211 -9.82 1 91.62 80 MET B CA 1
ATOM 2621 C C . MET B 1 80 ? -15.508 -8.711 -9.727 1 91.62 80 MET B C 1
ATOM 2623 O O . MET B 1 80 ? -14.578 -7.906 -9.828 1 91.62 80 MET B O 1
ATOM 2627 N N . ILE B 1 81 ? -16.75 -8.367 -9.469 1 94 81 ILE B N 1
ATOM 2628 C CA . ILE B 1 81 ? -17.141 -6.961 -9.359 1 94 81 ILE B CA 1
ATOM 2629 C C . ILE B 1 81 ? -16.484 -6.344 -8.125 1 94 81 ILE B C 1
ATOM 2631 O O . ILE B 1 81 ? -16.234 -5.133 -8.086 1 94 81 ILE B O 1
ATOM 2635 N N . GLY B 1 82 ? -16.109 -7.234 -7.18 1 94.38 82 GLY B N 1
ATOM 2636 C CA . GLY B 1 82 ? -15.492 -6.766 -5.953 1 94.38 82 GLY B CA 1
ATOM 2637 C C . GLY B 1 82 ? -13.977 -6.793 -6.012 1 94.38 82 GLY B C 1
ATOM 2638 O O . GLY B 1 82 ? -13.305 -6.566 -5 1 94.38 82 GLY B O 1
ATOM 2639 N N . SER B 1 83 ? -13.383 -6.969 -7.172 1 91.31 83 SER B N 1
ATOM 2640 C CA . SER B 1 83 ? -11.945 -7.137 -7.32 1 91.31 83 SER B CA 1
ATOM 2641 C C . SER B 1 83 ? -11.195 -5.863 -6.949 1 91.31 83 SER B C 1
ATOM 2643 O O . SER B 1 83 ? -10.031 -5.914 -6.543 1 91.31 83 SER B O 1
ATOM 2645 N N . GLY B 1 84 ? -11.82 -4.75 -7.039 1 92.5 84 GLY B N 1
ATOM 2646 C CA . GLY B 1 84 ? -11.172 -3.479 -6.754 1 92.5 84 GLY B CA 1
ATOM 2647 C C . GLY B 1 84 ? -11.156 -3.133 -5.277 1 92.5 84 GLY B C 1
ATOM 2648 O O . GLY B 1 84 ? -10.531 -2.15 -4.867 1 92.5 84 GLY B O 1
ATOM 2649 N N . LEU B 1 85 ? -11.766 -3.955 -4.453 1 93.69 85 LEU B N 1
ATOM 2650 C CA . LEU B 1 85 ? -11.898 -3.678 -3.029 1 93.69 85 LEU B CA 1
ATOM 2651 C C . LEU B 1 85 ? -10.531 -3.562 -2.363 1 93.69 85 LEU B C 1
ATOM 2653 O O . LEU B 1 85 ? -10.305 -2.656 -1.56 1 93.69 85 LEU B O 1
ATOM 2657 N N . SER B 1 86 ? -9.617 -4.387 -2.758 1 89.06 86 SER B N 1
ATOM 2658 C CA . SER B 1 86 ? -8.312 -4.457 -2.109 1 89.06 86 SER B CA 1
ATOM 2659 C C . SER B 1 86 ? -7.508 -3.182 -2.338 1 89.06 86 SER B C 1
ATOM 2661 O O . SER B 1 86 ? -6.676 -2.807 -1.509 1 89.06 86 SER B O 1
ATOM 2663 N N . PHE B 1 87 ? -7.805 -2.508 -3.348 1 87.5 87 PHE B N 1
ATOM 2664 C CA . PHE B 1 87 ? -7.055 -1.295 -3.656 1 87.5 87 PHE B CA 1
ATOM 2665 C C . PHE B 1 87 ? -7.781 -0.062 -3.131 1 87.5 87 PHE B C 1
ATOM 2667 O O . PHE B 1 87 ? -7.156 0.854 -2.596 1 87.5 87 PHE B O 1
ATOM 2674 N N . ALA B 1 88 ? -9.055 -0.116 -3.328 1 91.25 88 ALA B N 1
ATOM 2675 C CA . ALA B 1 88 ? -9.859 1.004 -2.846 1 91.25 88 ALA B CA 1
ATOM 2676 C C . ALA B 1 88 ? -9.727 1.157 -1.332 1 91.25 88 ALA B C 1
ATOM 2678 O O . ALA B 1 88 ? -9.789 2.271 -0.807 1 91.25 88 ALA B O 1
ATOM 2679 N N . GLN B 1 89 ? -9.484 0.043 -0.681 1 92.25 89 GLN B N 1
ATOM 2680 C CA . GLN B 1 89 ? -9.391 0.085 0.775 1 92.25 89 GLN B CA 1
ATOM 2681 C C . GLN B 1 89 ? -8.219 0.948 1.23 1 92.25 89 GLN B C 1
ATOM 2683 O O . GLN B 1 89 ? -8.312 1.64 2.246 1 92.25 89 GLN B O 1
ATOM 2688 N N . LEU B 1 90 ? -7.199 0.93 0.499 1 88.31 90 LEU B N 1
ATOM 2689 C CA . LEU B 1 90 ? -6.027 1.709 0.877 1 88.31 90 LEU B CA 1
ATOM 2690 C C . LEU B 1 90 ? -6.273 3.199 0.668 1 88.31 90 LEU B C 1
ATOM 2692 O O . LEU B 1 90 ? -5.852 4.023 1.482 1 88.31 90 LEU B O 1
ATOM 2696 N N . ILE B 1 91 ? -6.973 3.52 -0.395 1 88.94 91 ILE B N 1
ATOM 2697 C CA . ILE B 1 91 ? -7.223 4.914 -0.749 1 88.94 91 ILE B CA 1
ATOM 2698 C C . ILE B 1 91 ? -8.172 5.543 0.267 1 88.94 91 ILE B C 1
ATOM 2700 O O . ILE B 1 91 ? -7.863 6.578 0.858 1 88.94 91 ILE B O 1
ATOM 2704 N N . ILE B 1 92 ? -9.227 4.828 0.458 1 92.5 92 ILE B N 1
ATOM 2705 C CA . ILE B 1 92 ? -10.227 5.387 1.356 1 92.5 92 ILE B CA 1
ATOM 2706 C C . ILE B 1 92 ? -9.734 5.309 2.799 1 92.5 92 ILE B C 1
ATOM 2708 O O . ILE B 1 92 ? -10.031 6.184 3.613 1 92.5 92 ILE B O 1
ATOM 2712 N N . GLY B 1 93 ? -9.016 4.238 3.145 1 93.5 93 GLY B N 1
ATOM 2713 C CA . GLY B 1 93 ? -8.383 4.164 4.453 1 93.5 93 GLY B CA 1
ATOM 2714 C C . GLY B 1 93 ? -7.406 5.293 4.711 1 93.5 93 GLY B C 1
ATOM 2715 O O . GLY B 1 93 ? -7.363 5.848 5.809 1 93.5 93 GLY B O 1
ATOM 2716 N N . ALA B 1 94 ? -6.656 5.621 3.688 1 89.31 94 ALA B N 1
ATOM 2717 C CA . ALA B 1 94 ? -5.711 6.73 3.801 1 89.31 94 ALA B CA 1
ATOM 2718 C C . ALA B 1 94 ? -6.441 8.055 4.02 1 89.31 94 ALA B C 1
ATOM 2720 O O . ALA B 1 94 ? -5.977 8.906 4.777 1 89.31 94 ALA B O 1
ATOM 2721 N N . LEU B 1 95 ? -7.5 8.188 3.363 1 90 95 LEU B N 1
ATOM 2722 C CA . LEU B 1 95 ? -8.32 9.375 3.551 1 90 95 LEU B CA 1
ATOM 2723 C C . LEU B 1 95 ? -8.789 9.492 5 1 90 95 LEU B C 1
ATOM 2725 O O . LEU B 1 95 ? -8.797 10.586 5.566 1 90 95 LEU B O 1
ATOM 2729 N N . ALA B 1 96 ? -9.133 8.336 5.551 1 94.12 96 ALA B N 1
ATOM 2730 C CA . ALA B 1 96 ? -9.578 8.328 6.938 1 94.12 96 ALA B CA 1
ATOM 2731 C C . ALA B 1 96 ? -8.438 8.68 7.887 1 94.12 96 ALA B C 1
ATOM 2733 O O . ALA B 1 96 ? -8.625 9.422 8.852 1 94.12 96 ALA B O 1
ATOM 2734 N N . VAL B 1 97 ? -7.305 8.18 7.621 1 90.44 97 VAL B N 1
ATOM 2735 C CA . VAL B 1 97 ? -6.129 8.516 8.422 1 90.44 97 VAL B CA 1
ATOM 2736 C C . VAL B 1 97 ? -5.871 10.016 8.359 1 90.44 97 VAL B C 1
ATOM 2738 O O . VAL B 1 97 ? -5.633 10.656 9.383 1 90.44 97 VAL B O 1
ATOM 2741 N N . LEU B 1 98 ? -6.016 10.586 7.223 1 85.19 98 LEU B N 1
ATOM 2742 C CA . LEU B 1 98 ? -5.715 11.992 6.992 1 85.19 98 LEU B CA 1
ATOM 2743 C C . LEU B 1 98 ? -6.738 12.891 7.68 1 85.19 98 LEU B C 1
ATOM 2745 O O . LEU B 1 98 ? -6.406 13.984 8.133 1 85.19 98 LEU B O 1
ATOM 2749 N N . LEU B 1 99 ? -7.879 12.391 7.703 1 88.38 99 LEU B N 1
ATOM 2750 C CA . LEU B 1 99 ? -8.938 13.195 8.297 1 88.38 99 LEU B CA 1
ATOM 2751 C C . LEU B 1 99 ? -8.602 13.562 9.742 1 88.38 99 LEU B C 1
ATOM 2753 O O . LEU B 1 99 ? -8.867 14.68 10.18 1 88.38 99 LEU B O 1
ATOM 2757 N N . MET B 1 100 ? -7.934 12.633 10.367 1 87.31 100 MET B N 1
ATOM 2758 C CA . MET B 1 100 ? -7.613 12.914 11.766 1 87.31 100 MET B CA 1
ATOM 2759 C C . MET B 1 100 ? -6.164 13.367 11.914 1 87.31 100 MET B C 1
ATOM 2761 O O . MET B 1 100 ? -5.883 14.336 12.617 1 87.31 100 MET B O 1
ATOM 2765 N N . SER B 1 101 ? -5.301 12.727 11.281 1 82.44 101 SER B N 1
ATOM 2766 C CA . SER B 1 101 ? -3.883 13.023 11.469 1 82.44 101 SER B CA 1
ATOM 2767 C C . SER B 1 101 ? -3.525 14.391 10.906 1 82.44 101 SER B C 1
ATOM 2769 O O . SER B 1 101 ? -2.596 15.047 11.391 1 82.44 101 SER B O 1
ATOM 2771 N N . GLY B 1 102 ? -4.258 14.844 9.953 1 77.75 102 GLY B N 1
ATOM 2772 C CA . GLY B 1 102 ? -4.004 16.141 9.352 1 77.75 102 GLY B CA 1
ATOM 2773 C C . GLY B 1 102 ? -4.145 17.297 10.336 1 77.75 102 GLY B C 1
ATOM 2774 O O . GLY B 1 102 ? -3.441 18.297 10.234 1 77.75 102 GLY B O 1
ATOM 2775 N N . GLU B 1 103 ? -4.973 17.109 11.297 1 78.56 103 GLU B N 1
ATOM 2776 C CA . GLU B 1 103 ? -5.164 18.125 12.32 1 78.56 103 GLU B CA 1
ATOM 2777 C C . GLU B 1 103 ? -3.924 18.266 13.203 1 78.56 103 GLU B C 1
ATOM 2779 O O . GLU B 1 103 ? -3.586 19.359 13.641 1 78.56 103 GLU B O 1
ATOM 2784 N N . PHE B 1 104 ? -3.338 17.203 13.367 1 73.94 104 PHE B N 1
ATOM 2785 C CA . PHE B 1 104 ? -2.17 17.219 14.242 1 73.94 104 PHE B CA 1
ATOM 2786 C C . PHE B 1 104 ? -0.933 17.688 13.477 1 73.94 104 PHE B C 1
ATOM 2788 O O . PHE B 1 104 ? -0.088 18.391 14.031 1 73.94 104 PHE B O 1
ATOM 2795 N N . THR B 1 105 ? -0.913 17.344 12.312 1 68.69 105 THR B N 1
ATOM 2796 C CA . THR B 1 105 ? 0.258 17.703 11.516 1 68.69 105 THR B CA 1
ATOM 2797 C C . THR B 1 105 ? 0.24 19.188 11.148 1 68.69 105 THR B C 1
ATOM 2799 O O . THR B 1 105 ? 1.291 19.828 11.086 1 68.69 105 THR B O 1
ATOM 2802 N N . THR B 1 106 ? -0.939 19.734 10.969 1 66.56 106 THR B N 1
ATOM 2803 C CA . THR B 1 106 ? -1.069 21.156 10.625 1 66.56 106 THR B CA 1
ATOM 2804 C C . THR B 1 106 ? -1.139 22.016 11.883 1 66.56 106 THR B C 1
ATOM 2806 O O . THR B 1 106 ? -1.042 23.234 11.812 1 66.56 106 THR B O 1
ATOM 2809 N N . GLY B 1 107 ? -1.285 21.406 13.008 1 70.44 107 GLY B N 1
ATOM 2810 C CA . GLY B 1 107 ? -1.396 22.125 14.266 1 70.44 107 GLY B CA 1
ATOM 2811 C C . GLY B 1 107 ? -2.803 22.625 14.547 1 70.44 107 GLY B C 1
ATOM 2812 O O . GLY B 1 107 ? -3.031 23.328 15.523 1 70.44 107 GLY B O 1
ATOM 2813 N N . SER B 1 108 ? -3.67 22.297 13.695 1 68 108 SER B N 1
ATOM 2814 C CA . SER B 1 108 ? -5.035 22.781 13.852 1 68 108 SER B CA 1
ATOM 2815 C C . SER B 1 108 ? -5.781 22.016 14.93 1 68 108 SER B C 1
ATOM 2817 O O . SER B 1 108 ? -6.906 22.375 15.297 1 68 108 SER B O 1
ATOM 2819 N N . ALA B 1 109 ? -5.117 21.062 15.461 1 75.06 109 ALA B N 1
ATOM 2820 C CA . ALA B 1 109 ? -5.75 20.266 16.5 1 75.06 109 ALA B CA 1
ATOM 2821 C C . ALA B 1 109 ? -6.109 21.125 17.719 1 75.06 109 ALA B C 1
ATOM 2823 O O . ALA B 1 109 ? -7.125 20.875 18.375 1 75.06 109 ALA B O 1
ATOM 2824 N N . VAL B 1 110 ? -5.293 22.062 17.953 1 70.19 110 VAL B N 1
ATOM 2825 C CA . VAL B 1 110 ? -5.52 22.938 19.094 1 70.19 110 VAL B CA 1
ATOM 2826 C C . VAL B 1 110 ? -6.809 23.734 18.906 1 70.19 110 VAL B C 1
ATOM 2828 O O . VAL B 1 110 ? -7.648 23.797 19.797 1 70.19 110 VAL B O 1
ATOM 2831 N N . SER B 1 111 ? -7.004 24.234 17.734 1 70.12 111 SER B N 1
ATOM 2832 C CA . SER B 1 111 ? -8.195 25.031 17.453 1 70.12 111 SER B CA 1
ATOM 2833 C C . SER B 1 111 ? -9.445 24.156 17.391 1 70.12 111 SER B C 1
ATOM 2835 O O . SER B 1 111 ? -10.523 24.562 17.812 1 70.12 111 SER B O 1
ATOM 2837 N N . THR B 1 112 ? -9.297 22.922 16.906 1 67.56 112 THR B N 1
ATOM 2838 C CA . THR B 1 112 ? -10.414 22 16.75 1 67.56 112 THR B CA 1
ATOM 2839 C C . THR B 1 112 ? -10.906 21.516 18.125 1 67.56 112 THR B C 1
ATOM 2841 O O . THR B 1 112 ? -12.117 21.375 18.328 1 67.56 112 THR B O 1
ATOM 2844 N N . PHE B 1 113 ? -10.008 21.406 19.016 1 71 113 PHE B N 1
ATOM 2845 C CA . PHE B 1 113 ? -10.383 20.797 20.281 1 71 113 PHE B CA 1
ATOM 2846 C C . PHE B 1 113 ? -10.625 21.875 21.344 1 71 113 PHE B C 1
ATOM 2848 O O . PHE B 1 113 ? -11.195 21.594 22.391 1 71 113 PHE B O 1
ATOM 2855 N N . LEU B 1 114 ? -10.141 23.062 21.031 1 65.5 114 LEU B N 1
ATOM 2856 C CA . LEU B 1 114 ? -10.516 24.188 21.875 1 65.5 114 LEU B CA 1
ATOM 2857 C C . LEU B 1 114 ? -11.961 24.594 21.641 1 65.5 114 LEU B C 1
ATOM 2859 O O . LEU B 1 114 ? -12.656 25.016 22.562 1 65.5 114 LEU B O 1
ATOM 2863 N N . ALA B 1 115 ? -12.414 24.5 20.469 1 60.44 115 ALA B N 1
ATOM 2864 C CA . ALA B 1 115 ? -13.758 24.938 20.109 1 60.44 115 ALA B CA 1
ATOM 2865 C C . ALA B 1 115 ? -14.812 23.938 20.562 1 60.44 115 ALA B C 1
ATOM 2867 O O . ALA B 1 115 ? -15.914 24.312 20.938 1 60.44 115 ALA B O 1
ATOM 2868 N N . SER B 1 116 ? -14.508 22.609 20.234 1 58.94 116 SER B N 1
ATOM 2869 C CA . SER B 1 116 ? -15.5 21.609 20.609 1 58.94 116 SER B CA 1
ATOM 2870 C C . SER B 1 116 ? -15.07 20.859 21.859 1 58.94 116 SER B C 1
ATOM 2872 O O . SER B 1 116 ? -14.188 20 21.812 1 58.94 116 SER B O 1
ATOM 2874 N N . PRO B 1 117 ? -15.461 21.344 23.031 1 63.81 117 PRO B N 1
ATOM 2875 C CA . PRO B 1 117 ? -14.859 20.859 24.281 1 63.81 117 PRO B CA 1
ATOM 2876 C C . PRO B 1 117 ? -14.883 19.344 24.406 1 63.81 117 PRO B C 1
ATOM 2878 O O . PRO B 1 117 ? -14.242 18.781 25.297 1 63.81 117 PRO B O 1
ATOM 2881 N N . GLN B 1 118 ? -15.656 18.719 23.469 1 77.5 118 GLN B N 1
ATOM 2882 C CA . GLN B 1 118 ? -15.539 17.297 23.812 1 77.5 118 GLN B CA 1
ATOM 2883 C C . GLN B 1 118 ? -14.797 16.531 22.719 1 77.5 118 GLN B C 1
ATOM 2885 O O . GLN B 1 118 ? -15.289 16.438 21.578 1 77.5 118 GLN B O 1
ATOM 2890 N N . ARG B 1 119 ? -13.594 16.125 22.953 1 83.19 119 ARG B N 1
ATOM 2891 C CA . ARG B 1 119 ? -12.703 15.352 22.094 1 83.19 119 ARG B CA 1
ATOM 2892 C C . ARG B 1 119 ? -13.438 14.156 21.5 1 83.19 119 ARG B C 1
ATOM 2894 O O . ARG B 1 119 ? -13.273 13.852 20.312 1 83.19 119 ARG B O 1
ATOM 2901 N N . LEU B 1 120 ? -14.336 13.703 22.25 1 87.19 120 LEU B N 1
ATOM 2902 C CA . LEU B 1 120 ? -15.047 12.508 21.797 1 87.19 120 LEU B CA 1
ATOM 2903 C C . LEU B 1 120 ? -16.109 12.875 20.781 1 87.19 120 LEU B C 1
ATOM 2905 O O . LEU B 1 120 ? -16.438 12.07 19.891 1 87.19 120 LEU B O 1
ATOM 2909 N N . ARG B 1 121 ? -16.641 14.055 20.875 1 87.06 121 ARG B N 1
ATOM 2910 C CA . ARG B 1 121 ? -17.641 14.492 19.922 1 87.06 121 ARG B CA 1
ATOM 2911 C C . ARG B 1 121 ? -17.016 14.672 18.531 1 87.06 121 ARG B C 1
ATOM 2913 O O . ARG B 1 121 ? -17.641 14.32 17.516 1 87.06 121 ARG B O 1
ATOM 2920 N N . VAL B 1 122 ? -15.883 15.125 18.562 1 88.31 122 VAL B N 1
ATOM 2921 C CA . VAL B 1 122 ? -15.195 15.344 17.297 1 88.31 122 VAL B CA 1
ATOM 2922 C C . VAL B 1 122 ? -14.859 14 16.641 1 88.31 122 VAL B C 1
ATOM 2924 O O . VAL B 1 122 ? -15.07 13.812 15.445 1 88.31 122 VAL B O 1
ATOM 2927 N N . LEU B 1 123 ? -14.398 13.109 17.453 1 92.12 123 LEU B N 1
ATOM 2928 C CA . LEU B 1 123 ? -14.086 11.781 16.938 1 92.12 123 LEU B CA 1
ATOM 2929 C C . LEU B 1 123 ? -15.336 11.094 16.406 1 92.12 123 LEU B C 1
ATOM 2931 O O . LEU B 1 123 ? -15.312 10.469 15.344 1 92.12 123 LEU B O 1
ATOM 2935 N N . THR B 1 124 ? -16.406 11.227 17.156 1 93.69 124 THR B N 1
ATOM 2936 C CA . THR B 1 124 ? -17.656 10.617 16.734 1 93.69 124 THR B CA 1
ATOM 2937 C C . THR B 1 124 ? -18.172 11.266 15.453 1 93.69 124 THR B C 1
ATOM 2939 O O . THR B 1 124 ? -18.672 10.578 14.562 1 93.69 124 THR B O 1
ATOM 2942 N N . ALA B 1 125 ? -18.047 12.523 15.375 1 93.44 125 ALA B N 1
ATOM 2943 C CA . ALA B 1 125 ? -18.469 13.234 14.172 1 93.44 125 ALA B CA 1
ATOM 2944 C C . ALA B 1 125 ? -17.672 12.773 12.953 1 93.44 125 ALA B C 1
ATOM 2946 O O . ALA B 1 125 ? -18.25 12.547 11.883 1 93.44 125 ALA B O 1
ATOM 2947 N N . LYS B 1 126 ? -16.438 12.547 13.156 1 93.88 126 LYS B N 1
ATOM 2948 C CA . LYS B 1 126 ? -15.594 12.117 12.047 1 93.88 126 LYS B CA 1
ATOM 2949 C C . LYS B 1 126 ? -15.875 10.664 11.672 1 93.88 126 LYS B C 1
ATOM 2951 O O . LYS B 1 126 ? -15.828 10.305 10.492 1 93.88 126 LYS B O 1
ATOM 2956 N N . ALA B 1 127 ? -16.109 9.961 12.664 1 96.81 127 ALA B N 1
ATOM 2957 C CA . ALA B 1 127 ? -16.453 8.57 12.398 1 96.81 127 ALA B CA 1
ATOM 2958 C C . ALA B 1 127 ? -17.75 8.477 11.602 1 96.81 127 ALA B C 1
ATOM 2960 O O . ALA B 1 127 ? -17.844 7.707 10.641 1 96.81 127 ALA B O 1
ATOM 2961 N N . LEU B 1 128 ? -18.688 9.258 11.961 1 96.94 128 LEU B N 1
ATOM 2962 C CA . LEU B 1 128 ? -19.969 9.273 11.258 1 96.94 128 LEU B CA 1
ATOM 2963 C C . LEU B 1 128 ? -19.797 9.812 9.844 1 96.94 128 LEU B C 1
ATOM 2965 O O . LEU B 1 128 ? -20.375 9.273 8.898 1 96.94 128 LEU B O 1
ATOM 2969 N N . LEU B 1 129 ? -19.078 10.82 9.766 1 96.31 129 LEU B N 1
ATOM 2970 C CA . LEU B 1 129 ? -18.812 11.414 8.461 1 96.31 129 LEU B CA 1
ATOM 2971 C C . LEU B 1 129 ? -18.141 10.406 7.535 1 96.31 129 LEU B C 1
ATOM 2973 O O . LEU B 1 129 ? -18.594 10.195 6.406 1 96.31 129 LEU B O 1
ATOM 2977 N N . MET B 1 130 ? -17.109 9.82 8.055 1 96.31 130 MET B N 1
ATOM 2978 C CA . MET B 1 130 ? -16.344 8.883 7.23 1 96.31 130 MET B CA 1
ATOM 2979 C C . MET B 1 130 ? -17.188 7.656 6.883 1 96.31 130 MET B C 1
ATOM 2981 O O . MET B 1 130 ? -17.047 7.105 5.789 1 96.31 130 MET B O 1
ATOM 2985 N N . THR B 1 131 ? -17.969 7.219 7.848 1 97.62 131 THR B N 1
ATOM 2986 C CA . THR B 1 131 ? -18.875 6.102 7.57 1 97.62 131 THR B CA 1
ATOM 2987 C C . THR B 1 131 ?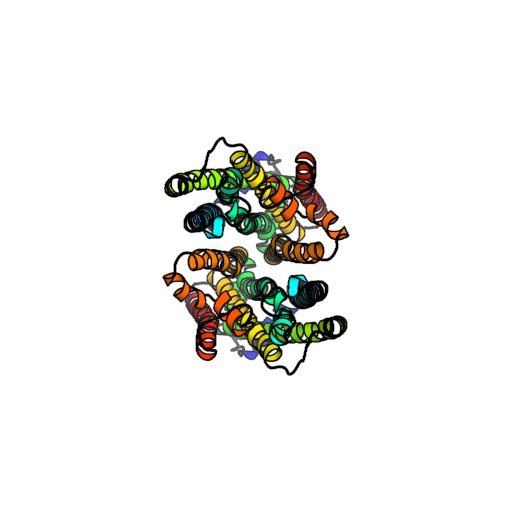 -19.844 6.457 6.449 1 97.62 131 THR B C 1
ATOM 2989 O O . THR B 1 131 ? -20.016 5.688 5.5 1 97.62 131 THR B O 1
ATOM 2992 N N . GLY B 1 132 ? -20.438 7.57 6.547 1 97.62 132 GLY B N 1
ATOM 2993 C CA . GLY B 1 132 ? -21.359 8.023 5.516 1 97.62 132 GLY B CA 1
ATOM 2994 C C . GLY B 1 132 ? -20.719 8.133 4.148 1 97.62 132 GLY B C 1
ATOM 2995 O O . GLY B 1 132 ? -21.25 7.629 3.16 1 97.62 132 GLY B O 1
ATOM 2996 N N . VAL B 1 133 ? -19.578 8.758 4.117 1 96.75 133 VAL B N 1
ATOM 2997 C CA . VAL B 1 133 ? -18.859 8.938 2.863 1 96.75 133 VAL B CA 1
ATOM 2998 C C . VAL B 1 133 ? -18.484 7.57 2.285 1 96.75 133 VAL B C 1
ATOM 3000 O O . VAL B 1 133 ? -18.641 7.332 1.086 1 96.75 133 VAL B O 1
ATOM 3003 N N . THR B 1 134 ? -18.016 6.68 3.102 1 97.81 134 THR B N 1
ATOM 3004 C CA . THR B 1 134 ? -17.562 5.367 2.656 1 97.81 134 THR B CA 1
ATOM 3005 C C . THR B 1 134 ? -18.734 4.535 2.135 1 97.81 134 THR B C 1
ATOM 3007 O O . THR B 1 134 ? -18.594 3.82 1.138 1 97.81 134 THR B O 1
ATOM 3010 N N . VAL B 1 135 ? -19.859 4.637 2.789 1 98.31 135 VAL B N 1
ATOM 3011 C CA . VAL B 1 135 ? -21.047 3.904 2.34 1 98.31 135 VAL B CA 1
ATOM 3012 C C . VAL B 1 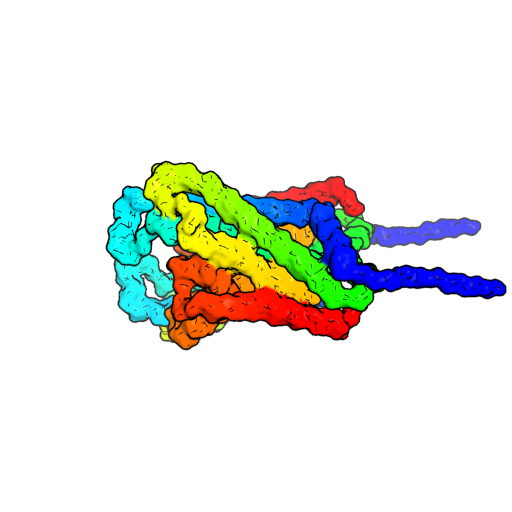135 ? -21.469 4.398 0.956 1 98.31 135 VAL B C 1
ATOM 3014 O O . VAL B 1 135 ? -21.75 3.598 0.062 1 98.31 135 VAL B O 1
ATOM 3017 N N . VAL B 1 136 ? -21.438 5.672 0.792 1 98 136 VAL B N 1
ATOM 3018 C CA . VAL B 1 136 ? -21.812 6.25 -0.492 1 98 136 VAL B CA 1
ATOM 3019 C C . VAL B 1 136 ? -20.812 5.84 -1.565 1 98 136 VAL B C 1
ATOM 3021 O O . VAL B 1 136 ? -21.203 5.441 -2.666 1 98 136 VAL B O 1
ATOM 3024 N N . VAL B 1 137 ? -19.562 5.91 -1.244 1 97.31 137 VAL B N 1
ATOM 3025 C CA . VAL B 1 137 ? -18.516 5.57 -2.195 1 97.31 137 VAL B CA 1
ATOM 3026 C C . VAL B 1 137 ? -18.594 4.086 -2.551 1 97.31 137 VAL B C 1
ATOM 3028 O O . VAL B 1 137 ? -18.5 3.717 -3.725 1 97.31 137 VAL B O 1
ATOM 3031 N N . GLY B 1 138 ? -18.781 3.238 -1.542 1 98.06 138 GLY B N 1
ATOM 3032 C CA . GLY B 1 138 ? -18.875 1.807 -1.776 1 98.06 138 GLY B CA 1
ATOM 3033 C C . GLY B 1 138 ? -20.062 1.42 -2.637 1 98.06 138 GLY B C 1
ATOM 3034 O O . GLY B 1 138 ? -19.906 0.728 -3.645 1 98.06 138 GLY B O 1
ATOM 3035 N N . LEU B 1 139 ? -21.234 1.906 -2.24 1 98.19 139 LEU B N 1
ATOM 3036 C CA . LEU B 1 139 ? -22.453 1.559 -2.965 1 98.19 139 LEU B CA 1
ATOM 3037 C C . LEU B 1 139 ? -22.422 2.137 -4.375 1 98.19 139 LEU B C 1
ATOM 3039 O O . LEU B 1 139 ? -22.844 1.476 -5.332 1 98.19 139 LEU B O 1
ATOM 3043 N N . ALA B 1 140 ? -21.938 3.346 -4.484 1 98.19 140 ALA B N 1
ATOM 3044 C CA . ALA B 1 140 ? -21.828 3.959 -5.805 1 98.19 140 ALA B CA 1
ATOM 3045 C C . ALA B 1 140 ? -20.844 3.191 -6.688 1 98.19 140 ALA B C 1
ATOM 3047 O O . ALA B 1 140 ? -21.109 2.994 -7.879 1 98.19 140 ALA B O 1
ATOM 3048 N N . SER B 1 141 ? -19.766 2.773 -6.105 1 98.12 141 SER B N 1
ATOM 3049 C CA . SER B 1 141 ? -18.766 2.043 -6.863 1 98.12 141 SER B CA 1
ATOM 3050 C C . SER B 1 141 ? -19.297 0.707 -7.359 1 98.12 141 SER B C 1
ATOM 3052 O O . SER B 1 141 ? -19.078 0.333 -8.516 1 98.12 141 SER B O 1
ATOM 3054 N N . PHE B 1 142 ? -20.047 -0.019 -6.512 1 97.94 142 PHE B N 1
ATOM 3055 C CA . PHE B 1 142 ? -20.609 -1.303 -6.918 1 97.94 142 PHE B CA 1
ATOM 3056 C C . PHE B 1 142 ? -21.703 -1.113 -7.961 1 97.94 142 PHE B C 1
ATOM 3058 O O . PHE B 1 142 ? -21.781 -1.877 -8.93 1 97.94 142 PHE B O 1
ATOM 3065 N N . ALA B 1 143 ? -22.516 -0.091 -7.777 1 97.69 143 ALA B N 1
ATOM 3066 C CA . ALA B 1 143 ? -23.578 0.195 -8.75 1 97.69 143 ALA B CA 1
ATOM 3067 C C . ALA B 1 143 ? -22.984 0.566 -10.102 1 97.69 143 ALA B C 1
ATOM 3069 O O . ALA B 1 143 ? -23.422 0.059 -11.141 1 97.69 143 ALA B O 1
ATOM 3070 N N . LEU B 1 144 ? -22 1.395 -10.07 1 98.12 144 LEU B N 1
ATOM 3071 C CA . LEU B 1 144 ? -21.359 1.802 -11.312 1 98.12 144 LEU B CA 1
ATOM 3072 C C . LEU B 1 144 ? -20.625 0.628 -11.961 1 98.12 144 LEU B C 1
ATOM 3074 O O . LEU B 1 144 ? -20.609 0.503 -13.188 1 98.12 144 LEU B O 1
ATOM 3078 N N . SER B 1 145 ? -20.016 -0.173 -11.102 1 97.81 145 SER B N 1
ATOM 3079 C CA . SER B 1 145 ? -19.344 -1.36 -11.625 1 97.81 145 SER B CA 1
ATOM 3080 C C . SER B 1 145 ? -20.344 -2.295 -12.312 1 97.81 145 SER B C 1
ATOM 3082 O O . SER B 1 145 ? -20.031 -2.887 -13.352 1 97.81 145 SER B O 1
ATOM 3084 N N . TYR B 1 146 ? -21.516 -2.424 -11.734 1 97.25 146 TYR B N 1
ATOM 3085 C CA . TYR B 1 146 ? -22.547 -3.25 -12.344 1 97.25 146 TYR B CA 1
ATOM 3086 C C . TYR B 1 146 ? -22.938 -2.719 -13.719 1 97.25 146 TYR B C 1
ATOM 3088 O O . TYR B 1 146 ? -23.031 -3.482 -14.688 1 97.25 146 TYR B O 1
ATOM 3096 N N . LEU B 1 147 ? -23.094 -1.431 -13.766 1 97.5 147 LEU B N 1
ATOM 3097 C CA . LEU B 1 147 ? -23.531 -0.801 -15.008 1 97.5 147 LEU B CA 1
ATOM 3098 C C . LEU B 1 147 ? -22.469 -0.936 -16.094 1 97.5 147 LEU B C 1
ATOM 3100 O O . LEU B 1 147 ? -22.781 -1.185 -17.25 1 97.5 147 LEU B O 1
ATOM 3104 N N . VAL B 1 148 ? -21.266 -0.808 -15.727 1 96.94 148 VAL B N 1
ATOM 3105 C CA . VAL B 1 148 ? -20.172 -0.854 -16.688 1 96.94 148 VAL B CA 1
ATOM 3106 C C . VAL B 1 148 ? -19.906 -2.299 -17.094 1 96.94 148 VAL B C 1
ATOM 3108 O O . VAL B 1 148 ? -19.578 -2.566 -18.266 1 96.94 148 VAL B O 1
ATOM 3111 N N . CYS B 1 149 ? -20.125 -3.258 -16.203 1 96.44 149 CYS B N 1
ATOM 3112 C CA . CYS B 1 149 ? -19.75 -4.645 -16.453 1 96.44 149 CYS B CA 1
ATOM 3113 C C . CYS B 1 149 ? -20.891 -5.414 -17.094 1 96.44 149 CYS B C 1
ATOM 3115 O O . CYS B 1 149 ? -20.688 -6.488 -17.656 1 96.44 149 CYS B O 1
ATOM 3117 N N . LYS B 1 150 ? -22.078 -4.871 -17.047 1 95.56 150 LYS B N 1
ATOM 3118 C CA . LYS B 1 150 ? -23.234 -5.574 -17.578 1 95.56 150 LYS B CA 1
ATOM 3119 C C . LYS B 1 150 ? -23.078 -5.828 -19.078 1 95.56 150 LYS B C 1
ATOM 3121 O O . LYS B 1 150 ? -23.203 -6.969 -19.531 1 95.56 150 LYS B O 1
ATOM 3126 N N . PRO B 1 151 ? -22.797 -4.793 -19.875 1 95.06 151 PRO B N 1
ATOM 3127 C CA . PRO B 1 151 ? -22.594 -5.059 -21.312 1 95.06 151 PRO B CA 1
ATOM 3128 C C . PRO B 1 151 ? -21.438 -6.008 -21.578 1 95.06 151 PRO B C 1
ATOM 3130 O O . PRO B 1 151 ? -21.484 -6.812 -22.516 1 95.06 151 PRO B O 1
ATOM 3133 N N . LEU B 1 152 ? -20.453 -5.938 -20.781 1 91.88 152 LEU B N 1
ATOM 3134 C CA . LEU B 1 152 ? -19.297 -6.812 -20.938 1 91.88 152 LEU B CA 1
ATOM 3135 C C . LEU B 1 152 ? -19.656 -8.258 -20.609 1 91.88 152 LEU B C 1
ATOM 3137 O O . LEU B 1 152 ? -19.219 -9.18 -21.297 1 91.88 152 LEU B O 1
ATOM 3141 N N . ALA B 1 153 ? -20.391 -8.406 -19.594 1 92.69 153 ALA B N 1
ATOM 3142 C CA . ALA B 1 153 ? -20.828 -9.742 -19.188 1 92.69 153 ALA B CA 1
ATOM 3143 C C . ALA B 1 153 ? -21.719 -10.367 -20.266 1 92.69 153 ALA B C 1
ATOM 3145 O O . ALA B 1 153 ? -21.609 -11.562 -20.547 1 92.69 153 ALA B O 1
ATOM 3146 N N . GLN B 1 154 ? -22.516 -9.609 -20.875 1 92.12 154 GLN B N 1
ATOM 3147 C CA . GLN B 1 154 ? -23.391 -10.086 -21.938 1 92.12 154 GLN B CA 1
ATOM 3148 C C . GLN B 1 154 ? -22.562 -10.5 -23.172 1 92.12 154 GLN B C 1
ATOM 3150 O O . GLN B 1 154 ? -22.859 -11.508 -23.812 1 92.12 154 GLN B O 1
ATOM 3155 N N . MET B 1 155 ? -21.594 -9.742 -23.438 1 90.56 155 MET B N 1
ATOM 3156 C CA . MET B 1 155 ? -20.719 -10.039 -24.562 1 90.56 155 MET B CA 1
ATOM 3157 C C . MET B 1 155 ? -20.078 -11.414 -24.406 1 90.56 155 MET B C 1
ATOM 3159 O O . MET B 1 155 ? -19.906 -12.141 -25.391 1 90.56 155 MET B O 1
ATOM 3163 N N . TYR B 1 156 ? -19.797 -11.789 -23.203 1 88.56 156 TYR B N 1
ATOM 3164 C CA . TYR B 1 156 ? -19.094 -13.055 -22.953 1 88.56 156 TYR B CA 1
ATOM 3165 C C . TYR B 1 156 ? -20.047 -14.109 -22.406 1 88.56 156 TYR B C 1
ATOM 3167 O O . TYR B 1 156 ? -19.625 -15.156 -21.922 1 88.56 156 TYR B O 1
ATOM 3175 N N . SER B 1 157 ? -21.391 -13.82 -22.375 1 89.38 157 SER B N 1
ATOM 3176 C CA . SER B 1 157 ? -22.438 -14.727 -21.922 1 89.38 157 SER B CA 1
ATOM 3177 C C . SER B 1 157 ? -22.234 -15.141 -20.469 1 89.38 157 SER B C 1
ATOM 3179 O O . SER B 1 157 ? -22.375 -16.312 -20.125 1 89.38 157 SER B O 1
ATOM 3181 N N . MET B 1 158 ? -21.766 -14.273 -19.688 1 90.19 158 MET B N 1
ATOM 3182 C CA . MET B 1 158 ? -21.594 -14.477 -18.25 1 90.19 158 MET B CA 1
ATOM 3183 C C . MET B 1 158 ? -22.781 -13.93 -17.469 1 90.19 158 MET B C 1
ATOM 3185 O O . MET B 1 158 ? -23.281 -12.844 -17.781 1 90.19 158 MET B O 1
ATOM 3189 N N . PRO B 1 159 ? -23.219 -14.68 -16.531 1 91.31 159 PRO B N 1
ATOM 3190 C CA . PRO B 1 159 ? -24.391 -14.219 -15.773 1 91.31 159 PRO B CA 1
ATOM 3191 C C . PRO B 1 159 ? -24.047 -13.133 -14.758 1 91.31 159 PRO B C 1
ATOM 3193 O O . PRO B 1 159 ? -23.156 -13.32 -13.922 1 91.31 159 PRO B O 1
ATOM 3196 N N . LEU B 1 160 ? -24.656 -12 -14.906 1 93.38 160 LEU B N 1
ATOM 3197 C CA . LEU B 1 160 ? -24.531 -10.898 -13.961 1 93.38 160 LEU B CA 1
ATOM 3198 C C . LEU B 1 160 ? -25.906 -10.273 -13.672 1 93.38 160 LEU B C 1
ATOM 3200 O O . LEU B 1 160 ? -26.469 -9.594 -14.523 1 93.38 160 LEU B O 1
ATOM 3204 N N . ASN B 1 161 ? -26.406 -10.578 -12.492 1 94.94 161 ASN B N 1
ATOM 3205 C CA . ASN B 1 161 ? -27.719 -10.078 -12.07 1 94.94 161 ASN B CA 1
ATOM 3206 C C . ASN B 1 161 ? -27.609 -9.219 -10.812 1 94.94 161 ASN B C 1
ATOM 3208 O O . ASN B 1 161 ? -27.016 -9.633 -9.82 1 94.94 161 ASN B O 1
ATOM 3212 N N . PHE B 1 162 ? -28.219 -8.094 -10.883 1 95.12 162 PHE B N 1
ATOM 3213 C CA . PHE B 1 162 ? -28.141 -7.133 -9.789 1 95.12 162 PHE B CA 1
ATOM 3214 C C . PHE B 1 162 ? -28.797 -7.684 -8.531 1 95.12 162 PHE B C 1
ATOM 3216 O O . PHE B 1 162 ? -28.359 -7.398 -7.418 1 95.12 162 PHE B O 1
ATOM 3223 N N . THR B 1 163 ? -29.812 -8.492 -8.695 1 94.12 163 THR B N 1
ATOM 3224 C CA . THR B 1 163 ? -30.609 -8.953 -7.562 1 94.12 163 THR B CA 1
ATOM 3225 C C . THR B 1 163 ? -30.125 -10.312 -7.078 1 94.12 163 THR B C 1
ATOM 3227 O O . THR B 1 163 ? -30.672 -10.875 -6.125 1 94.12 163 THR B O 1
ATOM 3230 N N . SER B 1 164 ? -29.125 -10.805 -7.758 1 94.69 164 SER B N 1
ATOM 3231 C CA . SER B 1 164 ? -28.609 -12.094 -7.324 1 94.69 164 SER B CA 1
ATOM 3232 C C . SER B 1 164 ? -28 -12.008 -5.926 1 94.69 164 SER B C 1
ATOM 3234 O O . SER B 1 164 ? -27.484 -10.961 -5.535 1 94.69 164 SER B O 1
ATOM 3236 N N . GLU B 1 165 ? -28.109 -13.07 -5.191 1 94.31 165 GLU B N 1
ATOM 3237 C CA . GLU B 1 165 ? -27.609 -13.109 -3.816 1 94.31 165 GLU B CA 1
ATOM 3238 C C . GLU B 1 165 ? -26.109 -12.844 -3.76 1 94.31 165 GLU B C 1
ATOM 3240 O O . GLU B 1 165 ? -25.641 -12.039 -2.943 1 94.31 165 GLU B O 1
ATOM 3245 N N . PRO B 1 166 ? -25.297 -13.438 -4.66 1 94.25 166 PRO B N 1
ATOM 3246 C CA . PRO B 1 166 ? -23.859 -13.172 -4.598 1 94.25 166 PRO B CA 1
ATOM 3247 C C . PRO B 1 166 ? -23.516 -11.703 -4.848 1 94.25 166 PRO B C 1
ATOM 3249 O O . PRO B 1 166 ? -22.625 -11.148 -4.195 1 94.25 166 PRO B O 1
ATOM 3252 N N . PHE B 1 167 ? -24.219 -11.086 -5.801 1 96.5 167 PHE B N 1
ATOM 3253 C CA . PHE B 1 167 ? -23.938 -9.68 -6.074 1 96.5 167 PHE B CA 1
ATOM 3254 C C . PHE B 1 167 ? -24.328 -8.805 -4.895 1 96.5 167 PHE B C 1
ATOM 3256 O O . PHE B 1 167 ? -23.594 -7.895 -4.512 1 96.5 167 PHE B O 1
ATOM 3263 N N . GLN B 1 168 ? -25.5 -9.055 -4.359 1 97.12 168 GLN B N 1
ATOM 3264 C CA . GLN B 1 168 ? -25.969 -8.281 -3.211 1 97.12 168 GLN B CA 1
ATOM 3265 C C . GLN B 1 168 ? -25.031 -8.445 -2.02 1 97.12 168 GLN B C 1
ATOM 3267 O O . GLN B 1 168 ? -24.75 -7.48 -1.301 1 97.12 168 GLN B O 1
ATOM 3272 N N . ARG B 1 169 ? -24.594 -9.648 -1.843 1 96.5 169 ARG B N 1
ATOM 3273 C CA . ARG B 1 169 ? -23.656 -9.898 -0.76 1 96.5 169 ARG B CA 1
ATOM 3274 C C . ARG B 1 169 ? -22.359 -9.117 -0.968 1 96.5 169 ARG B C 1
ATOM 3276 O O . ARG B 1 169 ? -21.859 -8.477 -0.043 1 96.5 169 ARG B O 1
ATOM 3283 N N . ALA B 1 170 ? -21.812 -9.18 -2.166 1 96.94 170 ALA B N 1
ATOM 3284 C CA . ALA B 1 170 ? -20.578 -8.453 -2.484 1 96.94 170 ALA B CA 1
ATOM 3285 C C . ALA B 1 170 ? -20.766 -6.953 -2.289 1 96.94 170 ALA B C 1
ATOM 3287 O O . ALA B 1 170 ? -19.875 -6.277 -1.759 1 96.94 170 ALA B O 1
ATOM 3288 N N . MET B 1 171 ? -21.906 -6.449 -2.672 1 97.81 171 MET B N 1
ATOM 3289 C CA . MET B 1 171 ? -22.156 -5.012 -2.611 1 97.81 171 MET B CA 1
ATOM 3290 C C . MET B 1 171 ? -22.281 -4.543 -1.166 1 97.81 171 MET B C 1
ATOM 3292 O O . MET B 1 171 ? -21.578 -3.629 -0.745 1 97.81 171 MET B O 1
ATOM 3296 N N . TRP B 1 172 ? -23.094 -5.211 -0.388 1 97.88 172 TRP B N 1
ATOM 3297 C CA . TRP B 1 172 ? -23.359 -4.758 0.971 1 97.88 172 TRP B CA 1
ATOM 3298 C C . TRP B 1 172 ? -22.188 -5.055 1.892 1 97.88 172 TRP B C 1
ATOM 3300 O O . TRP B 1 172 ? -21.703 -4.168 2.6 1 97.88 172 TRP B O 1
ATOM 3310 N N . PHE B 1 173 ? -21.688 -6.27 1.8 1 97.81 173 PHE B N 1
ATOM 3311 C CA . PHE B 1 173 ? -20.609 -6.637 2.703 1 97.81 173 PHE B CA 1
ATOM 3312 C C . PHE B 1 173 ? -19.281 -6.059 2.219 1 97.81 173 PHE B C 1
ATOM 3314 O O . PHE B 1 173 ? -18.375 -5.801 3.021 1 97.81 173 PHE B O 1
ATOM 3321 N N . GLY B 1 174 ? -19.188 -5.891 0.89 1 97.94 174 GLY B N 1
ATOM 3322 C CA . GLY B 1 174 ? -18.016 -5.168 0.398 1 97.94 174 GLY B CA 1
ATOM 3323 C C . GLY B 1 174 ? -17.953 -3.74 0.907 1 97.94 174 GLY B C 1
ATOM 3324 O O . GLY B 1 174 ? -16.875 -3.26 1.271 1 97.94 174 GLY B O 1
ATOM 3325 N N . THR B 1 175 ? -19.109 -3.137 0.894 1 98.25 175 THR B N 1
ATOM 3326 C CA . THR B 1 175 ? -19.188 -1.778 1.417 1 98.25 175 THR B CA 1
ATOM 3327 C C . THR B 1 175 ? -18.906 -1.758 2.916 1 98.25 175 THR B C 1
ATOM 3329 O O . THR B 1 175 ? -18.188 -0.878 3.404 1 98.25 175 THR B O 1
ATOM 3332 N N . LEU B 1 176 ? -19.406 -2.725 3.615 1 98.25 176 LEU B N 1
ATOM 3333 C CA . LEU B 1 176 ? -19.125 -2.832 5.047 1 98.25 176 LEU B CA 1
ATOM 3334 C C . LEU B 1 176 ? -17.641 -3.006 5.301 1 98.25 176 LEU B C 1
ATOM 3336 O O . LEU B 1 176 ? -17.094 -2.451 6.262 1 98.25 176 LEU B O 1
ATOM 3340 N N . TYR B 1 177 ? -17.031 -3.773 4.48 1 97.88 177 TYR B N 1
ATOM 3341 C CA . TYR B 1 177 ? -15.594 -3.973 4.562 1 97.88 177 TYR B CA 1
ATOM 3342 C C . TYR B 1 177 ? -14.852 -2.646 4.453 1 97.88 177 TYR B C 1
ATOM 3344 O O . TYR B 1 177 ? -13.938 -2.373 5.23 1 97.88 177 TYR B O 1
ATOM 3352 N N . LEU B 1 178 ? -15.227 -1.809 3.549 1 97.94 178 LEU B N 1
ATOM 3353 C CA . LEU B 1 178 ? -14.586 -0.506 3.381 1 97.94 178 LEU B CA 1
ATOM 3354 C C . LEU B 1 178 ? -14.812 0.37 4.609 1 97.94 178 LEU B C 1
ATOM 3356 O O . LEU B 1 178 ? -13.922 1.119 5.012 1 97.94 178 LEU B O 1
ATOM 3360 N N . VAL B 1 179 ? -15.977 0.237 5.141 1 98.19 179 VAL B N 1
ATOM 3361 C CA . VAL B 1 179 ? -16.266 0.996 6.352 1 98.19 179 VAL B CA 1
ATOM 3362 C C . VAL B 1 179 ? -15.336 0.549 7.477 1 98.19 179 VAL B C 1
ATOM 3364 O O . VAL B 1 179 ? -14.789 1.379 8.203 1 98.19 179 VAL B O 1
ATOM 3367 N N . MET B 1 180 ? -15.172 -0.71 7.57 1 98.31 180 MET B N 1
ATOM 3368 C CA . MET B 1 180 ? -14.266 -1.23 8.586 1 98.31 180 MET B CA 1
ATOM 3369 C C . MET B 1 180 ? -12.859 -0.661 8.406 1 98.31 180 MET B C 1
ATOM 3371 O O . MET B 1 180 ? -12.242 -0.203 9.367 1 98.31 180 MET B O 1
ATOM 3375 N N . VAL B 1 181 ? -12.422 -0.662 7.223 1 97.44 181 VAL B N 1
ATOM 3376 C CA . VAL B 1 181 ? -11.086 -0.173 6.918 1 97.44 181 VAL B CA 1
ATOM 3377 C C . VAL B 1 181 ? -10.969 1.302 7.297 1 97.44 181 VAL B C 1
ATOM 3379 O O . VAL B 1 181 ? -9.969 1.727 7.875 1 97.44 181 VAL B O 1
ATOM 3382 N N . THR B 1 182 ? -11.945 2.086 6.977 1 97.19 182 THR B N 1
ATOM 3383 C CA . THR B 1 182 ? -11.898 3.514 7.266 1 97.19 182 THR B CA 1
ATOM 3384 C C . THR B 1 182 ? -11.945 3.764 8.773 1 97.19 182 THR B C 1
ATOM 3386 O O . THR B 1 182 ? -11.312 4.699 9.273 1 97.19 182 THR B O 1
ATOM 3389 N N . MET B 1 183 ? -12.664 2.912 9.453 1 97.94 183 MET B N 1
ATOM 3390 C CA . MET B 1 183 ? -12.68 3.057 10.906 1 97.94 183 MET B CA 1
ATOM 3391 C C . MET B 1 183 ? -11.305 2.742 11.492 1 97.94 183 MET B C 1
ATOM 3393 O O . MET B 1 183 ? -10.852 3.428 12.406 1 97.94 183 MET B O 1
ATOM 3397 N N . ILE B 1 184 ? -10.711 1.752 10.961 1 97.69 184 ILE B N 1
ATOM 3398 C CA . ILE B 1 184 ? -9.352 1.427 11.383 1 97.69 184 ILE B CA 1
ATOM 3399 C C . ILE B 1 184 ? -8.414 2.578 11.031 1 97.69 184 ILE B C 1
ATOM 3401 O O . ILE B 1 184 ? -7.578 2.977 11.852 1 97.69 184 ILE B O 1
ATOM 3405 N N . GLY B 1 185 ? -8.594 3.088 9.867 1 95.75 185 GLY B N 1
ATOM 3406 C CA . GLY B 1 185 ? -7.789 4.227 9.445 1 95.75 185 GLY B CA 1
ATOM 3407 C C . GLY B 1 185 ? -7.953 5.438 10.344 1 95.75 185 GLY B C 1
ATOM 3408 O O . GLY B 1 185 ? -6.969 6.078 10.727 1 95.75 185 GLY B O 1
ATOM 3409 N N . LEU B 1 186 ? -9.148 5.711 10.68 1 95.5 186 LEU B N 1
ATOM 3410 C CA . LEU B 1 186 ? -9.43 6.832 11.57 1 95.5 186 LEU B CA 1
ATOM 3411 C C . LEU B 1 186 ? -8.773 6.621 12.93 1 95.5 186 LEU B C 1
ATOM 3413 O O . LEU B 1 186 ? -8.211 7.555 13.508 1 95.5 186 LEU B O 1
ATOM 3417 N N . ALA B 1 187 ? -8.875 5.414 13.383 1 97.12 187 ALA B N 1
ATOM 3418 C CA . ALA B 1 187 ? -8.273 5.082 14.672 1 97.12 187 ALA B CA 1
ATOM 3419 C C . ALA B 1 187 ? -6.754 5.246 14.617 1 97.12 187 ALA B C 1
ATOM 3421 O O . ALA B 1 187 ? -6.152 5.812 15.539 1 97.12 187 ALA B O 1
ATOM 3422 N N . LEU B 1 188 ? -6.184 4.836 13.594 1 93.5 188 LEU B N 1
ATOM 3423 C CA . LEU B 1 188 ? -4.738 4.945 13.438 1 93.5 188 LEU B CA 1
ATOM 3424 C C . LEU B 1 188 ? -4.305 6.406 13.375 1 93.5 188 LEU B C 1
ATOM 3426 O O . LEU B 1 188 ? -3.312 6.793 13.992 1 93.5 188 LEU B O 1
ATOM 3430 N N . GLY B 1 189 ? -5.066 7.176 12.617 1 90 189 GLY B N 1
ATOM 3431 C CA . GLY B 1 189 ? -4.773 8.594 12.555 1 90 189 GLY B CA 1
ATOM 3432 C C . GLY B 1 189 ? -4.867 9.289 13.906 1 90 189 GLY B C 1
ATOM 3433 O O . GLY B 1 189 ? -4.086 10.195 14.203 1 90 189 GLY B O 1
ATOM 3434 N N . THR B 1 190 ? -5.781 8.781 14.648 1 90.5 190 THR B N 1
ATOM 3435 C CA . THR B 1 190 ? -5.992 9.367 15.969 1 90.5 190 THR B CA 1
ATOM 3436 C C . THR B 1 190 ? -4.879 8.953 16.938 1 90.5 190 THR B C 1
ATOM 3438 O O . THR B 1 190 ? -4.371 9.781 17.688 1 90.5 190 THR B O 1
ATOM 3441 N N . MET B 1 191 ? -4.496 7.773 16.828 1 91.94 191 MET B N 1
ATOM 3442 C CA . MET B 1 191 ? -3.543 7.23 17.797 1 91.94 191 MET B CA 1
ATOM 3443 C C . MET B 1 191 ? -2.119 7.656 17.453 1 91.94 191 MET B C 1
ATOM 3445 O O . MET B 1 191 ? -1.329 7.965 18.344 1 91.94 191 MET B O 1
ATOM 3449 N N . LEU B 1 192 ? -1.818 7.719 16.234 1 84.62 192 LEU B N 1
ATOM 3450 C CA . LEU B 1 192 ? -0.441 7.977 15.836 1 84.62 192 LEU B CA 1
ATOM 3451 C C . LEU B 1 192 ? -0.216 9.469 15.602 1 84.62 192 LEU B C 1
ATOM 3453 O O . LEU B 1 192 ? 0.923 9.938 15.625 1 84.62 192 LEU B O 1
ATOM 3457 N N . ARG B 1 193 ? -1.226 10.195 15.281 1 82.06 193 ARG B N 1
ATOM 3458 C CA . ARG B 1 193 ? -1.171 11.641 15.086 1 82.06 193 ARG B CA 1
ATOM 3459 C C . ARG B 1 193 ? -0.157 12.008 14.008 1 82.06 193 ARG B C 1
ATOM 3461 O O . ARG B 1 193 ? 0.483 13.062 14.086 1 82.06 193 ARG B O 1
ATOM 3468 N N . ASN B 1 194 ? 0.103 11.031 13.203 1 76.06 194 ASN B N 1
ATOM 3469 C CA . ASN B 1 194 ? 1.014 11.164 12.07 1 76.06 194 ASN B CA 1
ATOM 3470 C C . ASN B 1 194 ? 0.483 10.438 10.836 1 76.06 194 ASN B C 1
ATOM 3472 O O . ASN B 1 194 ? 0.201 9.242 10.883 1 76.06 194 ASN B O 1
ATOM 3476 N N . SER B 1 195 ? 0.322 11.203 9.758 1 78.19 195 SER B N 1
ATOM 3477 C CA . SER B 1 195 ? -0.287 10.648 8.555 1 78.19 195 SER B CA 1
ATOM 3478 C C . SER B 1 195 ? 0.573 9.539 7.965 1 78.19 195 SER B C 1
ATOM 3480 O O . SER B 1 195 ? 0.059 8.484 7.578 1 78.19 195 SER B O 1
ATOM 3482 N N . ALA B 1 196 ? 1.863 9.773 7.906 1 71.75 196 ALA B N 1
ATOM 3483 C CA . ALA B 1 196 ? 2.781 8.797 7.324 1 71.75 196 ALA B CA 1
ATOM 3484 C C . ALA B 1 196 ? 2.76 7.484 8.109 1 71.75 196 ALA B C 1
ATOM 3486 O O . ALA B 1 196 ? 2.645 6.406 7.52 1 71.75 196 ALA B O 1
ATOM 3487 N N . GLY B 1 197 ? 2.889 7.656 9.375 1 75.88 197 GLY B N 1
ATOM 3488 C CA . GLY B 1 197 ? 2.842 6.48 10.227 1 75.88 197 GLY B CA 1
ATOM 3489 C C . GLY B 1 197 ? 1.529 5.723 10.133 1 75.88 197 GLY B C 1
ATOM 3490 O O . GLY B 1 197 ? 1.521 4.496 10.047 1 75.88 197 GLY B O 1
ATOM 3491 N N . GLY B 1 198 ? 0.464 6.477 10.102 1 85.56 198 GLY B N 1
ATOM 3492 C CA . GLY B 1 198 ? -0.85 5.859 10.008 1 85.56 198 GLY B CA 1
ATOM 3493 C C . GLY B 1 198 ? -1.068 5.102 8.719 1 85.56 198 GLY B C 1
ATOM 3494 O O . GLY B 1 198 ? -1.571 3.977 8.727 1 85.56 198 GLY B O 1
ATOM 3495 N N . ILE B 1 199 ? -0.67 5.715 7.652 1 84.31 199 ILE B N 1
ATOM 3496 C CA . ILE B 1 199 ? -0.868 5.102 6.344 1 84.31 199 ILE B CA 1
ATOM 3497 C C . ILE B 1 199 ? 0.051 3.891 6.199 1 84.31 199 ILE B C 1
ATOM 3499 O O . ILE B 1 199 ? -0.359 2.854 5.672 1 84.31 199 ILE B O 1
ATOM 3503 N N . THR B 1 200 ? 1.257 4 6.68 1 78.31 200 THR B N 1
ATOM 3504 C CA . THR B 1 200 ? 2.205 2.895 6.613 1 78.31 200 THR B CA 1
ATOM 3505 C C . THR B 1 200 ? 1.677 1.684 7.379 1 78.31 200 THR B C 1
ATOM 3507 O O . THR B 1 200 ? 1.749 0.554 6.887 1 78.31 200 THR B O 1
ATOM 3510 N N . VAL B 1 201 ? 1.151 1.922 8.516 1 85 201 VAL B N 1
ATOM 3511 C CA . VAL B 1 201 ? 0.598 0.837 9.32 1 85 201 VAL B CA 1
ATOM 3512 C C . VAL B 1 201 ? -0.613 0.235 8.609 1 85 201 VAL B C 1
ATOM 3514 O O . VAL B 1 201 ? -0.809 -0.982 8.625 1 85 201 VAL B O 1
ATOM 3517 N N . LEU B 1 202 ? -1.377 1.108 8.016 1 89.94 202 LEU B N 1
ATOM 3518 C CA . LEU B 1 202 ? -2.547 0.652 7.27 1 89.94 202 LEU B CA 1
ATOM 3519 C C . LEU B 1 202 ? -2.139 -0.273 6.129 1 89.94 202 LEU B C 1
ATOM 3521 O O . LEU B 1 202 ? -2.721 -1.348 5.957 1 89.94 202 LEU B O 1
ATOM 3525 N N . VAL B 1 203 ? -1.166 0.096 5.402 1 84.06 203 VAL B N 1
ATOM 3526 C CA . VAL B 1 203 ? -0.662 -0.699 4.289 1 84.06 203 VAL B CA 1
ATOM 3527 C C . VAL B 1 203 ? -0.108 -2.023 4.809 1 84.06 203 VAL B C 1
ATOM 3529 O O . VAL B 1 203 ? -0.372 -3.082 4.23 1 84.06 203 VAL B O 1
ATOM 3532 N N . ALA B 1 204 ? 0.637 -1.933 5.871 1 83.75 204 ALA B N 1
ATOM 3533 C CA . ALA B 1 204 ? 1.193 -3.139 6.477 1 83.75 204 ALA B CA 1
ATOM 3534 C C . ALA B 1 204 ? 0.087 -4.098 6.902 1 83.75 204 ALA B C 1
ATOM 3536 O O . ALA B 1 204 ? 0.157 -5.297 6.625 1 83.75 204 ALA B O 1
ATOM 3537 N N . LEU B 1 205 ? -0.89 -3.564 7.453 1 90 205 LEU B N 1
ATOM 3538 C CA . LEU B 1 205 ? -1.971 -4.363 8.023 1 90 205 LEU B CA 1
ATOM 3539 C C . LEU B 1 205 ? -2.777 -5.047 6.922 1 90 205 LEU B C 1
ATOM 3541 O O . LEU B 1 205 ? -3.197 -6.195 7.078 1 90 205 LEU B O 1
ATOM 3545 N N . PHE B 1 206 ? -2.908 -4.41 5.781 1 91.38 206 PHE B N 1
ATOM 3546 C CA . PHE B 1 206 ? -3.859 -4.93 4.805 1 91.38 206 PHE B CA 1
ATOM 3547 C C . PHE B 1 206 ? -3.133 -5.57 3.631 1 91.38 206 PHE B C 1
ATOM 3549 O O . PHE B 1 206 ? -3.738 -6.301 2.844 1 91.38 206 PHE B O 1
ATOM 3556 N N . PHE B 1 207 ? -1.9 -5.367 3.545 1 82.12 207 PHE B N 1
ATOM 3557 C CA . PHE B 1 207 ? -1.168 -6.016 2.463 1 82.12 207 PHE B CA 1
ATOM 3558 C C . PHE B 1 207 ? -0.084 -6.934 3.014 1 82.12 207 PHE B C 1
ATOM 3560 O O . PHE B 1 207 ? -0.032 -8.117 2.672 1 82.12 207 PHE B O 1
ATOM 3567 N N . VAL B 1 208 ? 0.683 -6.43 3.941 1 81.94 208 VAL B N 1
ATOM 3568 C CA . VAL B 1 208 ? 1.838 -7.184 4.422 1 81.94 208 VAL B CA 1
ATOM 3569 C C . VAL B 1 208 ? 1.371 -8.352 5.285 1 81.94 208 VAL B C 1
ATOM 3571 O O . VAL B 1 208 ? 1.766 -9.5 5.059 1 81.94 208 VAL B O 1
ATOM 3574 N N . VAL B 1 209 ? 0.545 -8.086 6.195 1 87.44 209 VAL B N 1
ATOM 3575 C CA . VAL B 1 209 ? 0.104 -9.086 7.164 1 87.44 209 VAL B CA 1
ATOM 3576 C C . VAL B 1 209 ? -0.632 -10.211 6.445 1 87.44 209 VAL B C 1
ATOM 3578 O O . VAL B 1 209 ? -0.335 -11.391 6.656 1 87.44 209 VAL B O 1
ATOM 3581 N N . PRO B 1 210 ? -1.492 -9.891 5.531 1 86.19 210 PRO B N 1
ATOM 3582 C CA . PRO B 1 210 ? -2.191 -10.984 4.852 1 86.19 210 PRO B CA 1
ATOM 3583 C C . PRO B 1 210 ? -1.252 -11.875 4.039 1 86.19 210 PRO B C 1
ATOM 3585 O O . PRO B 1 210 ? -1.436 -13.094 3.99 1 86.19 210 PRO B O 1
ATOM 3588 N N . ILE B 1 211 ? -0.331 -11.305 3.459 1 81.19 211 ILE B N 1
ATOM 3589 C CA . ILE B 1 211 ? 0.616 -12.086 2.672 1 81.19 211 ILE B CA 1
ATOM 3590 C C . ILE B 1 211 ? 1.449 -12.977 3.596 1 81.19 211 ILE B C 1
ATOM 3592 O O . ILE B 1 211 ? 1.601 -14.172 3.346 1 81.19 211 ILE B O 1
ATOM 3596 N N . ALA B 1 212 ? 1.885 -12.406 4.668 1 82.69 212 ALA B N 1
ATOM 3597 C CA . ALA B 1 212 ? 2.664 -13.172 5.641 1 82.69 212 ALA B CA 1
ATOM 3598 C C . ALA B 1 212 ? 1.832 -14.297 6.25 1 82.69 212 ALA B C 1
ATOM 3600 O O . ALA B 1 212 ? 2.309 -15.43 6.379 1 82.69 212 ALA B O 1
ATOM 3601 N N . THR B 1 213 ? 0.662 -14.023 6.547 1 85.44 213 THR B N 1
ATOM 3602 C CA . THR B 1 213 ? -0.185 -15.016 7.199 1 85.44 213 THR B CA 1
ATOM 3603 C C . THR B 1 213 ? -0.582 -16.109 6.215 1 85.44 213 THR B C 1
ATOM 3605 O O . THR B 1 213 ? -0.743 -17.281 6.605 1 85.44 213 THR B O 1
ATOM 3608 N N . SER B 1 214 ? -0.792 -15.734 4.957 1 83 214 SER B N 1
ATOM 3609 C CA . SER B 1 214 ? -1.098 -16.75 3.949 1 83 214 SER B CA 1
ATOM 3610 C C . SER B 1 214 ? 0.049 -17.734 3.799 1 83 214 SER B C 1
ATOM 3612 O O . SER B 1 214 ? -0.18 -18.938 3.646 1 83 214 SER B O 1
ATOM 3614 N N . ILE B 1 215 ? 1.216 -17.234 3.902 1 79 215 ILE B N 1
ATOM 3615 C CA . ILE B 1 215 ? 2.393 -18.094 3.797 1 79 215 ILE B CA 1
ATOM 3616 C C . ILE B 1 215 ? 2.498 -18.984 5.035 1 79 215 ILE B C 1
ATOM 3618 O O . ILE B 1 215 ? 2.68 -20.188 4.918 1 79 215 ILE B O 1
ATOM 3622 N N . ILE B 1 216 ? 2.232 -18.406 6.168 1 82 216 ILE B N 1
ATOM 3623 C CA . ILE B 1 216 ? 2.35 -19.156 7.422 1 82 216 ILE B CA 1
ATOM 3624 C C . ILE B 1 216 ? 1.241 -20.203 7.508 1 82 216 ILE B C 1
ATOM 3626 O O . ILE B 1 216 ? 1.481 -21.328 7.93 1 82 216 ILE B O 1
ATOM 3630 N N . ALA B 1 217 ? 0.109 -19.797 7.094 1 79.12 217 ALA B N 1
ATOM 3631 C CA . ALA B 1 217 ? -1.039 -20.688 7.16 1 79.12 217 ALA B CA 1
ATOM 3632 C C . ALA B 1 217 ? -0.843 -21.891 6.242 1 79.12 217 ALA B C 1
ATOM 3634 O O . ALA B 1 217 ? -1.386 -22.969 6.496 1 79.12 217 ALA B O 1
ATOM 3635 N N . SER B 1 218 ? -0.159 -21.719 5.195 1 76.75 218 SER B N 1
ATOM 3636 C CA . SER B 1 218 ? 0.107 -22.812 4.277 1 76.75 218 SER B CA 1
ATOM 3637 C C . SER B 1 218 ? 1.107 -23.797 4.871 1 76.75 218 SER B C 1
ATOM 3639 O O . SER B 1 218 ? 1.188 -24.953 4.434 1 76.75 218 SER B O 1
ATOM 3641 N N . LEU B 1 219 ? 1.745 -23.359 5.961 1 73.75 219 LEU B N 1
ATOM 3642 C CA . LEU B 1 219 ? 2.82 -24.172 6.523 1 73.75 219 LEU B CA 1
ATOM 3643 C C . LEU B 1 219 ? 2.393 -24.797 7.848 1 73.75 219 LEU B C 1
ATOM 3645 O O . LEU B 1 219 ? 2.861 -25.875 8.211 1 73.75 219 LEU B O 1
ATOM 3649 N N . VAL B 1 220 ? 1.676 -23.906 8.539 1 75.94 220 VAL B N 1
ATOM 3650 C CA . VAL B 1 220 ? 1.355 -24.297 9.906 1 75.94 220 VAL B CA 1
ATOM 3651 C C . VAL B 1 220 ? -0.156 -24.438 10.062 1 75.94 220 VAL B C 1
ATOM 3653 O O . VAL B 1 220 ? -0.896 -23.453 9.953 1 75.94 220 VAL B O 1
ATOM 3656 N N . ASP B 1 221 ? -0.599 -25.547 10.352 1 78.5 221 ASP B N 1
ATOM 3657 C CA . ASP B 1 221 ? -2.021 -25.859 10.43 1 78.5 221 ASP B CA 1
ATOM 3658 C C . ASP B 1 221 ? -2.719 -25 11.477 1 78.5 221 ASP B C 1
ATOM 3660 O O . ASP B 1 221 ? -3.801 -24.453 11.234 1 78.5 221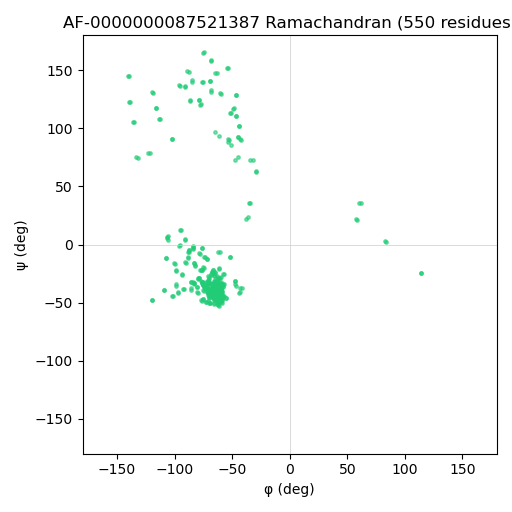 ASP B O 1
ATOM 3664 N N . TRP B 1 222 ? -2.01 -24.875 12.648 1 77.88 222 TRP B N 1
ATOM 3665 C CA . TRP B 1 222 ? -2.701 -24.156 13.719 1 77.88 222 TRP B CA 1
ATOM 3666 C C . TRP B 1 222 ? -2.928 -22.703 13.344 1 77.88 222 TRP B C 1
ATOM 3668 O O . TRP B 1 222 ? -3.846 -22.062 13.852 1 77.88 222 TRP B O 1
ATOM 3678 N N . PHE B 1 223 ? -2.133 -22.188 12.477 1 78.06 223 PHE B N 1
ATOM 3679 C CA . PHE B 1 223 ? -2.27 -20.797 12.102 1 78.06 223 PHE B CA 1
ATOM 3680 C C . PHE B 1 223 ? -3.475 -20.594 11.195 1 78.06 223 PHE B C 1
ATOM 3682 O O . PHE B 1 223 ? -3.975 -19.469 11.055 1 78.06 223 PHE B O 1
ATOM 3689 N N . GLN B 1 224 ? -3.887 -21.625 10.625 1 79 224 GLN B N 1
ATOM 3690 C CA . GLN B 1 224 ? -5.098 -21.547 9.812 1 79 224 GLN B CA 1
ATOM 3691 C C . GLN B 1 224 ? -6.297 -21.125 10.656 1 79 224 GLN B C 1
ATOM 3693 O O . GLN B 1 224 ? -7.258 -20.562 10.141 1 79 224 GLN B O 1
ATOM 3698 N N . LYS B 1 225 ? -6.117 -21.344 11.945 1 80.69 225 LYS B N 1
ATOM 3699 C CA . LYS B 1 225 ? -7.203 -20.984 12.859 1 80.69 225 LYS B CA 1
ATOM 3700 C C . LYS B 1 225 ? -7.16 -19.5 13.211 1 80.69 225 LYS B C 1
ATOM 3702 O O . LYS B 1 225 ? -8.164 -18.938 13.648 1 80.69 225 LYS B O 1
ATOM 3707 N N . VAL B 1 226 ? -6.109 -18.891 12.961 1 83.94 226 VAL B N 1
ATOM 3708 C CA . VAL B 1 226 ? -5.922 -17.5 13.352 1 83.94 226 VAL B CA 1
ATOM 3709 C C . VAL B 1 226 ? -6.188 -16.578 12.156 1 83.94 226 VAL B C 1
ATOM 3711 O O . VAL B 1 226 ? -6.625 -15.438 12.328 1 83.94 226 VAL B O 1
ATOM 3714 N N . ALA B 1 227 ? -6.082 -17.094 10.977 1 83.75 227 ALA B N 1
ATOM 3715 C CA . ALA B 1 227 ? -6.145 -16.312 9.742 1 83.75 227 ALA B CA 1
ATOM 3716 C C . ALA B 1 227 ? -7.512 -15.648 9.578 1 83.75 227 ALA B C 1
ATOM 3718 O O . ALA B 1 227 ? -7.602 -14.477 9.219 1 83.75 227 ALA B O 1
ATOM 3719 N N . PRO B 1 228 ? -8.531 -16.344 10.094 1 85.31 228 PRO B N 1
ATOM 3720 C CA . PRO B 1 228 ? -9.859 -15.766 9.883 1 85.31 228 PRO B CA 1
ATOM 3721 C C . PRO B 1 228 ? -10.109 -14.547 10.773 1 85.31 228 PRO B C 1
ATOM 3723 O O . PRO B 1 228 ? -11.039 -13.773 10.523 1 85.31 228 PRO B O 1
ATOM 3726 N N . PHE B 1 229 ? -9.273 -14.289 11.727 1 90.56 229 PHE B N 1
ATOM 3727 C CA . PHE B 1 229 ? -9.453 -13.164 12.633 1 90.56 229 PHE B CA 1
ATOM 3728 C C . PHE B 1 229 ? -8.812 -11.906 12.07 1 90.56 229 PHE B C 1
ATOM 3730 O O . PHE B 1 229 ? -9.031 -10.805 12.578 1 90.56 229 PHE B O 1
ATOM 3737 N N . LEU B 1 230 ? -8.148 -12.055 11.031 1 92.5 230 LEU B N 1
ATOM 3738 C CA . LEU B 1 230 ? -7.5 -10.883 10.438 1 92.5 230 LEU B CA 1
ATOM 3739 C C . LEU B 1 230 ? -8.516 -10.016 9.703 1 92.5 230 LEU B C 1
ATOM 3741 O O . LEU B 1 230 ? -9.422 -10.531 9.047 1 92.5 230 LEU B O 1
ATOM 3745 N N . PRO B 1 231 ? -8.375 -8.727 9.836 1 93.88 231 PRO B N 1
ATOM 3746 C CA . PRO B 1 231 ? -9.406 -7.844 9.281 1 93.88 231 PRO B CA 1
ATOM 3747 C C . PRO B 1 231 ? -9.578 -8.008 7.777 1 93.88 231 PRO B C 1
ATOM 3749 O O . PRO B 1 231 ? -10.711 -7.988 7.277 1 93.88 231 PRO B O 1
ATOM 3752 N N . ASP B 1 232 ? -8.508 -8.18 7.129 1 91.94 232 ASP B N 1
ATOM 3753 C CA . ASP B 1 232 ? -8.617 -8.367 5.684 1 91.94 232 ASP B CA 1
ATOM 3754 C C . ASP B 1 232 ? -9.367 -9.648 5.348 1 91.94 232 ASP B C 1
ATOM 3756 O O . ASP B 1 232 ? -10.336 -9.625 4.59 1 91.94 232 ASP B O 1
ATOM 3760 N N . GLN B 1 233 ? -8.992 -10.742 5.996 1 91.31 233 GLN B N 1
ATOM 3761 C CA . GLN B 1 233 ? -9.625 -12.031 5.738 1 91.31 233 GLN B CA 1
ATOM 3762 C C . GLN B 1 233 ? -11.078 -12.031 6.191 1 91.31 233 GLN B C 1
ATOM 3764 O O . GLN B 1 233 ? -11.961 -12.523 5.48 1 91.31 233 GLN B O 1
ATOM 3769 N N . ALA B 1 234 ? -11.305 -11.523 7.355 1 93.38 234 ALA B N 1
ATOM 3770 C CA . ALA B 1 234 ? -12.664 -11.492 7.887 1 93.38 234 ALA B CA 1
ATOM 3771 C C . ALA B 1 234 ? -13.586 -10.68 6.988 1 93.38 234 ALA B C 1
ATOM 3773 O O . ALA B 1 234 ? -14.695 -11.109 6.668 1 93.38 234 ALA B O 1
ATOM 3774 N N . GLY B 1 235 ? -13.141 -9.547 6.559 1 94.88 235 GLY B N 1
ATOM 3775 C CA . GLY B 1 235 ? -13.953 -8.68 5.723 1 94.88 235 GLY B CA 1
ATOM 3776 C C . GLY B 1 235 ? -14.156 -9.219 4.32 1 94.88 235 GLY B C 1
ATOM 3777 O O . GLY B 1 235 ? -15.273 -9.203 3.795 1 94.88 235 GLY B O 1
ATOM 3778 N N . MET B 1 236 ? -13.109 -9.758 3.783 1 94.06 236 MET B N 1
ATOM 3779 C CA . MET B 1 236 ? -13.188 -10.234 2.406 1 94.06 236 MET B CA 1
ATOM 3780 C C . MET B 1 236 ? -13.969 -11.539 2.322 1 94.06 236 MET B C 1
ATOM 3782 O O . MET B 1 236 ? -14.68 -11.781 1.345 1 94.06 236 MET B O 1
ATOM 3786 N N . SER B 1 237 ? -13.82 -12.359 3.365 1 94.69 237 SER B N 1
ATOM 3787 C CA . SER B 1 237 ? -14.578 -13.602 3.365 1 94.69 237 SER B CA 1
ATOM 3788 C C . SER B 1 237 ? -16.078 -13.344 3.461 1 94.69 237 SER B C 1
ATOM 3790 O O . SER B 1 237 ? -16.875 -14.094 2.904 1 94.69 237 SER B O 1
ATOM 3792 N N . LEU B 1 238 ? -16.453 -12.289 4.133 1 95.38 238 LEU B N 1
ATOM 3793 C CA . LEU B 1 238 ? -17.859 -11.891 4.227 1 95.38 238 LEU B CA 1
ATOM 3794 C C . LEU B 1 238 ? -18.375 -11.398 2.879 1 95.38 238 LEU B C 1
ATOM 3796 O O . LEU B 1 238 ? -19.469 -11.773 2.457 1 95.38 238 LEU B O 1
ATOM 3800 N N . ALA B 1 239 ? -17.578 -10.664 2.146 1 95.38 239 ALA B N 1
ATOM 3801 C CA . ALA B 1 239 ? -17.984 -10.008 0.911 1 95.38 239 ALA B CA 1
ATOM 3802 C C . ALA B 1 239 ? -17.859 -10.945 -0.283 1 95.38 239 ALA B C 1
ATOM 3804 O O . ALA B 1 239 ? -18.688 -10.93 -1.192 1 95.38 239 ALA B O 1
ATOM 3805 N N . LEU B 1 240 ? -16.797 -11.719 -0.242 1 94.94 240 LEU B N 1
ATOM 3806 C CA . LEU B 1 240 ? -16.438 -12.578 -1.367 1 94.94 240 LEU B CA 1
ATOM 3807 C C . LEU B 1 240 ? -16.125 -13.992 -0.895 1 94.94 240 LEU B C 1
ATOM 3809 O O . LEU B 1 240 ? -14.977 -14.445 -1.003 1 94.94 240 LEU B O 1
ATOM 3813 N N . PRO B 1 241 ? -17.109 -14.766 -0.536 1 92.88 241 PRO B N 1
ATOM 3814 C CA . PRO B 1 241 ? -16.891 -16.062 0.117 1 92.88 241 PRO B CA 1
ATOM 3815 C C . PRO B 1 241 ? -16.297 -17.109 -0.831 1 92.88 241 PRO B C 1
ATOM 3817 O O . PRO B 1 241 ? -15.641 -18.047 -0.385 1 92.88 241 PRO B O 1
ATOM 3820 N N . LEU B 1 242 ? -16.547 -17.016 -2.113 1 89.69 242 LEU B N 1
ATOM 3821 C CA . LEU B 1 242 ? -16 -17.984 -3.053 1 89.69 242 LEU B CA 1
ATOM 3822 C C . LEU B 1 242 ? -14.5 -17.766 -3.244 1 89.69 242 LEU B C 1
ATOM 3824 O O . LEU B 1 242 ? -13.742 -18.719 -3.367 1 89.69 242 LEU B O 1
ATOM 3828 N N . SER B 1 243 ? -14.141 -16.531 -3.211 1 87.31 243 SER B N 1
ATOM 3829 C CA . SER B 1 243 ? -12.734 -16.188 -3.406 1 87.31 243 SER B CA 1
ATOM 3830 C C . SER B 1 243 ? -11.953 -16.266 -2.098 1 87.31 243 SER B C 1
ATOM 3832 O O . SER B 1 243 ? -10.758 -16.547 -2.1 1 87.31 243 SER B O 1
ATOM 3834 N N . TYR B 1 244 ? -12.617 -15.961 -1.042 1 88.44 244 TYR B N 1
ATOM 3835 C CA . TYR B 1 244 ? -12.039 -16.016 0.294 1 88.44 244 TYR B CA 1
ATOM 3836 C C . TYR B 1 244 ? -12.82 -16.953 1.201 1 88.44 244 TYR B C 1
ATOM 3838 O O . TYR B 1 244 ? -13.539 -16.5 2.102 1 88.44 244 TYR B O 1
ATOM 3846 N N . PRO B 1 245 ? -12.562 -18.234 1.013 1 87 245 PRO B N 1
ATOM 3847 C CA . PRO B 1 245 ? -13.352 -19.203 1.768 1 87 245 PRO B CA 1
ATOM 3848 C C . PRO B 1 245 ? -13.047 -19.188 3.264 1 87 245 PRO B C 1
ATOM 3850 O O . PRO B 1 245 ? -11.922 -18.891 3.662 1 87 245 PRO B O 1
ATOM 3853 N N . SER B 1 246 ? -14.125 -19.328 3.986 1 88.31 246 SER B N 1
ATOM 3854 C CA . SER B 1 246 ? -14.016 -19.391 5.441 1 88.31 246 SER B CA 1
ATOM 3855 C C . SER B 1 246 ? -14.961 -20.438 6.02 1 88.31 246 SER B C 1
ATOM 3857 O O . SER B 1 246 ? -16.047 -20.656 5.496 1 88.31 246 SER B O 1
ATOM 3859 N N . ASP B 1 247 ? -14.469 -21.062 7.086 1 88.75 247 ASP B N 1
ATOM 3860 C CA . ASP B 1 247 ? -15.297 -22.047 7.77 1 88.75 247 ASP B CA 1
ATOM 3861 C C . ASP B 1 247 ? -16.234 -21.375 8.766 1 88.75 247 ASP B C 1
ATOM 3863 O O . ASP B 1 247 ? -17.109 -22.047 9.344 1 88.75 247 ASP B O 1
ATOM 3867 N N . TRP B 1 248 ? -16.141 -20.109 8.859 1 91.56 248 TRP B N 1
ATOM 3868 C CA . TRP B 1 248 ? -16.969 -19.391 9.812 1 91.56 248 TRP B CA 1
ATOM 3869 C C . TRP B 1 248 ? -18.297 -19 9.195 1 91.56 248 TRP B C 1
ATOM 3871 O O . TRP B 1 248 ? -18.375 -18.719 7.996 1 91.56 248 TRP B O 1
ATOM 3881 N N . GLU B 1 249 ? -19.25 -18.969 10.102 1 93.5 249 GLU B N 1
ATOM 3882 C CA . GLU B 1 249 ? -20.578 -18.516 9.664 1 93.5 249 GLU B CA 1
ATOM 3883 C C . GLU B 1 249 ? -20.609 -17.016 9.477 1 93.5 249 GLU B C 1
ATOM 3885 O O . GLU B 1 249 ? -19.75 -16.297 9.969 1 93.5 249 GLU B O 1
ATOM 3890 N N . THR B 1 250 ? -21.625 -16.578 8.812 1 94.25 250 THR B N 1
ATOM 3891 C CA . THR B 1 250 ? -21.766 -15.164 8.477 1 94.25 250 THR B CA 1
ATOM 3892 C C . THR B 1 250 ? -21.812 -14.305 9.742 1 94.25 250 THR B C 1
ATOM 3894 O O . THR B 1 250 ? -21.156 -13.258 9.812 1 94.25 250 THR B O 1
ATOM 3897 N N . TRP B 1 251 ? -22.531 -14.82 10.766 1 94.62 251 TRP B N 1
ATOM 3898 C CA . TRP B 1 251 ? -22.672 -14.008 11.969 1 94.62 251 TRP B CA 1
ATOM 3899 C C . TRP B 1 251 ? -21.344 -13.93 12.727 1 94.62 251 TRP B C 1
ATOM 3901 O O . TRP B 1 251 ? -21.047 -12.914 13.359 1 94.62 251 TRP B O 1
ATOM 3911 N N . GLN B 1 252 ? -20.547 -14.938 12.672 1 95.19 252 GLN B N 1
ATOM 3912 C CA . GLN B 1 252 ? -19.219 -14.922 13.297 1 95.19 252 GLN B CA 1
ATOM 3913 C C . GLN B 1 252 ? -18.297 -13.922 12.609 1 95.19 252 GLN B C 1
ATOM 3915 O O . GLN B 1 252 ? -17.578 -13.172 13.273 1 95.19 252 GLN B O 1
ATOM 3920 N N . GLN B 1 253 ? -18.406 -13.938 11.312 1 95.75 253 GLN B N 1
ATOM 3921 C CA . GLN B 1 253 ? -17.578 -13.008 10.547 1 95.75 253 GLN B CA 1
ATOM 3922 C C . GLN B 1 253 ? -18 -11.562 10.805 1 95.75 253 GLN B C 1
ATOM 3924 O O . GLN B 1 253 ? -17.156 -10.672 10.906 1 95.75 253 GLN B O 1
ATOM 3929 N N . LEU B 1 254 ? -19.266 -11.352 10.969 1 97.06 254 LEU B N 1
ATOM 3930 C CA . LEU B 1 254 ? -19.781 -10.016 11.266 1 97.06 254 LEU B CA 1
ATOM 3931 C C . LEU B 1 254 ? -19.281 -9.531 12.625 1 97.06 254 LEU B C 1
ATOM 3933 O O . LEU B 1 254 ? -18.984 -8.344 12.789 1 97.06 254 LEU B O 1
ATOM 3937 N N . LEU B 1 255 ? -19.141 -10.445 13.531 1 96.69 255 LEU B N 1
ATOM 3938 C CA . LEU B 1 255 ? -18.641 -10.086 14.859 1 96.69 255 LEU B CA 1
ATOM 3939 C C . LEU B 1 255 ? -17.172 -9.664 14.789 1 96.69 255 LEU B C 1
ATOM 3941 O O . LEU B 1 255 ? -16.766 -8.695 15.445 1 96.69 255 LEU B O 1
ATOM 3945 N N . VAL B 1 256 ? -16.453 -10.391 13.992 1 96.56 256 VAL B N 1
ATOM 3946 C CA . VAL B 1 256 ? -15.031 -10.07 13.852 1 96.56 256 VAL B CA 1
ATOM 3947 C C . VAL B 1 256 ? -14.875 -8.719 13.164 1 96.56 256 VAL B C 1
ATOM 3949 O O . VAL B 1 256 ? -14.102 -7.867 13.617 1 96.56 256 VAL B O 1
ATOM 3952 N N . VAL B 1 257 ? -15.648 -8.523 12.141 1 97.25 257 VAL B N 1
ATOM 3953 C CA . VAL B 1 257 ? -15.602 -7.254 11.414 1 97.25 257 VAL B CA 1
ATOM 3954 C C . VAL B 1 257 ? -16.047 -6.121 12.336 1 97.25 257 VAL B C 1
ATOM 3956 O O . VAL B 1 257 ? -15.422 -5.059 12.375 1 97.25 257 VAL B O 1
ATOM 3959 N N . GLY B 1 258 ? -17.078 -6.406 13.023 1 97.44 258 GLY B N 1
ATOM 3960 C CA . GLY B 1 258 ? -17.531 -5.418 13.992 1 97.44 258 GLY B CA 1
ATOM 3961 C C . GLY B 1 258 ? -16.5 -5.102 15.055 1 97.44 258 GLY B C 1
ATOM 3962 O O . GLY B 1 258 ? -16.328 -3.943 15.438 1 97.44 258 GLY B O 1
ATOM 3963 N N . GLY B 1 259 ? -15.844 -6.094 15.547 1 97.56 259 GLY B N 1
ATOM 3964 C CA . GLY B 1 259 ? -14.773 -5.898 16.516 1 97.56 259 GLY B CA 1
ATOM 3965 C C . GLY B 1 259 ? -13.633 -5.051 15.992 1 97.56 259 GLY B C 1
ATOM 3966 O O . GLY B 1 259 ? -13.125 -4.172 16.688 1 97.56 259 GLY B O 1
ATOM 3967 N N . TRP B 1 260 ? -13.328 -5.234 14.742 1 97.38 260 TRP B N 1
ATOM 3968 C CA . TRP B 1 260 ? -12.227 -4.5 14.141 1 97.38 260 TRP B CA 1
ATOM 3969 C C . TRP B 1 260 ? -12.625 -3.057 13.844 1 97.38 260 TRP B C 1
ATOM 3971 O O . TRP B 1 260 ? -11.766 -2.188 13.68 1 97.38 260 TRP B O 1
ATOM 3981 N N . MET B 1 261 ? -13.867 -2.818 13.734 1 96.5 261 MET B N 1
ATOM 3982 C CA . MET B 1 261 ? -14.352 -1.455 13.547 1 96.5 261 MET B CA 1
ATOM 3983 C C . MET B 1 261 ? -14.383 -0.698 14.867 1 96.5 261 MET B C 1
ATOM 3985 O O . MET B 1 261 ? -13.875 0.419 14.961 1 96.5 261 MET B O 1
ATOM 3989 N N . LEU B 1 262 ? -14.836 -1.405 15.891 1 97 262 LEU B N 1
ATOM 3990 C CA . LEU B 1 262 ? -15.172 -0.708 17.125 1 97 262 LEU B CA 1
ATOM 3991 C C . LEU B 1 262 ? -13.984 -0.667 18.078 1 97 262 LEU B C 1
ATOM 3993 O O . LEU B 1 262 ? -13.727 0.357 18.719 1 97 262 LEU B O 1
ATOM 3997 N N . ILE B 1 263 ? -13.234 -1.7 18.141 1 97.25 263 ILE B N 1
ATOM 3998 C CA . ILE B 1 263 ? -12.188 -1.797 19.156 1 97.25 263 ILE B CA 1
ATOM 3999 C C . ILE B 1 263 ? -11.117 -0.733 18.891 1 97.25 263 ILE B C 1
ATOM 4001 O O . ILE B 1 263 ? -10.789 0.054 19.781 1 97.25 263 ILE B O 1
ATOM 4005 N N . PRO B 1 264 ? -10.625 -0.643 17.703 1 96.69 264 PRO B N 1
ATOM 4006 C CA . PRO B 1 264 ? -9.625 0.406 17.469 1 96.69 264 PRO B CA 1
ATOM 4007 C C . PRO B 1 264 ? -10.188 1.811 17.688 1 96.69 264 PRO B C 1
ATOM 4009 O O . PRO B 1 264 ? -9.484 2.691 18.188 1 96.69 264 PRO B O 1
ATOM 4012 N N . LEU B 1 265 ? -11.383 1.996 17.375 1 95.94 265 LEU B N 1
ATOM 4013 C CA . LEU B 1 265 ? -12 3.309 17.531 1 95.94 265 LEU B CA 1
ATOM 4014 C C . LEU B 1 265 ? -12.148 3.67 19 1 95.94 265 LEU B C 1
ATOM 4016 O O . LEU B 1 265 ? -11.883 4.809 19.391 1 95.94 265 LEU B O 1
ATOM 4020 N N . VAL B 1 266 ? -12.578 2.715 19.766 1 95.62 266 VAL B N 1
ATOM 4021 C CA . VAL B 1 266 ? -12.727 2.936 21.203 1 95.62 266 VAL B CA 1
ATOM 4022 C C . VAL B 1 266 ? -11.367 3.221 21.828 1 95.62 266 VAL B C 1
ATOM 4024 O O . VAL B 1 266 ? -11.227 4.141 22.641 1 95.62 266 VAL B O 1
ATOM 4027 N N . LEU B 1 267 ? -10.43 2.469 21.391 1 95.62 267 LEU B N 1
ATOM 4028 C CA . LEU B 1 267 ? -9.078 2.693 21.906 1 95.62 267 LEU B CA 1
ATOM 4029 C C . LEU B 1 267 ? -8.578 4.082 21.516 1 95.62 267 LEU B C 1
ATOM 4031 O O . LEU B 1 267 ? -7.938 4.762 22.328 1 95.62 267 LEU B O 1
ATOM 4035 N N . ALA B 1 268 ? -8.867 4.449 20.344 1 94.38 268 ALA B N 1
ATOM 4036 C CA . ALA B 1 268 ? -8.484 5.777 19.891 1 94.38 268 ALA B CA 1
ATOM 4037 C C . ALA B 1 268 ? -9.18 6.863 20.703 1 94.38 268 ALA B C 1
ATOM 4039 O O . ALA B 1 268 ? -8.562 7.879 21.047 1 94.38 268 ALA B O 1
ATOM 4040 N N . GLY B 1 269 ? -10.367 6.648 21.062 1 92.25 269 GLY B N 1
ATOM 4041 C CA . GLY B 1 269 ? -11.102 7.598 21.891 1 92.25 269 GLY B CA 1
ATOM 4042 C C . GLY B 1 269 ? -10.523 7.73 23.297 1 92.25 269 GLY B C 1
ATOM 4043 O O . GLY B 1 269 ? -10.406 8.836 23.812 1 92.25 269 GLY B O 1
ATOM 4044 N N . ILE B 1 270 ? -10.156 6.625 23.828 1 92.5 270 ILE B N 1
ATOM 4045 C CA . ILE B 1 270 ? -9.578 6.621 25.172 1 92.5 270 ILE B CA 1
ATOM 4046 C C . ILE B 1 270 ? -8.25 7.379 25.156 1 92.5 270 ILE B C 1
ATOM 4048 O O . ILE B 1 270 ? -7.992 8.195 26.047 1 92.5 270 ILE B O 1
ATOM 4052 N N . LEU B 1 271 ? -7.559 7.176 24.141 1 90 271 LEU B N 1
ATOM 4053 C CA . LEU B 1 271 ? -6.254 7.82 24.062 1 90 271 LEU B CA 1
ATOM 4054 C C . LEU B 1 271 ? -6.402 9.312 23.781 1 90 271 LEU B C 1
ATOM 4056 O O . LEU B 1 271 ? -5.609 10.125 24.25 1 90 271 LEU B O 1
ATOM 4060 N N . LEU B 1 272 ? -7.355 9.609 23.031 1 86.5 272 LEU B N 1
ATOM 4061 C CA . LEU B 1 272 ? -7.617 11.008 22.703 1 86.5 272 LEU B CA 1
ATOM 4062 C C . LEU B 1 272 ? -8.016 11.781 23.953 1 86.5 272 LEU B C 1
ATOM 4064 O O . LEU B 1 272 ? -7.641 12.953 24.109 1 86.5 272 LEU B O 1
ATOM 4068 N N . LYS B 1 273 ? -8.664 11.18 24.828 1 85 273 LYS B N 1
ATOM 4069 C CA . LYS B 1 273 ? -9.078 11.805 26.078 1 85 273 LYS B CA 1
ATOM 4070 C C . LYS B 1 273 ? -7.906 11.922 27.047 1 85 273 LYS B C 1
ATOM 4072 O O . LYS B 1 273 ? -7.812 12.891 27.812 1 85 273 LYS B O 1
ATOM 4077 N N . ALA B 1 274 ? -7.094 10.961 26.922 1 84.75 274 ALA B N 1
ATOM 4078 C CA . ALA B 1 274 ? -6.027 10.875 27.922 1 84.75 274 ALA B CA 1
ATOM 4079 C C . ALA B 1 274 ? -4.855 11.773 27.547 1 84.75 274 ALA B C 1
ATOM 4081 O O . ALA B 1 274 ? -4.125 12.258 28.422 1 84.75 274 ALA B O 1
ATOM 4082 N N . ARG B 1 275 ? -4.695 11.875 26.375 1 78.69 275 ARG B N 1
ATOM 4083 C CA . ARG B 1 275 ? -3.488 12.57 25.938 1 78.69 275 ARG B CA 1
ATOM 4084 C C . ARG B 1 275 ? -3.746 14.062 25.766 1 78.69 275 ARG B C 1
ATOM 4086 O O . ARG B 1 275 ? -4.848 14.469 25.391 1 78.69 275 ARG B O 1
ATOM 4093 N N . ASP B 1 276 ? -2.766 14.844 26.281 1 67.19 276 ASP B N 1
ATOM 4094 C CA . ASP B 1 276 ? -2.842 16.297 26.094 1 67.19 276 ASP B CA 1
ATOM 4095 C C . ASP B 1 276 ? -2.643 16.672 24.641 1 67.19 276 ASP B C 1
ATOM 4097 O O . ASP B 1 276 ? -1.936 15.992 23.891 1 67.19 276 ASP B O 1
ATOM 4101 N N . ILE B 1 277 ? -3.547 17.5 24.203 1 64.88 277 ILE B N 1
ATOM 4102 C CA . ILE B 1 277 ? -3.369 18.031 22.844 1 64.88 277 ILE B CA 1
ATOM 4103 C C . ILE B 1 277 ? -2.25 19.062 22.844 1 64.88 277 ILE B C 1
ATOM 4105 O O . ILE B 1 277 ? -2.094 19.828 23.812 1 64.88 277 ILE B O 1
#